Protein 1ZEL (pdb70)

CATH classification: 3.90.56.20

Nearest PDB structures (foldseek):
  1zel-assembly1_A  TM=1.003E+00  e=3.859E-57  Mycobacterium tuberculosis H37Rv
  6l0o-assembly1_A  TM=8.279E-01  e=1.234E+00  Homo sapiens
  1b89-assembly1_A  TM=3.559E-01  e=3.258E+00  Bos taurus
  1zel-assembly1_A  TM=9.997E-01  e=3.720E-54  Mycobacterium tuberculosis H37Rv
  6l0o-assembly1_A  TM=8.351E-01  e=2.277E-01  Homo sapiens

Organism: Mycobacterium tuberculosis (strain CDC 1551 / Oshkosh) (NCBI:txid83331)

Foldseek 3Di:
DKDFFPQFQDFDAPPLCVQVLVVCLVPVDAKAFLVNSVVSSVVSVHPDDSVVVVVVCSVRGQWADELDPRITHGQHHRDGIDPDLCSNVVRVCVVPVPQLKAQAALLLCVLLPQFPDRDDAATEIEHAPVHDDPPSRVRRHDYQYDHDDSVPLCLFAAPLVLCVVSVADSQCSSHRGHHGHLLNRLLSCQLQVLSHDPLLRRLVRLLVSLVRDDLVSNLVSCVPGDLSSLLSSLVSNVSSPHNVSSLVSNVSHDDDDAAQEENDSDDDQDWDADVSSSYIYPGNVSSVVVVVD/DDKAFFPQFQDFDQPPLRVQLLVVCQVVVDAKAFLVNSVVSCVVSVRPDDSVVVVVVCSVRGQWADEQFPGMTHGQHHRHRIGDDLCSNVVRVCVVPVPLLKAQAALLQCVLLPQFPDRDDAAGEIEHAPPRDDGGRNVRRHQYDYLNPPSVPCVLQAADLVLCVVSVADSQCSSDRGHHGHLLNRLLSCQLQVLSHDPLLRRLVCLLVSLVRDDLVSNLVSCAPGPLSSLLSSLVSNVSSVHNVSSLVSSVSHDDDDDAQEENDNDPDADWDADVSSSYIYRGRVRSVVVVVVD

Secondary structure (DSSP, 8-state):
-EEE-TT-S-----GGGHHHHHHHHHH--SSEEHHHHHHHHHHTT----HHHHHHHHHHHTSEEE-SSTTEEEEPPTT-SEEE-TTHHHHHHHHH-TT---EE-HHHHHHHHT--SS---SSEEEE--TTPPPPGGGTTTEEEE-----TT-HHHHSPPHHHHHHTT--TTTTTTTS-B--HHHHHHHHHH-GGG---HHHHGGGHHHHHHT--HHHHHHHHTTS-HHHHHHHHHHHHHTT-HHHHHHHHTT-S-S----EEE-SS-----EEEGGGTEEESSHHHHHHHHH-/--EEE-TT-S-----GGGHHHHHHHHHH--SSEEHHHHHHHHHHTT--S-HHHHHHHHHHHTSEEE-SSTTEEEE--TT-SEEE-TTHHHHHHHHH-TT---EE-HHHHHHHHT--SS---SSEEEE--TTPPPPTT-GGGEEEE-----TT--TTTSPPHHHHHHTT--TTTTTTTS-B--HHHHHHHHHH-GGG---HHHHGGGHHHHHHT--HHHHHHHHTTS-HHHHHHHHHHHHHTT-HHHHHHHHTT-S-SSPPPEEE-SS-----EEEGGGTEEESSHHHHHHHHHH-

InterPro domains:
  IPR018547 AbiEi antitoxin C-terminal domain [PF09407] (117-256)
  IPR036390 Winged helix DNA-binding domain superfamily [SSF46785] (21-102)

Solvent-accessible surface area: 28316 Å² total; per-residue (Å²): 97,112,21,84,4,101,44,33,50,142,20,213,80,36,124,65,0,47,172,2,3,52,4,1,25,185,86,130,36,98,17,0,25,70,103,41,0,49,96,35,2,93,124,25,72,19,84,84,80,35,62,29,0,2,139,31,1,77,176,21,0,7,1,31,112,9,28,13,189,16,0,18,0,10,0,18,53,64,90,45,24,36,100,22,47,10,2,17,0,38,0,8,57,42,102,46,160,119,0,37,4,8,0,0,0,9,6,0,0,80,33,5,45,0,13,74,175,100,34,141,65,132,14,20,0,1,0,9,86,101,55,210,32,38,135,41,0,51,86,101,2,37,48,11,80,0,78,13,97,51,90,38,68,77,16,1,31,8,74,90,72,10,5,87,157,72,184,47,83,100,118,56,29,0,58,45,9,62,4,0,0,0,1,0,0,0,0,1,0,0,17,98,9,78,40,4,64,41,7,48,24,0,5,52,46,4,88,47,0,0,80,12,9,35,45,119,32,0,54,119,1,0,53,59,28,81,25,30,0,3,2,25,0,0,13,0,0,41,42,7,52,69,64,78,60,0,84,48,4,6,76,108,56,124,70,146,106,41,92,88,15,119,0,32,60,82,98,126,124,73,65,41,123,7,62,93,1,52,0,35,0,38,13,0,32,11,42,60,34,98,83,67,183,89,57,112,26,84,3,105,49,32,48,144,19,142,82,20,131,72,0,54,178,3,2,52,8,0,25,183,85,133,35,97,16,1,9,89,135,54,0,51,99,42,4,91,137,20,71,22,34,61,46,20,88,38,0,8,162,30,1,105,138,10,0,4,1,31,118,12,29,12,187,16,0,26,0,9,0,20,52,63,92,44,22,40,88,20,42,9,3,16,0,35,0,6,54,44,134,45,156,115,0,35,3,7,0,0,0,10,5,0,0,78,32,4,45,0,12,98,174,82,35,139,66,137,15,21,0,0,0,19,76,101,54,154,34,22,113,42,0,57,78,100,4,55,50,10,71,0,67,12,116,50,103,51,54,76,33,1,32,7,61,91,74,13,6,88,155,72,186,48,80,98,120,54,30,0,58,52,8,64,3,0,0,0,2,0,0,0,0,1,0,0,12,100,10,78,38,5,65,34,6,46,52,0,4,57,44,3,93,45,0,0,81,10,10,27,34,124,42,0,58,133,7,0,54,53,29,82,20,30,0,3,1,28,0,0,10,0,0,39,36,8,55,69,67,79,61,0,87,52,4,7,74,106,43,128,68,139,117,34,91,89,13,121,0,30,58,73,101,131,123,72,63,34,126,9,62,91,2,52,0,34,0,42,15,0,36,13,41,64,121,99,59,58,188,133

Sequence (588 aa):
AMVVSPAGADRRIPTWASRVVSGLARDRPVVVTKEDLTQRLTEAGCGRDPDSAIREELRRRIGWLVQLPVKGTWAFIPPGEAAISSDPYLPLRSWLARDQNAGFMLAGASAAWHLGYLDRQPDGRIPIWLPPAKRLPDGLASYVVSVVRIPWNAADTALLAPRPALLVRRRLDLVAWATGLPALGPEALLVQIATRPASFGPWADDLVPHLDDLVADCSDERLERLLSGRPTSAWQRASYLLDSGGEPARGQALLAKRHTEVMPVTRRFTTAHSGESVWAPEEYQLVDELVVPLLRVIGKGAMVVSPAGADRRIPTTWASRVVSGLARDRPVVVVTKEDLTQRLTEAGCGRRDPDSAIRELRRRIGWLVQLPVKGTWAFIPPGEAAISSDPYLPLRSWLARDQNAGFMLAGASAAWHLGYLDRQPDGRIPIWLPPAKRLPDGLASYVSVVRIPWNAADTALLAPRPALLVRRRLDLVVAWATGLPALGPEALLVQIATRPASFGPWADDLVPHLDDLVADCSDERLERRLLSGRPTSAWQRASYLLDSGGEPARGQALLAKRHTEVMPVTRFTTAHSGESVWAPEYQLVDELVVPLLRVIGKA

B-factor: mean 27.18, std 8.79, range [11.77, 73.53]

Radius of gyration: 41.53 Å; Cα contacts (8 Å, |Δi|>4): 982; chains: 2; bounding box: 91×113×66 Å

Structure (mmCIF, N/CA/C/O backbone):
data_1ZEL
#
_entry.id   1ZEL
#
_cell.length_a   87.419
_cell.length_b   180.653
_cell.length_c   35.112
_cell.angle_alpha   90.00
_cell.angle_beta   90.00
_cell.angle_gamma   90.00
#
_symmetry.space_group_name_H-M   'P 21 21 2'
#
loop_
_entity.id
_entity.type
_entity.pdbx_description
1 polymer 'hypothetical protein Rv2827c'
2 non-polymer 'SODIUM ION'
3 non-polymer (4S)-2-METHYL-2,4-PENTANEDIOL
4 non-polymer 'FORMIC ACID'
5 non-polymer 'ACETATE ION'
6 water water
#
loop_
_atom_site.group_PDB
_atom_site.id
_atom_site.type_symbol
_atom_site.label_atom_id
_atom_site.label_alt_id
_atom_site.label_comp_id
_atom_site.label_asym_id
_atom_site.label_entity_id
_atom_site.label_seq_id
_atom_site.pdbx_PDB_ins_code
_atom_site.Cartn_x
_atom_site.Cartn_y
_atom_site.Cartn_z
_atom_site.occupancy
_atom_site.B_iso_or_equiv
_atom_site.auth_seq_id
_atom_site.auth_comp_id
_atom_site.auth_asym_id
_atom_site.auth_atom_id
_atom_site.pdbx_PDB_model_num
ATOM 1 N N . ALA A 1 2 ? 15.859 -15.940 27.676 1.00 35.75 -1 ALA A N 1
ATOM 2 C CA . ALA A 1 2 ? 16.798 -16.970 27.175 1.00 35.53 -1 ALA A CA 1
ATOM 3 C C . ALA A 1 2 ? 16.331 -18.380 27.513 1.00 35.55 -1 ALA A C 1
ATOM 4 O O . ALA A 1 2 ? 16.280 -19.226 26.643 1.00 36.96 -1 ALA A O 1
ATOM 6 N N . MET A 1 3 ? 15.984 -18.632 28.774 1.00 34.65 0 MET A N 1
ATOM 7 C CA . MET A 1 3 ? 15.697 -19.986 29.215 1.00 32.72 0 MET A CA 1
ATOM 8 C C . MET A 1 3 ? 14.328 -20.127 29.869 1.00 31.29 0 MET A C 1
ATOM 9 O O . MET A 1 3 ? 13.788 -19.189 30.438 1.00 29.90 0 MET A O 1
ATOM 14 N N . VAL A 1 4 ? 13.781 -21.330 29.739 1.00 29.61 1 VAL A N 1
ATOM 15 C CA . VAL A 1 4 ? 12.598 -21.743 30.456 1.00 28.42 1 VAL A CA 1
ATOM 16 C C . VAL A 1 4 ? 13.114 -22.786 31.462 1.00 27.49 1 VAL A C 1
ATOM 17 O O . VAL A 1 4 ? 13.734 -23.775 31.057 1.00 26.82 1 VAL A O 1
ATOM 21 N N . VAL A 1 5 ? 12.846 -22.555 32.745 1.00 25.15 2 VAL A N 1
ATOM 22 C CA . VAL A 1 5 ? 13.437 -23.302 33.854 1.00 23.98 2 VAL A CA 1
ATOM 23 C C . VAL A 1 5 ? 12.362 -24.113 34.576 1.00 24.19 2 VAL A C 1
ATOM 24 O O . VAL A 1 5 ? 11.264 -23.595 34.884 1.00 24.41 2 VAL A O 1
ATOM 28 N N . SER A 1 6 ? 12.652 -25.385 34.853 1.00 22.70 3 SER A N 1
ATOM 29 C CA . SER A 1 6 ? 11.773 -26.147 35.723 1.00 22.40 3 SER A CA 1
ATOM 30 C C . SER A 1 6 ? 11.866 -25.628 37.158 1.00 22.91 3 SER A C 1
ATOM 31 O O . SER A 1 6 ? 12.966 -25.533 37.716 1.00 23.21 3 SER A O 1
ATOM 34 N N . PRO A 1 7 ? 10.717 -25.305 37.774 1.00 23.17 4 PRO A N 1
ATOM 35 C CA . PRO A 1 7 ? 10.749 -24.860 39.169 1.00 23.54 4 PRO A CA 1
ATOM 36 C C . PRO A 1 7 ? 11.159 -25.975 40.124 1.00 24.09 4 PRO A C 1
ATOM 37 O O . PRO A 1 7 ? 11.452 -25.704 41.288 1.00 23.72 4 PRO A O 1
ATOM 41 N N . ALA A 1 8 ? 11.197 -27.216 39.631 1.00 24.02 5 ALA A N 1
ATOM 42 C CA . ALA A 1 8 ? 11.565 -28.360 40.452 1.00 23.91 5 ALA A CA 1
ATOM 43 C C . ALA A 1 8 ? 13.035 -28.732 40.387 1.00 23.78 5 ALA A C 1
ATOM 44 O O . ALA A 1 8 ? 13.454 -29.654 41.059 1.00 24.54 5 ALA A O 1
ATOM 46 N N . GLY A 1 9 ? 13.821 -28.034 39.585 1.00 23.09 6 GLY A N 1
ATOM 47 C CA . GLY A 1 9 ? 15.202 -28.436 39.379 1.00 22.91 6 GLY A CA 1
ATOM 48 C C . GLY A 1 9 ? 15.282 -29.616 38.413 1.00 22.33 6 GLY A C 1
ATOM 49 O O . GLY A 1 9 ? 14.268 -30.039 37.864 1.00 21.31 6 GLY A O 1
ATOM 50 N N . ALA A 1 10 ? 16.476 -30.170 38.237 1.00 21.60 7 ALA A N 1
ATOM 51 C CA . ALA A 1 10 ? 16.672 -31.239 37.250 1.00 21.83 7 ALA A CA 1
ATOM 52 C C . ALA A 1 10 ? 16.095 -32.576 37.715 1.00 21.76 7 ALA A C 1
ATOM 53 O O . ALA A 1 10 ? 15.650 -33.378 36.921 1.00 21.10 7 ALA A O 1
ATOM 55 N N . ASP A 1 11 ? 16.128 -32.828 39.015 1.00 21.43 8 ASP A N 1
ATOM 56 C CA . ASP A 1 11 ? 15.731 -34.114 39.523 1.00 22.14 8 ASP A CA 1
ATOM 57 C C . ASP A 1 11 ? 14.257 -34.063 39.894 1.00 23.01 8 ASP A C 1
ATOM 58 O O . ASP A 1 11 ? 13.905 -33.604 40.989 1.00 23.96 8 ASP A O 1
ATOM 63 N N . ARG A 1 12 ? 13.393 -34.498 38.974 1.00 22.12 9 ARG A N 1
ATOM 64 C CA . ARG A 1 12 ? 11.929 -34.432 39.160 1.00 22.06 9 ARG A CA 1
ATOM 65 C C . ARG A 1 12 ? 11.304 -35.797 39.368 1.00 22.88 9 ARG A C 1
ATOM 66 O O . ARG A 1 12 ? 11.657 -36.758 38.703 1.00 23.05 9 ARG A O 1
ATOM 74 N N . ARG A 1 13 ? 10.359 -35.868 40.299 1.00 23.50 10 ARG A N 1
ATOM 75 C CA . ARG A 1 13 ? 9.628 -37.096 40.543 1.00 23.97 10 ARG A CA 1
ATOM 76 C C . ARG A 1 13 ? 8.658 -37.295 39.399 1.00 23.66 10 ARG A C 1
ATOM 77 O O . ARG A 1 13 ? 8.195 -36.331 38.790 1.00 23.16 10 ARG A O 1
ATOM 85 N N . ILE A 1 14 ? 8.329 -38.549 39.128 1.00 23.54 11 ILE A N 1
ATOM 86 C CA . ILE A 1 14 ? 7.329 -38.857 38.129 1.00 24.52 11 ILE A CA 1
ATOM 87 C C . ILE A 1 14 ? 6.278 -39.720 38.808 1.00 25.00 11 ILE A C 1
ATOM 88 O O . ILE A 1 14 ? 6.513 -40.913 39.063 1.00 24.71 11 ILE A O 1
ATOM 93 N N . PRO A 1 15 ? 5.122 -39.124 39.140 1.00 25.76 12 PRO A N 1
ATOM 94 C CA . PRO A 1 15 ? 4.092 -39.979 39.736 1.00 25.38 12 PRO A CA 1
ATOM 95 C C . PRO A 1 15 ? 3.689 -41.051 38.739 1.00 25.22 12 PRO A C 1
ATOM 96 O O . PRO A 1 15 ? 3.682 -40.802 37.529 1.00 24.34 12 PRO A O 1
ATOM 100 N N . THR A 1 16 ? 3.324 -42.228 39.243 1.00 24.57 13 THR A N 1
ATOM 101 C CA . THR A 1 16 ? 3.011 -43.364 38.390 1.00 23.78 13 THR A CA 1
ATOM 102 C C . THR A 1 16 ? 1.911 -43.076 37.373 1.00 23.65 13 THR A C 1
ATOM 103 O O . THR A 1 16 ? 2.015 -43.508 36.230 1.00 23.65 13 THR A O 1
ATOM 107 N N . TRP A 1 17 ? 0.881 -42.323 37.772 1.00 23.40 14 TRP A N 1
ATOM 108 C CA . TRP A 1 17 ? -0.210 -41.955 36.860 1.00 23.17 14 TRP A CA 1
ATOM 109 C C . TRP A 1 17 ? 0.318 -41.269 35.612 1.00 23.27 14 TRP A C 1
ATOM 110 O O . TRP A 1 17 ? -0.228 -41.437 34.526 1.00 23.32 14 TRP A O 1
ATOM 121 N N . ALA A 1 18 ? 1.402 -40.508 35.774 1.00 23.43 15 ALA A N 1
ATOM 122 C CA . ALA A 1 18 ? 1.987 -39.700 34.693 1.00 23.44 15 ALA A CA 1
ATOM 123 C C . ALA A 1 18 ? 3.146 -40.391 33.956 1.00 24.13 15 ALA A C 1
ATOM 124 O O . ALA A 1 18 ? 3.762 -39.801 33.072 1.00 23.56 15 ALA A O 1
ATOM 126 N N . SER A 1 19 ? 3.477 -41.616 34.337 1.00 24.32 16 SER A N 1
ATOM 127 C CA . SER A 1 19 ? 4.681 -42.266 33.799 1.00 24.94 16 SER A CA 1
ATOM 128 C C . SER A 1 19 ? 4.671 -42.343 32.258 1.00 24.06 16 SER A C 1
ATOM 129 O O . SER A 1 19 ? 5.624 -41.930 31.592 1.00 22.57 16 SER A O 1
ATOM 132 N N . ARG A 1 20 ? 3.584 -42.868 31.681 1.00 22.88 17 ARG A N 1
ATOM 133 C CA . ARG A 1 20 ? 3.502 -42.978 30.232 1.00 23.07 17 ARG A CA 1
ATOM 134 C C . ARG A 1 20 ? 3.410 -41.623 29.556 1.00 23.26 17 ARG A C 1
ATOM 135 O O . ARG A 1 20 ? 3.933 -41.451 28.459 1.00 24.48 17 ARG A O 1
ATOM 143 N N . VAL A 1 21 ? 2.766 -40.655 30.211 1.00 22.78 18 VAL A N 1
ATOM 144 C CA . VAL A 1 21 ? 2.639 -39.319 29.638 1.00 22.24 18 VAL A CA 1
ATOM 145 C C . VAL A 1 21 ? 4.019 -38.671 29.538 1.00 21.62 18 VAL A C 1
ATOM 146 O O . VAL A 1 21 ? 4.414 -38.158 28.472 1.00 20.86 18 VAL A O 1
ATOM 150 N N . VAL A 1 22 ? 4.772 -38.734 30.631 1.00 20.00 19 VAL A N 1
ATOM 151 C CA . VAL A 1 22 ? 6.113 -38.162 30.632 1.00 19.92 19 VAL A CA 1
ATOM 152 C C . VAL A 1 22 ? 7.020 -38.933 29.679 1.00 19.51 19 VAL A C 1
ATOM 153 O O . VAL A 1 22 ? 7.788 -38.316 28.930 1.00 20.64 19 VAL A O 1
ATOM 157 N N . SER A 1 23 ? 6.940 -40.269 29.690 1.00 19.31 20 SER A N 1
ATOM 158 C CA . SER A 1 23 ? 7.798 -41.094 28.818 1.00 20.12 20 SER A CA 1
ATOM 159 C C . SER A 1 23 ? 7.521 -40.819 27.347 1.00 20.12 20 SER A C 1
ATOM 160 O O . SER A 1 23 ? 8.436 -40.792 26.516 1.00 20.14 20 SER A O 1
ATOM 163 N N . GLY A 1 24 ? 6.257 -40.589 27.023 1.00 19.69 21 GLY A N 1
ATOM 164 C CA . GLY A 1 24 ? 5.875 -40.287 25.644 1.00 19.72 21 GLY A CA 1
ATOM 165 C C . GLY A 1 24 ? 6.397 -38.940 25.166 1.00 20.29 21 GLY A C 1
ATOM 166 O O . GLY A 1 24 ? 6.819 -38.802 24.006 1.00 21.00 21 GLY A O 1
ATOM 167 N N . LEU A 1 25 ? 6.285 -37.931 26.026 1.00 19.32 22 LEU A N 1
ATOM 168 C CA . LEU A 1 25 ? 6.856 -36.603 25.768 1.00 18.20 22 LEU A CA 1
ATOM 169 C C . LEU A 1 25 ? 8.384 -36.681 25.707 1.00 17.23 22 LEU A C 1
ATOM 170 O O . LEU A 1 25 ? 9.005 -36.043 24.862 1.00 17.48 22 LEU A O 1
ATOM 175 N N . ALA A 1 26 ? 8.987 -37.484 26.590 1.00 16.27 23 ALA A N 1
ATOM 176 C CA . ALA A 1 26 ? 10.449 -37.690 26.561 1.00 16.78 23 ALA A CA 1
ATOM 177 C C . ALA A 1 26 ? 10.914 -38.350 25.235 1.00 16.90 23 ALA A C 1
ATOM 178 O O . ALA A 1 26 ? 11.983 -38.006 24.699 1.00 17.28 23 ALA A O 1
ATOM 180 N N . ARG A 1 27 ? 10.120 -39.282 24.701 1.00 17.05 24 ARG A N 1
ATOM 181 C CA . ARG A 1 27 ? 10.448 -39.923 23.421 1.00 18.35 24 ARG A CA 1
ATOM 182 C C . ARG A 1 27 ? 10.262 -38.952 22.242 1.00 19.30 24 ARG A C 1
ATOM 183 O O . ARG A 1 27 ? 11.086 -38.902 21.309 1.00 18.80 24 ARG A O 1
ATOM 191 N N . ASP A 1 28 ? 9.158 -38.208 22.278 1.00 18.89 25 ASP A N 1
ATOM 192 C CA . ASP A 1 28 ? 8.718 -37.424 21.120 1.00 19.82 25 ASP A CA 1
ATOM 193 C C . ASP A 1 28 ? 9.300 -36.014 21.071 1.00 19.89 25 ASP A C 1
ATOM 194 O O . ASP A 1 28 ? 9.478 -35.437 19.986 1.00 19.65 25 ASP A O 1
ATOM 199 N N . ARG A 1 29 ? 9.571 -35.458 22.251 1.00 20.75 26 ARG A N 1
ATOM 200 C CA . ARG A 1 29 ? 10.182 -34.120 22.379 1.00 21.34 26 ARG A CA 1
ATOM 201 C C . ARG A 1 29 ? 9.508 -33.090 21.459 1.00 20.84 26 ARG A C 1
ATOM 202 O O . ARG A 1 29 ? 10.179 -32.535 20.572 1.00 20.11 26 ARG A O 1
ATOM 210 N N . PRO A 1 30 ? 8.182 -32.838 21.642 1.00 20.94 27 PRO A N 1
ATOM 211 C CA . PRO A 1 30 ? 7.592 -31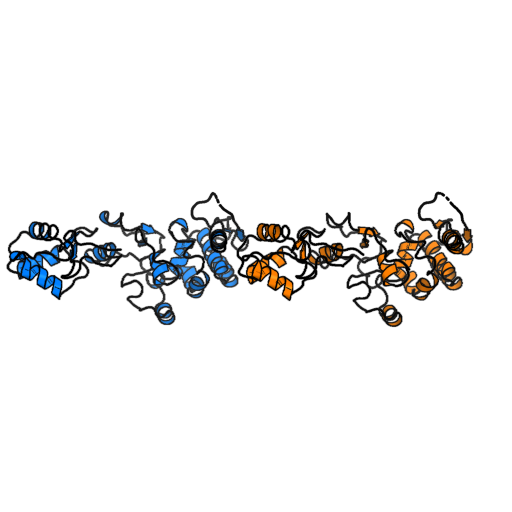.758 20.852 1.00 19.89 27 PRO A CA 1
ATOM 212 C C . PRO A 1 30 ? 8.163 -30.381 21.241 1.00 20.82 27 PRO A C 1
ATOM 213 O O . PRO A 1 30 ? 8.481 -30.158 22.415 1.00 21.11 27 PRO A O 1
ATOM 217 N N . VAL A 1 31 ? 8.261 -29.454 20.288 1.00 20.78 28 VAL A N 1
ATOM 218 C CA . VAL A 1 31 ? 8.812 -28.126 20.600 1.00 21.77 28 VAL A CA 1
ATOM 219 C C . VAL A 1 31 ? 7.946 -27.452 21.655 1.00 21.79 28 VAL A C 1
ATOM 220 O O . VAL A 1 31 ? 8.455 -26.896 22.616 1.00 22.26 28 VAL A O 1
ATOM 224 N N . VAL A 1 32 ? 6.632 -27.529 21.453 1.00 21.00 29 VAL A N 1
ATOM 225 C CA . VAL A 1 32 ? 5.645 -26.935 22.334 1.00 20.53 29 VAL A CA 1
ATOM 226 C C . VAL A 1 32 ? 4.581 -28.009 22.555 1.00 20.53 29 VAL A C 1
ATOM 227 O O . VAL A 1 32 ? 4.260 -28.748 21.625 1.00 19.06 29 VAL A O 1
ATOM 231 N N . VAL A 1 33 ? 4.060 -28.086 23.781 1.00 19.65 30 VAL A N 1
ATOM 232 C CA . VAL A 1 33 ? 2.962 -28.986 24.110 1.00 20.37 30 VAL A CA 1
ATOM 233 C C . VAL A 1 33 ? 1.662 -28.197 24.167 1.00 19.52 30 VAL A C 1
ATOM 234 O O . VAL A 1 33 ? 1.523 -27.328 25.017 1.00 19.11 30 VAL A O 1
ATOM 238 N N . THR A 1 34 ? 0.699 -28.517 23.309 1.00 19.57 31 THR A N 1
ATOM 239 C CA . THR A 1 34 ? -0.612 -27.881 23.393 1.00 20.23 31 THR A CA 1
ATOM 240 C C . THR A 1 34 ? -1.485 -28.629 24.395 1.00 20.44 31 THR A C 1
ATOM 241 O O . THR A 1 34 ? -1.227 -29.798 24.708 1.00 20.86 31 THR A O 1
ATOM 245 N N . LYS A 1 35 ? -2.536 -27.973 24.881 1.00 20.37 32 LYS A N 1
ATOM 246 C CA . LYS A 1 35 ? -3.475 -28.627 25.767 1.00 21.25 32 LYS A CA 1
ATOM 247 C C . LYS A 1 35 ? -4.103 -29.872 25.117 1.00 20.32 32 LYS A C 1
ATOM 248 O O . LYS A 1 35 ? -4.324 -30.884 25.789 1.00 19.52 32 LYS A O 1
ATOM 254 N N . GLU A 1 36 ? -4.336 -29.797 23.801 1.00 20.69 33 GLU A N 1
ATOM 255 C CA . GLU A 1 36 ? -4.941 -30.887 23.051 1.00 20.77 33 GLU A CA 1
ATOM 256 C C . GLU A 1 36 ? -3.999 -32.070 22.953 1.00 21.37 33 GLU A C 1
ATOM 257 O O . GLU A 1 36 ? -4.439 -33.219 22.997 1.00 22.11 33 GLU A O 1
ATOM 263 N N . ASP A 1 37 ? -2.706 -31.788 22.778 1.00 21.52 34 ASP A N 1
ATOM 264 C CA . ASP A 1 37 ? -1.675 -32.813 22.716 1.00 21.88 34 ASP A CA 1
ATOM 265 C C . ASP A 1 37 ? -1.586 -33.519 24.070 1.00 21.67 34 ASP A C 1
ATOM 266 O O . ASP A 1 37 ? -1.528 -34.750 24.152 1.00 22.35 34 ASP A O 1
ATOM 271 N N . LEU A 1 38 ? -1.559 -32.756 25.143 1.00 21.30 35 LEU A N 1
ATOM 272 C CA . LEU A 1 38 ? -1.531 -33.376 26.466 1.00 21.22 35 LEU A CA 1
ATOM 273 C C . LEU A 1 38 ? -2.794 -34.187 26.745 1.00 19.93 35 LEU A C 1
ATOM 274 O O . LEU A 1 38 ? -2.702 -35.291 27.284 1.00 20.43 35 LEU A O 1
ATOM 279 N N . THR A 1 39 ? -3.968 -33.654 26.386 1.00 19.96 36 THR A N 1
ATOM 280 C CA . THR A 1 39 ? -5.245 -34.371 26.581 1.00 19.50 36 THR A CA 1
ATOM 281 C C . THR A 1 39 ? -5.234 -35.755 25.907 1.00 19.43 36 THR A C 1
ATOM 282 O O . THR A 1 39 ? -5.651 -36.753 26.511 1.00 19.85 36 THR A O 1
ATOM 286 N N . GLN A 1 40 ? -4.785 -35.801 24.652 1.00 19.86 37 GLN A N 1
ATOM 287 C CA . GLN A 1 40 ? -4.689 -37.029 23.892 1.00 19.86 37 GLN A CA 1
ATOM 288 C C . GLN A 1 40 ? -3.698 -38.004 24.541 1.00 19.64 37 GLN A C 1
ATOM 289 O O . GLN A 1 40 ? -3.967 -39.191 24.629 1.00 18.75 37 GLN A O 1
ATOM 295 N N . ARG A 1 41 ? -2.562 -37.496 24.998 1.00 19.38 38 ARG A N 1
ATOM 296 C CA . ARG A 1 41 ? -1.543 -38.329 25.635 1.00 20.17 38 ARG A CA 1
ATOM 297 C C . ARG A 1 41 ? -2.052 -38.906 26.976 1.00 20.60 38 ARG A C 1
ATOM 298 O O . ARG A 1 41 ? -1.745 -40.044 27.338 1.00 20.19 38 ARG A O 1
ATOM 306 N N . LEU A 1 42 ? -2.842 -38.137 27.710 1.00 21.83 39 LEU A N 1
ATOM 307 C CA . LEU A 1 42 ? -3.446 -38.687 28.924 1.00 23.19 39 LEU A CA 1
ATOM 308 C C . LEU A 1 42 ? -4.329 -39.890 28.610 1.00 24.47 39 LEU A C 1
ATOM 309 O O . LEU A 1 42 ? -4.194 -40.947 29.246 1.00 24.93 39 LEU A O 1
ATOM 314 N N . THR A 1 43 ? -5.218 -39.719 27.632 1.00 25.37 40 THR A N 1
ATOM 315 C CA . THR A 1 43 ? -6.154 -40.766 27.185 1.00 27.32 40 THR A CA 1
ATOM 316 C C . THR A 1 43 ? -5.400 -42.010 26.743 1.00 27.51 40 THR A C 1
ATOM 317 O O . THR A 1 43 ? -5.725 -43.121 27.169 1.00 28.59 40 THR A O 1
ATOM 321 N N . GLU A 1 44 ? -4.399 -41.814 25.891 1.00 27.16 41 GLU A N 1
ATOM 322 C CA . GLU A 1 44 ? -3.521 -42.893 25.429 1.00 27.88 41 GLU A CA 1
ATOM 323 C C . GLU A 1 44 ? -2.854 -43.681 26.548 1.00 27.28 41 GLU A C 1
ATOM 324 O O . GLU A 1 44 ? -2.631 -44.882 26.406 1.00 27.60 41 GLU A O 1
ATOM 330 N N . ALA A 1 45 ? -2.534 -42.998 27.643 1.00 25.99 42 ALA A N 1
ATOM 331 C CA . ALA A 1 45 ? -1.856 -43.607 28.801 1.00 25.49 42 ALA A CA 1
ATOM 332 C C . ALA A 1 45 ? -2.825 -44.388 29.700 1.00 25.26 42 ALA A C 1
ATOM 333 O O . ALA A 1 45 ? -2.395 -45.019 30.678 1.00 26.00 42 ALA A O 1
ATOM 335 N N . GLY A 1 46 ? -4.117 -44.315 29.384 1.00 24.55 43 GLY A N 1
ATOM 336 C CA . GLY A 1 46 ? -5.164 -44.964 30.173 1.00 24.52 43 GLY A CA 1
ATOM 337 C C . GLY A 1 46 ? -5.414 -44.136 31.422 1.00 24.42 43 GLY A C 1
ATOM 338 O O . GLY A 1 46 ? -5.979 -44.612 32.397 1.00 23.17 43 GLY A O 1
ATOM 339 N N . CYS A 1 47 ? -4.976 -42.878 31.367 1.00 24.06 44 CYS A N 1
ATOM 340 C CA . CYS A 1 47 ? -5.156 -41.941 32.457 1.00 25.08 44 CYS A CA 1
ATOM 341 C C . CYS A 1 47 ? -6.462 -41.189 32.301 1.00 25.14 44 CYS A C 1
ATOM 342 O O . CYS A 1 47 ? -6.675 -40.492 31.303 1.00 26.21 44 CYS A O 1
ATOM 345 N N . GLY A 1 48 ? -7.340 -41.323 33.287 1.00 25.76 45 GLY A N 1
ATOM 346 C CA . GLY A 1 48 ? -8.650 -40.683 33.224 1.00 26.46 45 GLY A CA 1
ATOM 347 C C . GLY A 1 48 ? -8.722 -39.360 33.970 1.00 27.03 45 GLY A C 1
ATOM 348 O O . GLY A 1 48 ? -9.816 -38.859 34.255 1.00 26.26 45 GLY A O 1
ATOM 349 N N . ARG A 1 49 ? -7.563 -38.807 34.307 1.00 27.32 46 ARG A N 1
ATOM 350 C CA . ARG A 1 49 ? -7.486 -37.481 34.936 1.00 28.81 46 ARG A CA 1
ATOM 351 C C . ARG A 1 49 ? -8.052 -36.373 34.071 1.00 28.91 46 ARG A C 1
ATOM 352 O O . ARG A 1 49 ? -7.859 -36.369 32.850 1.00 29.16 46 ARG A O 1
ATOM 360 N N . ASP A 1 50 ? -8.740 -35.433 34.715 1.00 29.20 47 ASP A N 1
ATOM 361 C CA . ASP A 1 50 ? -9.106 -34.184 34.063 1.00 29.34 47 ASP A CA 1
ATOM 362 C C . ASP A 1 50 ? -7.822 -33.562 33.500 1.00 28.80 47 ASP A C 1
ATOM 363 O O . ASP A 1 50 ? -6.825 -33.469 34.226 1.00 28.39 47 ASP A O 1
ATOM 368 N N . PRO A 1 51 ? -7.818 -33.181 32.202 1.00 28.25 48 PRO A N 1
ATOM 369 C CA . PRO A 1 51 ? -6.630 -32.574 31.593 1.00 27.80 48 PRO A CA 1
ATOM 370 C C . PRO A 1 51 ? -6.099 -31.361 32.361 1.00 27.25 48 PRO A C 1
ATOM 371 O O . PRO A 1 51 ? -4.905 -31.294 32.621 1.00 26.75 48 PRO A O 1
ATOM 375 N N . ASP A 1 52 ? -6.976 -30.431 32.745 1.00 26.65 49 ASP A N 1
ATOM 376 C CA . ASP A 1 52 ? -6.565 -29.255 33.512 1.00 26.14 49 ASP A CA 1
ATOM 377 C C . ASP A 1 52 ? -5.867 -29.625 34.824 1.00 24.83 49 ASP A C 1
ATOM 378 O O . ASP A 1 52 ? -4.801 -29.086 35.157 1.00 24.44 49 ASP A O 1
ATOM 383 N N . SER A 1 53 ? -6.484 -30.539 35.560 1.00 23.60 50 SER A N 1
ATOM 384 C CA . SER A 1 53 ? -5.889 -31.119 36.758 1.00 24.00 50 SER A CA 1
ATOM 385 C C . SER A 1 53 ? -4.531 -31.770 36.533 1.00 23.52 50 SER A C 1
ATOM 386 O O . SER A 1 53 ? -3.610 -31.559 37.305 1.00 22.60 50 SER A O 1
ATOM 389 N N . ALA A 1 54 ? -4.435 -32.605 35.504 1.00 24.52 51 ALA A N 1
ATOM 390 C CA . ALA A 1 54 ? -3.166 -33.242 35.117 1.00 24.69 51 ALA A CA 1
ATOM 391 C C . ALA A 1 54 ? -2.089 -32.198 34.869 1.00 25.38 51 ALA A C 1
ATOM 392 O O . ALA A 1 54 ? -0.964 -32.303 35.392 1.00 25.60 51 ALA A O 1
ATOM 394 N N . ILE A 1 55 ? -2.444 -31.168 34.097 1.00 25.81 52 ILE A N 1
ATOM 395 C CA . ILE A 1 55 ? -1.485 -30.114 33.739 1.00 25.87 52 ILE A CA 1
ATOM 396 C C . ILE A 1 55 ? -1.011 -29.346 34.969 1.00 25.65 52 ILE A C 1
ATOM 397 O O . ILE A 1 55 ? 0.173 -29.038 35.085 1.00 24.97 52 ILE A O 1
ATOM 402 N N . ARG A 1 56 ? -1.949 -29.036 35.871 1.00 25.80 53 ARG A N 1
ATOM 403 C CA . ARG A 1 56 ? -1.665 -28.280 37.096 1.00 25.66 53 ARG A CA 1
ATOM 404 C C . ARG A 1 56 ? -0.624 -29.032 37.906 1.00 24.24 53 ARG A C 1
ATOM 405 O O . ARG A 1 56 ? 0.351 -28.444 38.391 1.00 24.37 53 ARG A O 1
ATOM 413 N N . GLU A 1 57 ? -0.844 -30.334 38.082 1.00 23.28 54 GLU A N 1
ATOM 414 C CA A GLU A 1 57 ? 0.110 -31.162 38.815 0.60 22.48 54 GLU A CA 1
ATOM 415 C CA B GLU A 1 57 ? 0.096 -31.182 38.812 0.40 22.73 54 GLU A CA 1
ATOM 416 C C . GLU A 1 57 ? 1.447 -31.282 38.089 1.00 22.24 54 GLU A C 1
ATOM 417 O O . GLU A 1 57 ? 2.510 -31.202 38.709 1.00 22.31 54 GLU A O 1
ATOM 428 N N . LEU A 1 58 ? 1.403 -31.480 36.781 1.00 21.60 55 LEU A N 1
ATOM 429 C CA . LEU A 1 58 ? 2.636 -31.589 36.006 1.00 22.21 55 LEU A CA 1
ATOM 430 C C . LEU A 1 58 ? 3.445 -30.285 36.046 1.00 22.27 55 LEU A C 1
ATOM 431 O O . LEU A 1 58 ? 4.702 -30.301 36.019 1.00 22.79 55 LEU A O 1
ATOM 436 N N . ARG A 1 59 ? 2.712 -29.167 36.121 1.00 22.15 56 ARG A N 1
ATOM 437 C CA A ARG A 1 59 ? 3.277 -27.832 36.300 0.50 22.84 56 ARG A CA 1
ATOM 438 C CA B ARG A 1 59 ? 3.332 -27.850 36.289 0.50 22.60 56 ARG A CA 1
ATOM 439 C C . ARG A 1 59 ? 3.925 -27.737 37.689 1.00 23.37 56 ARG A C 1
ATOM 440 O O . ARG A 1 59 ? 5.071 -27.290 37.852 1.00 23.09 56 ARG A O 1
ATOM 455 N N . ARG A 1 60 ? 3.169 -28.154 38.695 1.00 23.81 57 ARG A N 1
ATOM 456 C CA . ARG A 1 60 ? 3.620 -28.061 40.071 1.00 24.75 57 ARG A CA 1
ATOM 457 C C . ARG A 1 60 ? 4.891 -28.854 40.258 1.00 24.79 57 ARG A C 1
ATOM 458 O O . ARG A 1 60 ? 5.840 -28.377 40.877 1.00 25.70 57 ARG A O 1
ATOM 466 N N . ILE A 1 61 ? 4.933 -30.050 39.692 1.00 24.24 58 ILE A N 1
ATOM 467 C CA . ILE A 1 61 ? 6.103 -30.892 39.883 1.00 24.97 58 ILE A CA 1
ATOM 468 C C . ILE A 1 61 ? 7.233 -30.627 38.890 1.00 24.39 58 ILE A C 1
ATOM 469 O O . ILE A 1 61 ? 8.339 -31.123 39.086 1.00 25.05 58 ILE A O 1
ATOM 474 N N . GLY A 1 62 ? 6.964 -29.838 37.843 1.00 22.93 59 GLY A N 1
ATOM 475 C CA . GLY A 1 62 ? 8.062 -29.197 37.093 1.00 21.81 59 GLY A CA 1
ATOM 476 C C . GLY A 1 62 ? 8.303 -29.700 35.691 1.00 21.96 59 GLY A C 1
ATOM 477 O O . GLY A 1 62 ? 9.301 -29.320 35.054 1.00 22.16 59 GLY A O 1
ATOM 478 N N . TRP A 1 63 ? 7.395 -30.550 35.205 1.00 20.78 60 TRP A N 1
ATOM 479 C CA . TRP A 1 63 ? 7.552 -31.152 33.879 1.00 20.61 60 TRP A CA 1
ATOM 480 C C . TRP A 1 63 ? 7.046 -30.257 32.757 1.00 20.97 60 TRP A C 1
ATOM 481 O O . TRP A 1 63 ? 7.566 -30.308 31.659 1.00 20.43 60 TRP A O 1
ATOM 492 N N . LEU A 1 64 ? 5.986 -29.487 33.028 1.00 20.10 61 LEU A N 1
ATOM 493 C CA . LEU A 1 64 ? 5.417 -28.544 32.071 1.00 19.78 61 LEU A CA 1
ATOM 494 C C . LEU A 1 64 ? 5.570 -27.136 32.637 1.00 21.17 61 LEU A C 1
ATOM 495 O O . LEU A 1 64 ? 5.306 -26.908 33.826 1.00 20.43 61 LEU A O 1
ATOM 500 N N . VAL A 1 65 ? 5.991 -26.194 31.796 1.00 20.60 62 VAL A N 1
ATOM 501 C CA . VAL A 1 65 ? 6.083 -24.788 32.194 1.00 21.04 62 VAL A CA 1
ATOM 502 C C . VAL A 1 65 ? 5.192 -24.002 31.245 1.00 21.35 62 VAL A C 1
ATOM 503 O O . VAL A 1 65 ? 5.315 -24.133 30.001 1.00 20.49 62 VAL A O 1
ATOM 507 N N . GLN A 1 66 ? 4.274 -23.237 31.824 1.00 20.70 63 GLN A N 1
ATOM 508 C CA . GLN A 1 66 ? 3.297 -22.500 31.033 1.00 21.17 63 GLN A CA 1
ATOM 509 C C . GLN A 1 66 ? 3.987 -21.508 30.102 1.00 20.98 63 GLN A C 1
ATOM 510 O O . GLN A 1 66 ? 4.881 -20.750 30.522 1.00 19.25 63 GLN A O 1
ATOM 516 N N . LEU A 1 67 ? 3.569 -21.514 28.833 1.00 19.31 64 LEU A N 1
ATOM 517 C CA . LEU A 1 67 ? 4.052 -20.522 27.881 1.00 18.66 64 LEU A CA 1
ATOM 518 C C . LEU A 1 67 ? 3.047 -19.373 27.703 1.00 18.90 64 LEU A C 1
ATOM 519 O O . LEU A 1 67 ? 1.898 -19.496 28.124 1.00 17.93 64 LEU A O 1
ATOM 524 N N . PRO A 1 68 ? 3.501 -18.231 27.133 1.00 18.88 65 PRO A N 1
ATOM 525 C CA . PRO A 1 68 ? 2.680 -17.001 27.063 1.00 19.62 65 PRO A CA 1
ATOM 526 C C . PRO A 1 68 ? 1.380 -17.125 26.302 1.00 19.88 65 PRO A C 1
ATOM 527 O O . PRO A 1 68 ? 0.428 -16.407 26.607 1.00 21.14 65 PRO A O 1
ATOM 531 N N . VAL A 1 69 ? 1.317 -18.029 25.328 1.00 19.67 66 VAL A N 1
ATOM 532 C CA . VAL A 1 69 ? 0.082 -18.183 24.578 1.00 19.17 66 VAL A CA 1
ATOM 533 C C . VAL A 1 69 ? -0.846 -19.201 25.260 1.00 19.03 66 VAL A C 1
ATOM 534 O O . VAL A 1 69 ? -0.409 -20.246 25.720 1.00 19.45 66 VAL A O 1
ATOM 538 N N . LYS A 1 70 ? -2.124 -18.871 25.360 1.00 18.78 67 LYS A N 1
ATOM 539 C CA . LYS A 1 70 ? -3.064 -19.746 26.059 1.00 19.75 67 LYS A CA 1
ATOM 540 C C . LYS A 1 70 ? -3.085 -21.143 25.452 1.00 19.61 67 LYS A C 1
ATOM 541 O O . LYS A 1 70 ? -3.196 -21.306 24.232 1.00 20.22 67 LYS A O 1
ATOM 547 N N . GLY A 1 71 ? -2.990 -22.152 26.305 1.00 20.10 68 GLY A N 1
ATOM 548 C CA . GLY A 1 71 ? -3.147 -23.528 25.857 1.00 19.13 68 GLY A CA 1
ATOM 549 C C . GLY A 1 71 ? -1.853 -24.146 25.363 1.00 19.21 68 GLY A C 1
ATOM 550 O O . GLY A 1 71 ? -1.885 -25.125 24.618 1.00 19.11 68 GLY A O 1
ATOM 551 N N . THR A 1 72 ? -0.719 -23.565 25.770 1.00 18.72 69 THR A N 1
ATOM 552 C CA . THR A 1 72 ? 0.608 -24.066 25.403 1.00 17.71 69 THR A CA 1
ATOM 553 C C . THR A 1 72 ? 1.529 -24.154 26.627 1.00 18.50 69 THR A C 1
ATOM 554 O O . THR A 1 72 ? 1.431 -23.337 27.565 1.00 18.13 69 THR A O 1
ATOM 558 N N . TRP A 1 73 ? 2.428 -25.148 26.591 1.00 19.18 70 TRP A N 1
ATOM 559 C CA . TRP A 1 73 ? 3.380 -25.406 27.651 1.00 19.64 70 TRP A CA 1
ATOM 560 C C . TRP A 1 73 ? 4.661 -25.859 27.009 1.00 19.69 70 TRP A C 1
ATOM 561 O O . TRP A 1 73 ? 4.650 -26.375 25.894 1.00 20.63 70 TRP A O 1
ATOM 572 N N . ALA A 1 74 ? 5.764 -25.679 27.722 1.00 19.65 71 ALA A N 1
ATOM 573 C CA . ALA A 1 74 ? 7.023 -26.302 27.370 1.00 19.41 71 ALA A CA 1
ATOM 574 C C . ALA A 1 74 ? 7.246 -27.535 28.248 1.00 20.31 71 ALA A C 1
ATOM 575 O O . ALA A 1 74 ? 7.049 -27.490 29.472 1.00 20.21 71 ALA A O 1
ATOM 577 N N . PHE A 1 75 ? 7.648 -28.634 27.615 1.00 20.13 72 PHE A N 1
ATOM 578 C CA . PHE A 1 75 ? 8.066 -29.839 28.330 1.00 19.83 72 PHE A CA 1
ATOM 579 C C . PHE A 1 75 ? 9.556 -29.708 28.634 1.00 19.76 72 PHE A C 1
ATOM 580 O O . PHE A 1 75 ? 10.343 -29.454 27.744 1.00 18.84 72 PHE A O 1
ATOM 588 N N . ILE A 1 76 ? 9.931 -29.873 29.899 1.00 20.12 73 ILE A N 1
ATOM 589 C CA . ILE A 1 76 ? 11.329 -29.862 30.260 1.00 19.10 73 ILE A CA 1
ATOM 590 C C . ILE A 1 76 ? 11.728 -31.342 30.317 1.00 20.00 73 ILE A C 1
ATOM 591 O O . ILE A 1 76 ? 11.191 -32.096 31.127 1.00 20.77 73 ILE A O 1
ATOM 596 N N . PRO A 1 77 ? 12.646 -31.762 29.428 1.00 19.72 74 PRO A N 1
ATOM 597 C CA . PRO A 1 77 ? 12.951 -33.158 29.260 1.00 19.45 74 PRO A CA 1
ATOM 598 C C . PRO A 1 77 ? 13.716 -33.757 30.428 1.00 18.34 74 PRO A C 1
ATOM 599 O O . PRO A 1 77 ? 14.450 -33.042 31.110 1.00 17.92 74 PRO A O 1
ATOM 603 N N . PRO A 1 78 ? 13.587 -35.080 30.625 1.00 17.80 75 PRO A N 1
ATOM 604 C CA . PRO A 1 78 ? 14.327 -35.721 31.704 1.00 17.91 75 PRO A CA 1
ATOM 605 C C . PRO A 1 78 ? 15.814 -35.391 31.624 1.00 18.23 75 PRO A C 1
ATOM 606 O O . PRO A 1 78 ? 16.385 -35.364 30.536 1.00 19.13 75 PRO A O 1
ATOM 610 N N . GLY A 1 79 ? 16.418 -35.158 32.780 1.00 17.94 76 GLY A N 1
ATOM 611 C CA . GLY A 1 79 ? 17.841 -34.885 32.875 1.00 18.18 76 GLY A CA 1
ATOM 612 C C . GLY A 1 79 ? 18.238 -33.437 32.630 1.00 20.04 76 GLY A C 1
ATOM 613 O O . GLY A 1 79 ? 19.416 -33.106 32.667 1.00 21.66 76 GLY A O 1
ATOM 614 N N . GLU A 1 80 ? 17.267 -32.572 32.350 1.00 19.47 77 GLU A N 1
ATOM 615 C CA . GLU A 1 80 ? 17.546 -31.161 32.145 1.00 19.75 77 GLU A CA 1
ATOM 616 C C . GLU A 1 80 ? 16.807 -30.284 33.127 1.00 19.72 77 GLU A C 1
ATOM 617 O O . GLU A 1 80 ? 15.663 -30.556 33.499 1.00 19.18 77 GLU A O 1
ATOM 623 N N . ALA A 1 81 ? 17.470 -29.222 33.546 1.00 18.90 78 ALA A N 1
ATOM 624 C CA . ALA A 1 81 ? 16.868 -28.279 34.473 1.00 20.45 78 ALA A CA 1
ATOM 625 C C . ALA A 1 81 ? 16.108 -27.173 33.718 1.00 20.98 78 ALA A C 1
ATOM 626 O O . ALA A 1 81 ? 15.257 -26.489 34.293 1.00 22.04 78 ALA A O 1
ATOM 628 N N . ALA A 1 82 ? 16.443 -26.974 32.437 1.00 20.65 79 ALA A N 1
ATOM 629 C CA . ALA A 1 82 ? 15.893 -25.860 31.668 1.00 21.25 79 ALA A CA 1
ATOM 630 C C . ALA A 1 82 ? 16.011 -26.089 30.177 1.00 22.42 79 ALA A C 1
ATOM 631 O O . ALA A 1 82 ? 16.711 -26.988 29.718 1.00 22.46 79 ALA A O 1
ATOM 633 N N . ILE A 1 83 ? 15.335 -25.238 29.430 1.00 23.44 80 ILE A N 1
ATOM 634 C CA . ILE A 1 83 ? 15.418 -25.235 27.982 1.00 25.87 80 ILE A CA 1
ATOM 635 C C . ILE A 1 83 ? 16.124 -23.929 27.609 1.00 27.45 80 ILE A C 1
ATOM 636 O O . ILE A 1 83 ? 15.764 -22.867 28.115 1.00 28.08 80 ILE A O 1
ATOM 641 N N . SER A 1 84 ? 17.106 -24.008 26.725 1.00 27.92 81 SER A N 1
ATOM 642 C CA A SER A 1 84 ? 17.729 -22.810 26.205 0.50 28.92 81 SER A CA 1
ATOM 643 C CA B SER A 1 84 ? 17.739 -22.809 26.198 0.50 28.80 81 SER A CA 1
ATOM 644 C C . SER A 1 84 ? 17.175 -22.545 24.797 1.00 29.08 81 SER A C 1
ATOM 645 O O . SER A 1 84 ? 17.597 -23.141 23.812 1.00 31.37 81 SER A O 1
ATOM 650 N N . ASP A 1 85 ? 16.182 -21.685 24.706 1.00 28.74 82 ASP A N 1
ATOM 651 C CA . ASP A 1 85 ? 15.582 -21.355 23.429 1.00 27.05 82 ASP A CA 1
ATOM 652 C C . ASP A 1 85 ? 14.924 -20.045 23.748 1.00 28.00 82 ASP A C 1
ATOM 653 O O . ASP A 1 85 ? 14.041 -20.013 24.606 1.00 28.93 82 ASP A O 1
ATOM 658 N N . PRO A 1 86 ? 15.405 -18.949 23.138 1.00 27.53 83 PRO A N 1
ATOM 659 C CA . PRO A 1 86 ? 14.848 -17.638 23.447 1.00 26.58 83 PRO A CA 1
ATOM 660 C C . PRO A 1 86 ? 13.564 -17.324 22.707 1.00 25.72 83 PRO A C 1
ATOM 661 O O . PRO A 1 86 ? 12.952 -16.316 22.995 1.00 24.42 83 PRO A O 1
ATOM 665 N N . TYR A 1 87 ? 13.160 -18.187 21.771 1.00 24.60 84 TYR A N 1
ATOM 666 C CA . TYR A 1 87 ? 12.013 -17.902 20.940 1.00 24.63 84 TYR A CA 1
ATOM 667 C C . TYR A 1 87 ? 10.795 -18.727 21.294 1.00 24.08 84 TYR A C 1
ATOM 668 O O . TYR A 1 87 ? 9.829 -18.742 20.545 1.00 23.65 84 TYR A O 1
ATOM 677 N N . LEU A 1 88 ? 10.811 -19.386 22.449 1.00 23.25 85 LEU A N 1
ATOM 678 C CA . LEU A 1 88 ? 9.680 -20.231 22.809 1.00 24.32 85 LEU A CA 1
ATOM 679 C C . LEU A 1 88 ? 8.340 -19.483 22.867 1.00 24.27 85 LEU A C 1
ATOM 680 O O . LEU A 1 88 ? 7.319 -20.044 22.476 1.00 25.26 85 LEU A O 1
ATOM 685 N N . PRO A 1 89 ? 8.326 -18.214 23.350 1.00 24.15 86 PRO A N 1
ATOM 686 C CA . PRO A 1 89 ? 7.069 -17.453 23.217 1.00 23.02 86 PRO A CA 1
ATOM 687 C C . PRO A 1 89 ? 6.494 -17.402 21.787 1.00 23.00 86 PRO A C 1
ATOM 688 O O . PRO A 1 89 ? 5.277 -17.509 21.605 1.00 23.27 86 PRO A O 1
ATOM 692 N N . LEU A 1 90 ? 7.352 -17.228 20.786 1.00 21.93 87 LEU A N 1
ATOM 693 C CA . LEU A 1 90 ? 6.892 -17.174 19.400 1.00 21.55 87 LEU A CA 1
ATOM 694 C C . LEU A 1 90 ? 6.510 -18.545 18.860 1.00 22.85 87 LEU A C 1
ATOM 695 O O . LEU A 1 90 ? 5.527 -18.689 18.125 1.00 23.34 87 LEU A O 1
ATOM 700 N N . ARG A 1 91 ? 7.306 -19.557 19.190 1.00 22.90 88 ARG A N 1
ATOM 701 C CA . ARG A 1 91 ? 6.932 -20.925 18.836 1.00 22.64 88 ARG A CA 1
ATOM 702 C C . ARG A 1 91 ? 5.611 -21.304 19.493 1.00 22.44 88 ARG A C 1
ATOM 703 O O . ARG A 1 91 ? 4.835 -22.050 18.907 1.00 23.24 88 ARG A O 1
ATOM 711 N N . SER A 1 92 ? 5.349 -20.830 20.709 1.00 21.66 89 SER A N 1
ATOM 712 C CA . SER A 1 92 ? 4.035 -21.139 21.315 1.00 22.67 89 SER A CA 1
ATOM 713 C C . SER A 1 92 ? 2.863 -20.511 20.560 1.00 22.40 89 SER A C 1
ATOM 714 O O . SER A 1 92 ? 1.751 -21.081 20.492 1.00 21.88 89 SER A O 1
ATOM 717 N N . TRP A 1 93 ? 3.101 -19.337 19.990 1.00 22.25 90 TRP A N 1
ATOM 718 C CA . TRP A 1 93 ? 2.129 -18.722 19.098 1.00 23.14 90 TRP A CA 1
ATOM 719 C C . TRP A 1 93 ? 1.877 -19.555 17.838 1.00 23.95 90 TRP A C 1
ATOM 720 O O . TRP A 1 93 ? 0.709 -19.841 17.501 1.00 24.66 90 TRP A O 1
ATOM 731 N N . LEU A 1 94 ? 2.943 -19.975 17.151 1.00 23.85 91 LEU A N 1
ATOM 732 C CA . LEU A 1 94 ? 2.795 -20.841 15.960 1.00 24.37 91 LEU A CA 1
ATOM 733 C C . LEU A 1 94 ? 2.096 -22.163 16.271 1.00 25.00 91 LEU A C 1
ATOM 734 O O . LEU A 1 94 ? 1.410 -22.747 15.402 1.00 25.04 91 LEU A O 1
ATOM 739 N N . ALA A 1 95 ? 2.269 -22.632 17.510 1.00 25.43 92 ALA A N 1
ATOM 740 C CA . ALA A 1 95 ? 1.623 -23.872 17.969 1.00 26.04 92 ALA A CA 1
ATOM 741 C C . ALA A 1 95 ? 0.108 -23.752 17.968 1.00 26.69 92 ALA A C 1
ATOM 742 O O . ALA A 1 95 ? -0.596 -24.725 17.685 1.00 27.68 92 ALA A O 1
ATOM 744 N N . ARG A 1 96 ? -0.396 -22.568 18.305 1.00 27.66 93 ARG A N 1
ATOM 745 C CA . ARG A 1 96 ? -1.831 -22.273 18.251 1.00 27.82 93 ARG A CA 1
ATOM 746 C C . ARG A 1 96 ? -2.307 -21.764 16.890 1.00 28.39 93 ARG A C 1
ATOM 747 O O . ARG A 1 96 ? -3.441 -22.050 16.477 1.00 27.76 93 ARG A O 1
ATOM 755 N N . ASP A 1 97 ? -1.460 -20.985 16.212 1.00 27.61 94 ASP A N 1
ATOM 756 C CA . ASP A 1 97 ? -1.816 -20.349 14.944 1.00 29.30 94 ASP A CA 1
ATOM 757 C C . ASP A 1 97 ? -0.648 -20.447 13.986 1.00 29.86 94 ASP A C 1
ATOM 758 O O . ASP A 1 97 ? 0.294 -19.651 14.073 1.00 29.15 94 ASP A O 1
ATOM 763 N N . GLN A 1 98 ? -0.711 -21.415 13.069 1.00 30.81 95 GLN A N 1
ATOM 764 C CA . GLN A 1 98 ? 0.341 -21.592 12.061 1.00 32.24 95 GLN A CA 1
ATOM 765 C C . GLN A 1 98 ? 0.473 -20.360 11.137 1.00 32.80 95 GLN A C 1
ATOM 766 O O . GLN A 1 98 ? 1.508 -20.172 10.506 1.00 34.21 95 GLN A O 1
ATOM 772 N N . ASN A 1 99 ? -0.560 -19.517 11.107 1.00 32.45 96 ASN A N 1
ATOM 773 C CA . ASN A 1 99 ? -0.578 -18.302 10.286 1.00 32.51 96 ASN A CA 1
ATOM 774 C C . ASN A 1 99 ? -0.351 -17.034 11.107 1.00 30.63 96 ASN A C 1
ATOM 775 O O . ASN A 1 99 ? -0.851 -15.959 10.750 1.00 31.35 96 ASN A O 1
ATOM 780 N N . ALA A 1 100 ? 0.380 -17.162 12.220 1.00 28.88 97 ALA A N 1
ATOM 781 C CA . ALA A 1 100 ? 0.694 -16.020 13.086 1.00 27.14 97 ALA A CA 1
ATOM 782 C C . ALA A 1 100 ? 1.190 -14.828 12.273 1.00 26.00 97 ALA A C 1
ATOM 783 O O . ALA A 1 100 ? 0.804 -13.701 12.530 1.00 26.60 97 ALA A O 1
ATOM 785 N N . GLY A 1 101 ? 2.035 -15.097 11.288 1.00 24.80 98 GLY A N 1
ATOM 786 C CA . GLY A 1 101 ? 2.447 -14.090 10.313 1.00 23.53 98 GLY A CA 1
ATOM 787 C C . GLY A 1 101 ? 3.557 -13.144 10.736 1.00 22.80 98 GLY A C 1
ATOM 788 O O . GLY A 1 101 ? 3.784 -12.150 10.057 1.00 21.88 98 GLY A O 1
ATOM 789 N N . PHE A 1 102 ? 4.260 -13.447 11.839 1.00 21.12 99 PHE A N 1
ATOM 790 C CA . PHE A 1 102 ? 5.306 -12.554 12.323 1.00 20.54 99 PHE A CA 1
ATOM 791 C C . PHE A 1 102 ? 6.596 -12.914 11.640 1.00 20.94 99 PHE A C 1
ATOM 792 O O . PHE A 1 102 ? 6.755 -14.031 11.113 1.00 21.67 99 PHE A O 1
ATOM 800 N N . MET A 1 103 ? 7.530 -11.970 11.672 1.00 20.03 100 MET A N 1
ATOM 801 C CA . MET A 1 103 ? 8.903 -12.249 11.332 1.00 19.39 100 MET A CA 1
ATOM 802 C C . MET A 1 103 ? 9.806 -11.650 12.400 1.00 19.30 100 MET A C 1
ATOM 803 O O . MET A 1 103 ? 9.541 -10.550 12.869 1.00 19.88 100 MET A O 1
ATOM 808 N N . LEU A 1 104 ? 10.868 -12.368 12.785 1.00 19.15 101 LEU A N 1
ATOM 809 C CA . LEU A 1 104 ? 11.900 -11.793 13.627 1.00 18.49 101 LEU A CA 1
ATOM 810 C C . LEU A 1 104 ? 12.415 -10.525 12.955 1.00 18.80 101 LEU A C 1
ATOM 811 O O . LEU A 1 104 ? 12.614 -10.501 11.730 1.00 19.67 101 LEU A O 1
ATOM 816 N N . ALA A 1 105 ? 12.585 -9.458 13.735 1.00 18.18 102 ALA A N 1
ATOM 817 C CA . ALA A 1 105 ? 12.988 -8.163 13.174 1.00 19.04 102 ALA A CA 1
ATOM 818 C C . ALA A 1 105 ? 14.133 -7.555 13.957 1.00 19.28 102 ALA A C 1
ATOM 819 O O . ALA A 1 105 ? 14.721 -8.210 14.829 1.00 19.21 102 ALA A O 1
ATOM 821 N N . GLY A 1 106 ? 14.455 -6.304 13.638 1.00 19.53 103 GLY A N 1
ATOM 822 C CA . GLY A 1 106 ? 15.388 -5.505 14.435 1.00 19.55 103 GLY A CA 1
ATOM 823 C C . GLY A 1 106 ? 16.603 -6.280 14.874 1.00 19.40 103 GLY A C 1
ATOM 824 O O . GLY A 1 106 ? 17.223 -6.945 14.050 1.00 19.38 103 GLY A O 1
ATOM 825 N N . ALA A 1 107 ? 16.897 -6.239 16.180 1.00 18.08 104 ALA A N 1
ATOM 826 C CA . ALA A 1 107 ? 18.086 -6.876 16.747 1.00 19.18 104 ALA A CA 1
ATOM 827 C C . ALA A 1 107 ? 18.169 -8.396 16.550 1.00 19.48 104 ALA A C 1
ATOM 828 O O . ALA A 1 107 ? 19.272 -8.937 16.399 1.00 19.15 104 ALA A O 1
ATOM 830 N N . SER A 1 108 ? 17.028 -9.086 16.539 1.00 18.92 105 SER A N 1
ATOM 831 C CA . SER A 1 108 ? 17.078 -10.537 16.338 1.00 19.20 105 SER A CA 1
ATOM 832 C C . SER A 1 108 ? 17.480 -10.904 14.927 1.00 18.33 105 SER A C 1
ATOM 833 O O . SER A 1 108 ? 18.306 -11.795 14.737 1.00 17.59 105 SER A O 1
ATOM 836 N N . ALA A 1 109 ? 16.886 -10.229 13.948 1.00 17.38 106 ALA A N 1
ATOM 837 C CA . ALA A 1 109 ? 17.253 -10.400 12.552 1.00 17.74 106 ALA A CA 1
ATOM 838 C C . ALA A 1 109 ? 18.725 -10.035 12.348 1.00 18.70 106 ALA A C 1
ATOM 839 O O . ALA A 1 109 ? 19.455 -10.781 11.697 1.00 21.00 106 ALA A O 1
ATOM 841 N N . ALA A 1 110 ? 19.166 -8.898 12.896 1.00 19.18 107 ALA A N 1
ATOM 842 C CA . ALA A 1 110 ? 20.564 -8.458 12.752 1.00 18.93 107 ALA A CA 1
ATOM 843 C C . ALA A 1 110 ? 21.531 -9.475 13.357 1.00 19.96 107 ALA A C 1
ATOM 844 O O . ALA A 1 110 ? 22.647 -9.701 12.842 1.00 19.86 107 ALA A O 1
ATOM 846 N N . TRP A 1 111 ? 21.131 -10.071 14.479 1.00 20.18 108 TRP A N 1
ATOM 847 C CA . TRP A 1 111 ? 21.990 -11.009 15.193 1.00 20.01 108 TRP A CA 1
ATOM 848 C C . TRP A 1 111 ? 22.251 -12.244 14.339 1.00 20.34 108 TRP A C 1
ATOM 849 O O . TRP A 1 111 ? 23.390 -12.633 14.124 1.00 19.99 108 TRP A O 1
ATOM 860 N N . HIS A 1 112 ? 21.190 -12.839 13.808 1.00 20.86 109 HIS A N 1
ATOM 861 C CA . HIS A 1 112 ? 21.338 -14.056 13.023 1.00 20.00 109 HIS A CA 1
ATOM 862 C C . HIS A 1 112 ? 21.946 -13.815 11.638 1.00 20.02 109 HIS A C 1
ATOM 863 O O . HIS A 1 112 ? 22.570 -14.721 11.091 1.00 20.58 109 HIS A O 1
ATOM 870 N N . LEU A 1 113 ? 21.775 -12.607 11.099 1.00 19.61 110 LEU A N 1
ATOM 871 C CA . LEU A 1 113 ? 22.381 -12.205 9.830 1.00 19.68 110 LEU A CA 1
ATOM 872 C C . LEU A 1 113 ? 23.859 -11.879 10.040 1.00 20.27 110 LEU A C 1
ATOM 873 O O . LEU A 1 113 ? 24.644 -11.837 9.076 1.00 20.88 110 LEU A O 1
ATOM 878 N N . GLY A 1 114 ? 24.239 -11.672 11.296 1.00 20.26 111 GLY A N 1
ATOM 879 C CA . GLY A 1 114 ? 25.668 -11.556 11.648 1.00 20.46 111 GLY A CA 1
ATOM 880 C C . GLY A 1 114 ? 26.200 -10.153 11.844 1.00 21.64 111 GLY A C 1
ATOM 881 O O . GLY A 1 114 ? 27.420 -9.956 11.890 1.00 19.52 111 GLY A O 1
ATOM 882 N N . TYR A 1 115 ? 25.298 -9.189 12.049 1.00 21.60 112 TYR A N 1
ATOM 883 C CA . TYR A 1 115 ? 25.709 -7.785 12.142 1.00 22.51 112 TYR A CA 1
ATOM 884 C C . TYR A 1 115 ? 25.899 -7.278 13.571 1.00 24.32 112 TYR A C 1
ATOM 885 O O . TYR A 1 115 ? 26.124 -6.080 13.767 1.00 25.60 112 TYR A O 1
ATOM 894 N N . LEU A 1 116 ? 25.844 -8.161 14.567 1.00 24.93 113 LEU A N 1
ATOM 895 C CA . LEU A 1 116 ? 25.952 -7.713 15.950 1.00 26.15 113 LEU A CA 1
ATOM 896 C C . LEU A 1 116 ? 27.044 -8.438 16.694 1.00 29.01 113 LEU A C 1
ATOM 897 O O . LEU A 1 116 ? 27.176 -9.663 16.597 1.00 29.36 113 LEU A O 1
ATOM 902 N N . ASP A 1 117 ? 27.813 -7.673 17.458 1.00 31.45 114 ASP A N 1
ATOM 903 C CA . ASP A 1 117 ? 28.857 -8.210 18.328 1.00 34.38 114 ASP A CA 1
ATOM 904 C C . ASP A 1 117 ? 28.319 -9.145 19.410 1.00 35.01 114 ASP A C 1
ATOM 905 O O . ASP A 1 117 ? 28.936 -10.160 19.724 1.00 36.11 114 ASP A O 1
ATOM 910 N N . ARG A 1 118 ? 27.162 -8.803 19.969 1.00 35.08 115 ARG A N 1
ATOM 911 C CA . ARG A 1 118 ? 26.644 -9.479 21.156 1.00 34.62 115 ARG A CA 1
ATOM 912 C C . ARG A 1 118 ? 25.246 -9.969 20.900 1.00 34.04 115 ARG A C 1
ATOM 913 O O . ARG A 1 118 ? 24.449 -9.270 20.276 1.00 32.86 115 ARG A O 1
ATOM 921 N N . GLN A 1 119 ? 24.936 -11.160 21.402 1.00 34.36 116 GLN A N 1
ATOM 922 C CA . GLN A 1 119 ? 23.573 -11.637 21.351 1.00 34.76 116 GLN A CA 1
ATOM 923 C C . GLN A 1 119 ? 22.683 -10.654 22.081 1.00 35.28 116 GLN A C 1
ATOM 924 O O . GLN A 1 119 ? 22.964 -10.292 23.225 1.00 34.88 116 GLN A O 1
ATOM 930 N N . PRO A 1 120 ? 21.606 -10.219 21.422 1.00 35.62 117 PRO A N 1
ATOM 931 C CA . PRO A 1 120 ? 20.718 -9.308 22.104 1.00 36.50 117 PRO A CA 1
ATOM 932 C C . PRO A 1 120 ? 19.839 -10.052 23.117 1.00 37.07 117 PRO A C 1
ATOM 933 O O . PRO A 1 120 ? 19.557 -11.250 22.983 1.00 37.71 117 PRO A O 1
ATOM 937 N N . ASP A 1 121 ? 19.429 -9.340 24.146 1.00 37.16 118 ASP A N 1
ATOM 938 C CA . ASP A 1 121 ? 18.511 -9.899 25.111 1.00 36.92 118 ASP A CA 1
ATOM 939 C C . ASP A 1 121 ? 17.314 -8.955 25.227 1.00 35.02 118 ASP A C 1
ATOM 940 O O . ASP A 1 121 ? 17.281 -7.903 24.591 1.00 35.61 118 ASP A O 1
ATOM 945 N N . GLY A 1 122 ? 16.333 -9.338 26.022 1.00 32.80 119 GLY A N 1
ATOM 946 C CA . GLY A 1 122 ? 15.160 -8.498 26.203 1.00 29.94 119 GLY A CA 1
ATOM 947 C C . GLY A 1 122 ? 13.997 -9.042 25.415 1.00 27.93 119 GLY A C 1
ATOM 948 O O . GLY A 1 122 ? 14.016 -10.193 24.965 1.00 27.43 119 GLY A O 1
ATOM 949 N N . ARG A 1 123 ? 12.983 -8.214 25.229 1.00 25.31 120 ARG A N 1
ATOM 950 C CA . ARG A 1 123 ? 11.836 -8.644 24.454 1.00 23.84 120 ARG A CA 1
ATOM 951 C C . ARG A 1 123 ? 12.260 -8.930 23.017 1.00 22.33 120 ARG A C 1
ATOM 952 O O . ARG A 1 123 ? 13.192 -8.310 22.496 1.00 20.88 120 ARG A O 1
ATOM 960 N N . ILE A 1 124 ? 11.608 -9.915 22.416 1.00 20.99 121 ILE A N 1
ATOM 961 C CA . ILE A 1 124 ? 11.943 -10.339 21.044 1.00 19.30 121 ILE A CA 1
ATOM 962 C C . ILE A 1 124 ? 11.328 -9.380 20.050 1.00 19.35 121 ILE A C 1
ATOM 963 O O . ILE A 1 124 ? 10.099 -9.257 19.979 1.00 19.99 121 ILE A O 1
ATOM 968 N N . PRO A 1 125 ? 12.166 -8.694 19.260 1.00 20.34 122 PRO A N 1
ATOM 969 C CA . PRO A 1 125 ? 11.655 -7.800 18.229 1.00 20.02 122 PRO A CA 1
ATOM 970 C C . PRO A 1 125 ? 11.099 -8.564 17.026 1.00 19.54 122 PRO A C 1
ATOM 971 O O . PRO A 1 125 ? 11.799 -9.395 16.413 1.00 19.02 122 PRO A O 1
ATOM 975 N N . ILE A 1 126 ? 9.838 -8.300 16.708 1.00 18.79 123 ILE A N 1
ATOM 976 C CA . ILE A 1 126 ? 9.209 -8.877 15.521 1.00 17.82 123 ILE A CA 1
ATOM 977 C C . ILE A 1 126 ? 8.546 -7.822 14.668 1.00 18.86 123 ILE A C 1
ATOM 978 O O . ILE A 1 126 ? 8.262 -6.725 15.131 1.00 21.19 123 ILE A O 1
ATOM 983 N N . TRP A 1 127 ? 8.287 -8.170 13.418 1.00 18.60 124 TRP A N 1
ATOM 984 C CA . TRP A 1 127 ? 7.457 -7.363 12.543 1.00 18.37 124 TRP A CA 1
ATOM 985 C C . TRP A 1 127 ? 6.161 -8.125 12.392 1.00 18.78 124 TRP A C 1
ATOM 986 O O . TRP A 1 127 ? 6.185 -9.358 12.293 1.00 17.24 124 TRP A O 1
ATOM 997 N N . LEU A 1 128 ? 5.034 -7.402 12.414 1.00 19.93 125 LEU A N 1
ATOM 998 C CA . LEU A 1 128 ? 3.724 -7.976 12.120 1.00 21.43 125 LEU A CA 1
ATOM 999 C C . LEU A 1 128 ? 3.023 -7.132 11.070 1.00 23.01 125 LEU A C 1
ATOM 1000 O O . LEU A 1 128 ? 3.092 -5.914 11.138 1.00 23.42 125 LEU A O 1
ATOM 1005 N N . PRO A 1 129 ? 2.317 -7.767 10.122 1.00 24.93 126 PRO A N 1
ATOM 1006 C CA . PRO A 1 129 ? 1.539 -6.966 9.187 1.00 26.44 126 PRO A CA 1
ATOM 1007 C C . PRO A 1 129 ? 0.402 -6.197 9.893 1.00 27.13 126 PRO A C 1
ATOM 1008 O O . PRO A 1 129 ? -0.049 -6.610 10.969 1.00 26.81 126 PRO A O 1
ATOM 1012 N N . PRO A 1 130 ? -0.013 -5.050 9.315 1.00 28.18 127 PRO A N 1
ATOM 1013 C CA . PRO A 1 130 ? -1.057 -4.183 9.874 1.00 28.08 127 PRO A CA 1
ATOM 1014 C C . PRO A 1 130 ? -2.243 -4.971 10.410 1.00 28.12 127 PRO A C 1
ATOM 1015 O O . PRO A 1 130 ? -2.722 -4.703 11.524 1.00 28.79 127 PRO A O 1
ATOM 1019 N N . ALA A 1 131 ? -2.692 -5.960 9.638 1.00 27.94 128 ALA A N 1
ATOM 1020 C CA . ALA A 1 131 ? -3.930 -6.664 9.938 1.00 28.26 128 ALA A CA 1
ATOM 1021 C C . ALA A 1 131 ? -3.869 -7.655 11.125 1.00 28.21 128 ALA A C 1
ATOM 1022 O O . ALA A 1 131 ? -4.911 -8.104 11.596 1.00 27.10 128 ALA A O 1
ATOM 1024 N N . LYS A 1 132 ? -2.666 -7.984 11.603 1.00 28.59 129 LYS A N 1
ATOM 1025 C CA . LYS A 1 132 ? -2.479 -9.074 12.579 1.00 29.70 129 LYS A CA 1
ATOM 1026 C C . LYS A 1 132 ? -2.370 -8.580 14.016 1.00 29.90 129 LYS A C 1
ATOM 1027 O O . LYS A 1 132 ? -1.543 -7.740 14.311 1.00 31.04 129 LYS A O 1
ATOM 1033 N N . ARG A 1 133 ? -3.197 -9.146 14.913 1.00 30.10 130 ARG A N 1
ATOM 1034 C CA . ARG A 1 133 ? -3.082 -8.698 16.322 1.00 29.52 130 ARG A CA 1
ATOM 1035 C C . ARG A 1 133 ? -2.140 -9.608 17.073 1.00 28.92 130 ARG A C 1
ATOM 1036 O O . ARG A 1 133 ? -2.063 -10.819 16.806 1.00 28.25 130 ARG A O 1
ATOM 1044 N N . LEU A 1 134 ? -1.424 -9.013 18.030 1.00 28.92 131 LEU A N 1
ATOM 1045 C CA . LEU A 1 134 ? -0.543 -9.762 18.906 1.00 28.58 131 LEU A CA 1
ATOM 1046 C C . LEU A 1 134 ? -1.417 -10.354 20.007 1.00 28.79 131 LEU A C 1
ATOM 1047 O O . LEU A 1 134 ? -2.211 -9.630 20.588 1.00 28.06 131 LEU A O 1
ATOM 1052 N N . PRO A 1 135 ? -1.282 -11.665 20.298 1.00 29.05 132 PRO A N 1
ATOM 1053 C CA . PRO A 1 135 ? -2.037 -12.201 21.434 1.00 29.58 132 PRO A CA 1
ATOM 1054 C C . PRO A 1 135 ? -1.579 -11.501 22.718 1.00 30.08 132 PRO A C 1
ATOM 1055 O O . PRO A 1 135 ? -0.384 -11.233 22.884 1.00 29.75 132 PRO A O 1
ATOM 1059 N N . ASP A 1 136 ? -2.526 -11.193 23.604 1.00 30.93 133 ASP A N 1
ATOM 1060 C CA . ASP A 1 136 ? -2.258 -10.353 24.789 1.00 31.40 133 ASP A CA 1
ATOM 1061 C C . ASP A 1 136 ? -1.177 -10.916 25.712 1.00 30.43 133 ASP A C 1
ATOM 1062 O O . ASP A 1 136 ? -0.360 -10.159 26.260 1.00 31.18 133 ASP A O 1
ATOM 1067 N N . GLY A 1 137 ? -1.170 -12.237 25.874 1.00 28.19 134 GLY A N 1
ATOM 1068 C CA . GLY A 1 137 ? -0.147 -12.904 26.678 1.00 26.34 134 GLY A CA 1
ATOM 1069 C C . GLY A 1 137 ? 1.276 -12.629 26.222 1.00 24.93 134 GLY A C 1
ATOM 1070 O O . GLY A 1 137 ? 2.215 -12.791 26.998 1.00 23.90 134 GLY A O 1
ATOM 1071 N N . LEU A 1 138 ? 1.440 -12.184 24.974 1.00 24.26 135 LEU A N 1
ATOM 1072 C CA . LEU A 1 138 ? 2.781 -12.049 24.384 1.00 24.26 135 LEU A CA 1
ATOM 1073 C C . LEU A 1 138 ? 3.424 -10.674 24.550 1.00 24.17 135 LEU A C 1
ATOM 1074 O O . LEU A 1 138 ? 4.632 -10.528 24.331 1.00 22.82 135 LEU A O 1
ATOM 1079 N N . ALA A 1 139 ? 2.633 -9.674 24.941 1.00 24.20 136 ALA A N 1
ATOM 1080 C CA . ALA A 1 139 ? 3.134 -8.284 25.012 1.00 25.00 136 ALA A CA 1
ATOM 1081 C C . ALA A 1 139 ? 4.409 -8.116 25.861 1.00 25.41 136 ALA A C 1
ATOM 1082 O O . ALA A 1 139 ? 5.293 -7.340 25.507 1.00 26.09 136 ALA A O 1
ATOM 1084 N N . SER A 1 140 ? 4.502 -8.856 26.968 1.00 25.79 137 SER A N 1
ATOM 1085 C CA . SER A 1 140 ? 5.664 -8.815 27.865 1.00 26.43 137 SER A CA 1
ATOM 1086 C C . SER A 1 140 ? 6.911 -9.458 27.285 1.00 25.70 137 SER A C 1
ATOM 1087 O O . SER A 1 140 ? 7.986 -9.359 27.879 1.00 27.08 137 SER A O 1
ATOM 1090 N N . TYR A 1 141 ? 6.760 -10.148 26.163 1.00 24.49 138 TYR A N 1
ATOM 1091 C CA . TYR A 1 141 ? 7.808 -11.022 25.610 1.00 23.11 138 TYR A CA 1
ATOM 1092 C C . TYR A 1 141 ? 8.332 -10.563 24.255 1.00 22.56 138 TYR A C 1
ATOM 1093 O O . TYR A 1 141 ? 9.415 -10.972 23.840 1.00 21.72 138 TYR A O 1
ATOM 1102 N N . VAL A 1 142 ? 7.569 -9.704 23.585 1.00 22.39 139 VAL A N 1
ATOM 1103 C CA A VAL A 1 142 ? 7.838 -9.317 22.213 0.50 23.30 139 VAL A CA 1
ATOM 1104 C CA B VAL A 1 142 ? 7.897 -9.286 22.223 0.50 23.30 139 VAL A CA 1
ATOM 1105 C C . VAL A 1 142 ? 7.670 -7.796 22.054 1.00 24.16 139 VAL A C 1
ATOM 1106 O O . VAL A 1 142 ? 6.861 -7.197 22.743 1.00 25.15 139 VAL A O 1
ATOM 1113 N N . SER A 1 143 ? 8.437 -7.175 21.163 1.00 24.74 140 SER A N 1
ATOM 1114 C CA . SER A 1 143 ? 8.168 -5.787 20.818 1.00 25.40 140 SER A CA 1
ATOM 1115 C C . SER A 1 143 ? 7.852 -5.794 19.333 1.00 24.91 140 SER A C 1
ATOM 1116 O O . SER A 1 143 ? 8.518 -6.479 18.563 1.00 26.14 140 SER A O 1
ATOM 1119 N N . VAL A 1 144 ? 6.805 -5.081 18.928 1.00 23.64 141 VAL A N 1
ATOM 1120 C CA . VAL A 1 144 ? 6.316 -5.188 17.564 1.00 22.19 141 VAL A CA 1
ATOM 1121 C C . VAL A 1 144 ? 6.655 -3.928 16.782 1.00 22.72 141 VAL A C 1
ATOM 1122 O O . VAL A 1 144 ? 6.419 -2.834 17.262 1.00 21.36 141 VAL A O 1
ATOM 1126 N N . VAL A 1 145 ? 7.232 -4.087 15.590 1.00 23.31 142 VAL A N 1
ATOM 1127 C CA . VAL A 1 145 ? 7.445 -2.959 14.708 1.00 25.28 142 VAL A CA 1
ATOM 1128 C C . VAL A 1 145 ? 6.409 -3.103 13.610 1.00 26.50 142 VAL A C 1
ATOM 1129 O O . VAL A 1 145 ? 6.114 -4.211 13.157 1.00 25.22 142 VAL A O 1
ATOM 1133 N N . ARG A 1 146 ? 5.794 -1.992 13.241 1.00 28.23 143 ARG A N 1
ATOM 1134 C CA . ARG A 1 146 ? 4.587 -2.050 12.432 1.00 29.33 143 ARG A CA 1
ATOM 1135 C C . ARG A 1 146 ? 4.671 -1.196 11.168 1.00 30.11 143 ARG A C 1
ATOM 1136 O O . ARG A 1 146 ? 3.870 -0.278 10.972 1.00 32.42 143 ARG A O 1
ATOM 1144 N N . ILE A 1 147 ? 5.621 -1.516 10.309 1.00 28.95 144 ILE A N 1
ATOM 1145 C CA . ILE A 1 147 ? 5.766 -0.852 9.017 1.00 27.59 144 ILE A CA 1
ATOM 1146 C C . ILE A 1 147 ? 4.812 -1.549 8.057 1.00 27.10 144 ILE A C 1
ATOM 1147 O O . ILE A 1 147 ? 4.817 -2.779 7.986 1.00 27.03 144 ILE A O 1
ATOM 1152 N N . PRO A 1 148 ? 3.956 -0.778 7.342 1.00 26.71 145 PRO A N 1
ATOM 1153 C CA . PRO A 1 148 ? 2.891 -1.409 6.563 1.00 26.35 145 PRO A CA 1
ATOM 1154 C C . PRO A 1 148 ? 3.325 -2.030 5.243 1.00 26.84 145 PRO A C 1
ATOM 1155 O O . PRO A 1 148 ? 2.691 -1.794 4.205 1.00 26.00 145 PRO A O 1
ATOM 1159 N N . TRP A 1 149 ? 4.392 -2.830 5.276 1.00 27.30 146 TRP A N 1
ATOM 1160 C CA . TRP A 1 149 ? 4.704 -3.693 4.151 1.00 28.10 146 TRP A CA 1
ATOM 1161 C C . TRP A 1 149 ? 3.537 -4.645 3.795 1.00 31.32 146 TRP A C 1
ATOM 1162 O O . TRP A 1 149 ? 2.780 -5.103 4.678 1.00 29.72 146 TRP A O 1
ATOM 1173 N N . ASN A 1 150 ? 3.436 -4.924 2.487 1.00 34.88 147 ASN A N 1
ATOM 1174 C CA . ASN A 1 150 ? 2.576 -5.979 1.924 1.00 37.81 147 ASN A CA 1
ATOM 1175 C C . ASN A 1 150 ? 2.926 -7.371 2.493 1.00 39.69 147 ASN A C 1
ATOM 1176 O O . ASN A 1 150 ? 3.948 -7.994 2.130 1.00 40.41 147 ASN A O 1
ATOM 1181 N N . ALA A 1 151 ? 2.066 -7.833 3.402 1.00 41.37 148 ALA A N 1
ATOM 1182 C CA . ALA A 1 151 ? 2.147 -9.165 3.997 1.00 42.40 148 ALA A CA 1
ATOM 1183 C C . ALA A 1 151 ? 2.161 -10.304 2.961 1.00 42.84 148 ALA A C 1
ATOM 1184 O O . ALA A 1 151 ? 2.555 -11.431 3.276 1.00 43.05 148 ALA A O 1
ATOM 1186 N N . ALA A 1 152 ? 1.732 -10.007 1.734 1.00 42.96 149 ALA A N 1
ATOM 1187 C CA . ALA A 1 152 ? 1.672 -11.015 0.689 1.00 43.43 149 ALA A CA 1
ATOM 1188 C C . ALA A 1 152 ? 3.052 -11.284 0.100 1.00 43.72 149 ALA A C 1
ATOM 1189 O O . ALA A 1 152 ? 3.325 -12.390 -0.381 1.00 44.11 149 ALA A O 1
ATOM 1191 N N . ASP A 1 153 ? 3.920 -10.279 0.155 1.00 43.01 150 ASP A N 1
ATOM 1192 C CA . ASP A 1 153 ? 5.232 -10.362 -0.462 1.00 43.12 150 ASP A CA 1
ATOM 1193 C C . ASP A 1 153 ? 6.335 -10.601 0.607 1.00 42.84 150 ASP A C 1
ATOM 1194 O O . ASP A 1 153 ? 7.166 -9.735 0.892 1.00 42.68 150 ASP A O 1
ATOM 1199 N N . THR A 1 154 ? 6.314 -11.798 1.192 1.00 42.60 151 THR A N 1
ATOM 1200 C CA . THR A 1 154 ? 7.282 -12.182 2.228 1.00 42.35 151 THR A CA 1
ATOM 1201 C C . THR A 1 154 ? 8.630 -12.573 1.604 1.00 41.58 151 THR A C 1
ATOM 1202 O O . THR A 1 154 ? 9.646 -12.635 2.303 1.00 41.98 151 THR A O 1
ATOM 1206 N N . ALA A 1 155 ? 8.628 -12.818 0.290 1.00 39.72 152 ALA A N 1
ATOM 1207 C CA . ALA A 1 155 ? 9.846 -13.048 -0.480 1.00 38.41 152 ALA A CA 1
ATOM 1208 C C . ALA A 1 155 ? 10.685 -11.779 -0.483 1.00 36.57 152 ALA A C 1
ATOM 1209 O O . ALA A 1 155 ? 11.918 -11.832 -0.461 1.00 36.96 152 ALA A O 1
ATOM 1211 N N . LEU A 1 156 ? 10.000 -10.635 -0.493 1.00 33.66 153 LEU A N 1
ATOM 1212 C CA . LEU A 1 156 ? 10.663 -9.361 -0.383 1.00 30.13 153 LEU A CA 1
ATOM 1213 C C . LEU A 1 156 ? 11.245 -9.171 1.022 1.00 26.97 153 LEU A C 1
ATOM 1214 O O . LEU A 1 156 ? 12.354 -8.684 1.159 1.00 25.83 153 LEU A O 1
ATOM 1219 N N . LEU A 1 157 ? 10.524 -9.593 2.056 1.00 23.94 154 LEU A N 1
ATOM 1220 C CA . LEU A 1 157 ? 10.950 -9.323 3.439 1.00 22.87 154 LEU A CA 1
ATOM 1221 C C . LEU A 1 157 ? 12.078 -10.224 3.913 1.00 22.11 154 LEU A C 1
ATOM 1222 O O . LEU A 1 157 ? 13.060 -9.770 4.540 1.00 22.21 154 LEU A O 1
ATOM 1227 N N . ALA A 1 158 ? 11.968 -11.492 3.534 1.00 21.56 155 ALA A N 1
ATOM 1228 C CA . ALA A 1 158 ? 12.926 -12.524 3.889 1.00 21.33 155 ALA A CA 1
ATOM 1229 C C . ALA A 1 158 ? 14.248 -12.323 3.131 1.00 21.09 155 ALA A C 1
ATOM 1230 O O . ALA A 1 158 ? 14.247 -11.739 2.054 1.00 21.55 155 ALA A O 1
ATOM 1232 N N . PRO A 1 159 ? 15.379 -12.809 3.675 1.00 21.02 156 PRO A N 1
ATOM 1233 C CA . PRO A 1 159 ? 16.606 -12.664 2.907 1.00 20.35 156 PRO A CA 1
ATOM 1234 C C . PRO A 1 159 ? 16.499 -13.437 1.597 1.00 20.96 156 PRO A C 1
ATOM 1235 O O . PRO A 1 159 ? 15.712 -14.388 1.500 1.00 21.22 156 PRO A O 1
ATOM 1239 N N . ARG A 1 160 ? 17.256 -13.007 0.594 1.00 19.70 157 ARG A N 1
ATOM 1240 C CA . ARG A 1 160 ? 17.333 -13.781 -0.620 1.00 20.72 157 ARG A CA 1
ATOM 1241 C C . ARG A 1 160 ? 18.006 -15.103 -0.304 1.00 19.91 157 ARG A C 1
ATOM 1242 O O . ARG A 1 160 ? 19.066 -15.104 0.327 1.00 19.00 157 ARG A O 1
ATOM 1250 N N . PRO A 1 161 ? 17.391 -16.228 -0.717 1.00 20.03 158 PRO A N 1
ATOM 1251 C CA . PRO A 1 161 ? 18.072 -17.520 -0.569 1.00 20.48 158 PRO A CA 1
ATOM 1252 C C . PRO A 1 161 ? 19.520 -17.503 -1.066 1.00 21.17 158 PRO A C 1
ATOM 1253 O O . PRO A 1 161 ? 20.375 -18.072 -0.399 1.00 20.98 158 PRO A O 1
ATOM 1257 N N . ALA A 1 162 ? 19.790 -16.884 -2.220 1.00 21.56 159 ALA A N 1
ATOM 1258 C CA . ALA A 1 162 ? 21.163 -16.849 -2.746 1.00 22.04 159 ALA A CA 1
ATOM 1259 C C . ALA A 1 162 ? 22.118 -16.143 -1.804 1.00 21.78 159 ALA A C 1
ATOM 1260 O O . ALA A 1 162 ? 23.309 -16.478 -1.767 1.00 21.85 159 ALA A O 1
ATOM 1262 N N . LEU A 1 163 ? 21.606 -15.154 -1.059 1.00 21.03 160 LEU A N 1
ATOM 1263 C CA . LEU A 1 163 ? 22.402 -14.447 -0.067 1.00 20.62 160 LEU A CA 1
ATOM 1264 C C . LEU A 1 163 ? 22.755 -15.409 1.078 1.00 20.46 160 LEU A C 1
ATOM 1265 O O . LEU A 1 163 ? 23.925 -15.510 1.465 1.00 19.48 160 LEU A O 1
ATOM 1270 N N . LEU A 1 164 ? 21.745 -16.109 1.606 1.00 19.49 161 LEU A N 1
ATOM 1271 C CA . LEU A 1 164 ? 21.968 -17.121 2.651 1.00 18.41 161 LEU A CA 1
ATOM 1272 C C . LEU A 1 164 ? 23.075 -18.104 2.272 1.00 19.34 161 LEU A C 1
ATOM 1273 O O . LEU A 1 164 ? 23.960 -18.378 3.094 1.00 19.24 161 LEU A O 1
ATOM 1278 N N . VAL A 1 165 ? 23.036 -18.608 1.036 1.00 19.08 162 VAL A N 1
ATOM 1279 C CA . VAL A 1 165 ? 24.037 -19.560 0.541 1.00 20.01 162 VAL A CA 1
ATOM 1280 C C . VAL A 1 165 ? 25.448 -18.941 0.533 1.00 20.37 162 VAL A C 1
ATOM 1281 O O . VAL A 1 165 ? 26.419 -19.555 1.030 1.00 20.66 162 VAL A O 1
ATOM 1285 N N . ARG A 1 166 ? 25.556 -17.735 -0.020 1.00 20.63 163 ARG A N 1
ATOM 1286 C CA . ARG A 1 166 ? 26.825 -17.003 -0.071 1.00 20.67 163 ARG A CA 1
ATOM 1287 C C . ARG A 1 166 ? 27.339 -16.723 1.333 1.00 20.68 163 ARG A C 1
ATOM 1288 O O . ARG A 1 166 ? 28.545 -16.728 1.561 1.00 21.56 163 ARG A O 1
ATOM 1296 N N . ARG A 1 167 ? 26.427 -16.499 2.273 1.00 20.28 164 ARG A N 1
ATOM 1297 C CA . ARG A 1 167 ? 26.792 -16.161 3.650 1.00 21.24 164 ARG A CA 1
ATOM 1298 C C . ARG A 1 167 ? 27.022 -17.372 4.557 1.00 21.96 164 ARG A C 1
ATOM 1299 O O . ARG A 1 167 ? 27.305 -17.209 5.755 1.00 21.90 164 ARG A O 1
ATOM 1307 N N . ARG A 1 168 ? 26.883 -18.573 3.984 1.00 22.26 165 ARG A N 1
ATOM 1308 C CA . ARG A 1 168 ? 27.004 -19.856 4.698 1.00 22.05 165 ARG A CA 1
ATOM 1309 C C . ARG A 1 168 ? 25.938 -19.986 5.774 1.00 22.28 165 ARG A C 1
ATOM 1310 O O . ARG A 1 168 ? 26.178 -20.606 6.814 1.00 23.40 165 ARG A O 1
ATOM 1318 N N . LEU A 1 169 ? 24.756 -19.420 5.522 1.00 22.41 166 LEU A N 1
ATOM 1319 C CA . LEU A 1 169 ? 23.634 -19.556 6.446 1.00 22.14 166 LEU A CA 1
ATOM 1320 C C . LEU A 1 169 ? 22.665 -20.626 5.933 1.00 22.65 166 LEU A C 1
ATOM 1321 O O . LEU A 1 169 ? 22.469 -20.793 4.725 1.00 22.03 166 LEU A O 1
ATOM 1326 N N . ASP A 1 170 ? 22.093 -21.369 6.862 1.00 21.74 167 ASP A N 1
ATOM 1327 C CA . ASP A 1 170 ? 21.250 -22.471 6.503 1.00 22.41 167 ASP A CA 1
ATOM 1328 C C . ASP A 1 170 ? 19.987 -21.889 5.896 1.00 22.60 167 ASP A C 1
ATOM 1329 O O . ASP A 1 170 ? 19.406 -20.940 6.457 1.00 22.26 167 ASP A O 1
ATOM 1334 N N . LEU A 1 171 ? 19.568 -22.440 4.757 1.00 21.63 168 LEU A N 1
ATOM 1335 C CA . LEU A 1 171 ? 18.418 -21.870 4.027 1.00 22.03 168 LEU A CA 1
ATOM 1336 C C . LEU A 1 171 ? 17.173 -21.770 4.886 1.00 22.73 168 LEU A C 1
ATOM 1337 O O . LEU A 1 171 ? 16.352 -20.850 4.714 1.00 23.49 168 LEU A O 1
ATOM 1342 N N . VAL A 1 172 ? 17.032 -22.707 5.821 1.00 22.92 169 VAL A N 1
ATOM 1343 C CA . VAL A 1 172 ? 15.839 -22.783 6.655 1.00 23.82 169 VAL A CA 1
ATOM 1344 C C . VAL A 1 172 ? 16.082 -22.455 8.121 1.00 23.86 169 VAL A C 1
ATOM 1345 O O . VAL A 1 172 ? 15.229 -21.830 8.755 1.00 24.69 169 VAL A O 1
ATOM 1349 N N . ALA A 1 173 ? 17.245 -22.809 8.660 1.00 23.09 170 ALA A N 1
ATOM 1350 C CA . ALA A 1 173 ? 17.448 -22.697 10.123 1.00 22.24 170 ALA A CA 1
ATOM 1351 C C . ALA A 1 173 ? 18.372 -21.579 10.609 1.00 21.03 170 ALA A C 1
ATOM 1352 O O . ALA A 1 173 ? 18.762 -21.530 11.818 1.00 20.53 170 ALA A O 1
ATOM 1354 N N . TRP A 1 174 ? 18.711 -20.661 9.707 1.00 20.98 171 TRP A N 1
ATOM 1355 C CA . TRP A 1 174 ? 19.628 -19.559 10.046 1.00 20.50 171 TRP A CA 1
ATOM 1356 C C . TRP A 1 174 ? 19.120 -18.666 11.198 1.00 20.32 171 TRP A C 1
ATOM 1357 O O . TRP A 1 174 ? 19.932 -18.112 11.932 1.00 20.36 171 TRP A O 1
ATOM 1368 N N . ALA A 1 175 ? 17.794 -18.532 11.343 1.00 20.30 172 ALA A N 1
ATOM 1369 C CA . ALA A 1 175 ? 17.181 -17.809 12.492 1.00 20.84 172 ALA A CA 1
ATOM 1370 C C . ALA A 1 175 ? 16.427 -18.795 13.404 1.00 22.74 172 ALA A C 1
ATOM 1371 O O . ALA A 1 175 ? 15.331 -18.484 13.939 1.00 22.44 172 ALA A O 1
ATOM 1373 N N . THR A 1 176 ? 17.024 -19.988 13.545 1.00 23.87 173 THR A N 1
ATOM 1374 C CA . THR A 1 176 ? 16.569 -21.096 14.398 1.00 25.35 173 THR A CA 1
ATOM 1375 C C . THR A 1 176 ? 15.242 -21.684 13.959 1.00 25.99 173 THR A C 1
ATOM 1376 O O . THR A 1 176 ? 14.537 -22.315 14.766 1.00 27.00 173 THR A O 1
ATOM 1380 N N . GLY A 1 177 ? 14.877 -21.444 12.703 1.00 24.75 174 GLY A N 1
ATOM 1381 C CA . GLY A 1 177 ? 13.669 -22.025 12.160 1.00 24.77 174 GLY A CA 1
ATOM 1382 C C . GLY A 1 177 ? 12.482 -21.094 12.047 1.00 24.33 174 GLY A C 1
ATOM 1383 O O . GLY A 1 177 ? 11.455 -21.488 11.511 1.00 24.45 174 GLY A O 1
ATOM 1384 N N . LEU A 1 178 ? 12.602 -19.875 12.570 1.00 23.73 175 LEU A N 1
ATOM 1385 C CA . LEU A 1 178 ? 11.505 -18.915 12.471 1.00 23.02 175 LEU A CA 1
ATOM 1386 C C . LEU A 1 178 ? 11.741 -18.018 11.275 1.00 22.37 175 LEU A C 1
ATOM 1387 O O . LEU A 1 178 ? 12.884 -17.870 10.865 1.00 22.71 175 LEU A O 1
ATOM 1392 N N . PRO A 1 179 ? 10.672 -17.415 10.734 1.00 23.05 176 PRO A N 1
ATOM 1393 C CA . PRO A 1 179 ? 10.758 -16.413 9.661 1.00 22.88 176 PRO A CA 1
ATOM 1394 C C . PRO A 1 179 ? 11.452 -15.177 10.221 1.00 22.30 176 PRO A C 1
ATOM 1395 O O . PRO A 1 179 ? 11.234 -14.835 11.388 1.00 22.01 176 PRO A O 1
ATOM 1399 N N . ALA A 1 180 ? 12.333 -14.561 9.424 1.00 21.63 177 ALA A N 1
ATOM 1400 C CA . ALA A 1 180 ? 13.099 -13.406 9.871 1.00 20.79 177 ALA A CA 1
ATOM 1401 C C . ALA A 1 180 ? 13.353 -12.476 8.690 1.00 20.45 177 ALA A C 1
ATOM 1402 O O . ALA A 1 180 ? 13.477 -12.920 7.526 1.00 20.52 177 ALA A O 1
ATOM 1404 N N . LEU A 1 181 ? 13.427 -11.183 8.997 1.00 19.45 178 LEU A N 1
ATOM 1405 C CA . LEU A 1 181 ? 13.694 -10.164 8.002 1.00 19.45 178 LEU A CA 1
ATOM 1406 C C . LEU A 1 181 ? 15.091 -10.377 7.441 1.00 20.06 178 LEU A C 1
ATOM 1407 O O . LEU A 1 181 ? 16.009 -10.770 8.179 1.00 19.70 178 LEU A O 1
ATOM 1412 N N . GLY A 1 182 ? 15.237 -10.126 6.151 1.00 19.47 179 GLY A N 1
ATOM 1413 C CA . GLY A 1 182 ? 16.546 -10.114 5.542 1.00 19.84 179 GLY A CA 1
ATOM 1414 C C . GLY A 1 182 ? 17.218 -8.761 5.746 1.00 21.34 179 GLY A C 1
ATOM 1415 O O . GLY A 1 182 ? 16.665 -7.877 6.405 1.00 20.04 179 GLY A O 1
ATOM 1416 N N . PRO A 1 183 ? 18.428 -8.593 5.186 1.00 22.04 180 PRO A N 1
ATOM 1417 C CA . PRO A 1 183 ? 19.177 -7.363 5.423 1.00 22.20 180 PRO A CA 1
ATOM 1418 C C . PRO A 1 183 ? 18.475 -6.138 4.853 1.00 21.49 180 PRO A C 1
ATOM 1419 O O . PRO A 1 183 ? 18.518 -5.087 5.469 1.00 21.56 180 PRO A O 1
ATOM 1423 N N . GLU A 1 184 ? 17.846 -6.269 3.686 1.00 21.00 181 GLU A N 1
ATOM 1424 C CA . GLU A 1 184 ? 17.138 -5.133 3.120 1.00 20.63 181 GLU A CA 1
ATOM 1425 C C . GLU A 1 184 ? 16.005 -4.675 4.017 1.00 20.62 181 GLU A C 1
ATOM 1426 O O . GLU A 1 184 ? 15.888 -3.491 4.315 1.00 19.82 181 GLU A O 1
ATOM 1432 N N . ALA A 1 185 ? 15.196 -5.613 4.492 1.00 20.50 182 ALA A N 1
ATOM 1433 C CA . ALA A 1 185 ? 14.061 -5.231 5.332 1.00 20.55 182 ALA A CA 1
ATOM 1434 C C . ALA A 1 185 ? 14.547 -4.712 6.677 1.00 20.99 182 ALA A C 1
ATOM 1435 O O . ALA A 1 185 ? 13.960 -3.786 7.239 1.00 20.24 182 ALA A O 1
ATOM 1437 N N . LEU A 1 186 ? 15.639 -5.289 7.175 1.00 21.16 183 LEU A N 1
ATOM 1438 C CA . LEU A 1 186 ? 16.251 -4.787 8.395 1.00 20.65 183 LEU A CA 1
ATOM 1439 C C . LEU A 1 186 ? 16.706 -3.341 8.216 1.00 20.31 183 LEU A C 1
ATOM 1440 O O . LEU A 1 186 ? 16.389 -2.482 9.042 1.00 20.37 183 LEU A O 1
ATOM 1445 N N . LEU A 1 187 ? 17.411 -3.065 7.123 1.00 19.61 184 LEU A N 1
ATOM 1446 C CA . LEU A 1 187 ? 17.961 -1.737 6.921 1.00 19.72 184 LEU A CA 1
ATOM 1447 C C . LEU A 1 187 ? 16.799 -0.754 6.787 1.00 19.03 184 LEU A C 1
ATOM 1448 O O . LEU A 1 187 ? 16.825 0.348 7.358 1.00 20.22 184 LEU A O 1
ATOM 1453 N N . VAL A 1 188 ? 15.784 -1.128 6.017 1.00 18.86 185 VAL A N 1
ATOM 1454 C CA . VAL A 1 188 ? 14.640 -0.223 5.852 1.00 18.78 185 VAL A CA 1
ATOM 1455 C C . VAL A 1 188 ? 13.913 -0.009 7.184 1.00 18.54 185 VAL A C 1
ATOM 1456 O O . VAL A 1 188 ? 13.468 1.096 7.485 1.00 19.20 185 VAL A O 1
ATOM 1460 N N . GLN A 1 189 ? 13.833 -1.054 7.992 1.00 17.73 186 GLN A N 1
ATOM 1461 C CA . GLN A 1 189 ? 13.178 -0.937 9.290 1.00 17.93 186 GLN A CA 1
ATOM 1462 C C . GLN A 1 189 ? 13.880 0.109 10.139 1.00 18.86 186 GLN A C 1
ATOM 1463 O O . GLN A 1 189 ? 13.251 1.016 10.681 1.00 19.12 186 GLN A O 1
ATOM 1469 N N . ILE A 1 190 ? 15.197 -0.027 10.267 1.00 18.26 187 ILE A N 1
ATOM 1470 C CA . ILE A 1 190 ? 15.914 0.833 11.196 1.00 19.35 187 ILE A CA 1
ATOM 1471 C C . ILE A 1 190 ? 16.083 2.274 10.636 1.00 19.45 187 ILE A C 1
ATOM 1472 O O . ILE A 1 190 ? 16.233 3.225 11.403 1.00 19.39 187 ILE A O 1
ATOM 1477 N N . ALA A 1 191 ? 16.061 2.429 9.312 1.00 18.68 188 ALA A N 1
ATOM 1478 C CA . ALA A 1 191 ? 16.029 3.778 8.704 1.00 19.32 188 ALA A CA 1
ATOM 1479 C C . ALA A 1 191 ? 14.649 4.424 8.906 1.00 19.77 188 ALA A C 1
ATOM 1480 O O . ALA A 1 191 ? 14.541 5.622 9.220 1.00 19.86 188 ALA A O 1
ATOM 1482 N N . THR A 1 192 ? 13.596 3.637 8.731 1.00 18.92 189 THR A N 1
ATOM 1483 C CA . THR A 1 192 ? 12.231 4.163 8.855 1.00 19.47 189 THR A CA 1
ATOM 1484 C C . THR A 1 192 ? 11.927 4.572 10.284 1.00 20.17 189 THR A C 1
ATOM 1485 O O . THR A 1 192 ? 11.361 5.671 10.522 1.00 19.91 189 THR A O 1
ATOM 1489 N N . ARG A 1 193 ? 12.302 3.703 11.227 1.00 19.92 190 ARG A N 1
ATOM 1490 C CA . ARG A 1 193 ? 12.008 3.935 12.641 1.00 21.23 190 ARG A CA 1
ATOM 1491 C C . ARG A 1 193 ? 13.235 3.579 13.477 1.00 20.47 190 ARG A C 1
ATOM 1492 O O . ARG A 1 193 ? 13.285 2.507 14.040 1.00 20.12 190 ARG A O 1
ATOM 1500 N N . PRO A 1 194 ? 14.236 4.470 13.522 1.00 21.25 191 PRO A N 1
ATOM 1501 C CA . PRO A 1 194 ? 15.450 4.153 14.272 1.00 21.20 191 PRO A CA 1
ATOM 1502 C C . PRO A 1 194 ? 15.190 3.782 15.727 1.00 21.37 191 PRO A C 1
ATOM 1503 O O . PRO A 1 194 ? 15.963 3.035 16.295 1.00 22.16 191 PRO A O 1
ATOM 1507 N N . ALA A 1 195 ? 14.094 4.269 16.316 1.00 22.06 192 ALA A N 1
ATOM 1508 C CA . ALA A 1 195 ? 13.807 4.040 17.745 1.00 22.44 192 ALA A CA 1
ATOM 1509 C C . ALA A 1 195 ? 13.321 2.605 17.986 1.00 22.56 192 ALA A C 1
ATOM 1510 O O . ALA A 1 195 ? 13.350 2.114 19.133 1.00 22.18 192 ALA A O 1
ATOM 1512 N N . SER A 1 196 ? 12.930 1.924 16.901 1.00 21.28 193 SER A N 1
ATOM 1513 C CA . SER A 1 196 ? 12.478 0.550 16.982 1.00 21.43 193 SER A CA 1
ATOM 1514 C C . SER A 1 196 ? 13.634 -0.409 17.172 1.00 22.00 193 SER A C 1
ATOM 1515 O O . SER A 1 196 ? 13.420 -1.580 17.509 1.00 22.19 193 SER A O 1
ATOM 1518 N N . PHE A 1 197 ? 14.855 0.086 16.974 1.00 20.99 194 PHE A N 1
ATOM 1519 C CA . PHE A 1 197 ? 16.037 -0.765 17.056 1.00 22.01 194 PHE A CA 1
ATOM 1520 C C . PHE A 1 197 ? 16.872 -0.383 18.275 1.00 22.52 194 PHE A C 1
ATOM 1521 O O . PHE A 1 197 ? 17.151 0.799 18.503 1.00 23.63 194 PHE A O 1
ATOM 1529 N N . GLY A 1 198 ? 17.257 -1.374 19.071 1.00 23.34 195 GLY A N 1
ATOM 1530 C CA . GLY A 1 198 ? 17.942 -1.099 20.344 1.00 23.10 195 GLY A CA 1
ATOM 1531 C C . GLY A 1 198 ? 19.463 -0.979 20.285 1.00 22.90 195 GLY A C 1
ATOM 1532 O O . GLY A 1 198 ? 20.020 0.085 20.567 1.00 22.07 195 GLY A O 1
ATOM 1533 N N . PRO A 1 199 ? 20.157 -2.069 19.912 1.00 22.79 196 PRO A N 1
ATOM 1534 C CA . PRO A 1 199 ? 21.632 -2.045 20.034 1.00 22.78 196 PRO A CA 1
ATOM 1535 C C . PRO A 1 199 ? 22.387 -1.348 18.880 1.00 22.53 196 PRO A C 1
ATOM 1536 O O . PRO A 1 199 ? 23.231 -1.954 18.203 1.00 23.09 196 PRO A O 1
ATOM 1540 N N . TRP A 1 200 ? 22.102 -0.062 18.674 1.00 21.55 197 TRP A N 1
ATOM 1541 C CA . TRP A 1 200 ? 22.798 0.705 17.632 1.00 21.17 197 TRP A CA 1
ATOM 1542 C C . TRP A 1 200 ? 24.318 0.652 17.747 1.00 20.82 197 TRP A C 1
ATOM 1543 O O . TRP A 1 200 ? 25.006 0.472 16.745 1.00 21.28 197 TRP A O 1
ATOM 1554 N N . ALA A 1 201 ? 24.842 0.793 18.955 1.00 21.29 198 ALA A N 1
ATOM 1555 C CA . ALA A 1 201 ? 26.307 0.777 19.144 1.00 22.99 198 ALA A CA 1
ATOM 1556 C C . ALA A 1 201 ? 26.892 -0.568 18.740 1.00 23.50 198 ALA A C 1
ATOM 1557 O O . ALA A 1 201 ? 28.019 -0.643 18.275 1.00 23.52 198 ALA A O 1
ATOM 1559 N N . ASP A 1 202 ? 26.110 -1.629 18.910 1.00 23.92 199 ASP A N 1
ATOM 1560 C CA A ASP A 1 202 ? 26.502 -2.983 18.532 0.50 24.39 199 ASP A CA 1
ATOM 1561 C CA B ASP A 1 202 ? 26.545 -2.969 18.509 0.50 24.28 199 ASP A CA 1
ATOM 1562 C C . ASP A 1 202 ? 26.441 -3.165 17.002 1.00 24.27 199 ASP A C 1
ATOM 1563 O O . ASP A 1 202 ? 27.169 -3.977 16.425 1.00 25.30 199 ASP A O 1
ATOM 1572 N N . LEU A 1 203 ? 25.552 -2.422 16.355 1.00 23.41 200 LEU A N 1
ATOM 1573 C CA . LEU A 1 203 ? 25.362 -2.567 14.910 1.00 23.24 200 LEU A CA 1
ATOM 1574 C C . LEU A 1 203 ? 26.344 -1.705 14.111 1.00 23.63 200 LEU A C 1
ATOM 1575 O O . LEU A 1 203 ? 26.909 -2.164 13.124 1.00 23.74 200 LEU A O 1
ATOM 1580 N N . VAL A 1 204 ? 26.534 -0.458 14.541 1.00 24.41 201 VAL A N 1
ATOM 1581 C CA . VAL A 1 204 ? 27.175 0.546 13.678 1.00 25.35 201 VAL A CA 1
ATOM 1582 C C . VAL A 1 204 ? 28.584 0.193 13.196 1.00 25.92 201 VAL A C 1
ATOM 1583 O O . VAL A 1 204 ? 28.954 0.633 12.115 1.00 25.71 201 VAL A O 1
ATOM 1587 N N . PRO A 1 205 ? 29.372 -0.584 13.975 1.00 26.81 202 PRO A N 1
ATOM 1588 C CA . PRO A 1 205 ? 30.680 -0.998 13.436 1.00 27.23 202 PRO A CA 1
ATOM 1589 C C . PRO A 1 205 ? 30.581 -1.941 12.243 1.00 27.12 202 PRO A C 1
ATOM 1590 O O . PRO A 1 205 ? 31.565 -2.117 11.521 1.00 27.02 202 PRO A O 1
ATOM 1594 N N . HIS A 1 206 ? 29.408 -2.539 12.039 1.00 26.36 203 HIS A N 1
ATOM 1595 C CA . HIS A 1 206 ? 29.200 -3.559 10.994 1.00 25.58 203 HIS A CA 1
ATOM 1596 C C . HIS A 1 206 ? 28.279 -3.113 9.862 1.00 24.09 203 HIS A C 1
ATOM 1597 O O . HIS A 1 206 ? 27.738 -3.947 9.158 1.00 23.16 203 HIS A O 1
ATOM 1604 N N . LEU A 1 207 ? 28.095 -1.805 9.690 1.00 23.06 204 LEU A N 1
ATOM 1605 C CA . LEU A 1 207 ? 27.308 -1.297 8.566 1.00 22.25 204 LEU A CA 1
ATOM 1606 C C . LEU A 1 207 ? 27.887 -1.696 7.225 1.00 21.61 204 LEU A C 1
ATOM 1607 O O . LEU A 1 207 ? 27.135 -1.938 6.295 1.00 21.41 204 LEU A O 1
ATOM 1612 N N . ASP A 1 208 ? 29.216 -1.741 7.093 1.00 21.08 205 ASP A N 1
ATOM 1613 C CA . ASP A 1 208 ? 29.799 -2.150 5.798 1.00 21.10 205 ASP A CA 1
ATOM 1614 C C . ASP A 1 208 ? 29.307 -3.562 5.405 1.00 20.72 205 ASP A C 1
ATOM 1615 O O . ASP A 1 208 ? 28.886 -3.819 4.246 1.00 19.58 205 ASP A O 1
ATOM 1620 N N . ASP A 1 209 ? 29.310 -4.443 6.407 1.00 19.81 206 ASP A N 1
ATOM 1621 C CA . ASP A 1 209 ? 28.884 -5.828 6.255 1.00 20.85 206 ASP A CA 1
ATOM 1622 C C . ASP A 1 209 ? 27.412 -5.869 5.822 1.00 20.67 206 ASP A C 1
ATOM 1623 O O . ASP A 1 209 ? 27.056 -6.579 4.887 1.00 21.20 206 ASP A O 1
ATOM 1628 N N . LEU A 1 210 ? 26.560 -5.105 6.499 1.00 21.03 207 LEU A N 1
ATOM 1629 C CA . LEU A 1 210 ? 25.125 -5.069 6.165 1.00 19.94 207 LEU A CA 1
ATOM 1630 C C . LEU A 1 210 ? 24.871 -4.581 4.736 1.00 20.41 207 LEU A C 1
ATOM 1631 O O . LEU A 1 210 ? 24.162 -5.222 3.932 1.00 19.42 207 LEU A O 1
ATOM 1636 N N . VAL A 1 211 ? 25.500 -3.461 4.413 1.00 21.75 208 VAL A N 1
ATOM 1637 C CA . VAL A 1 211 ? 25.279 -2.759 3.156 1.00 21.46 208 VAL A CA 1
ATOM 1638 C C . VAL A 1 211 ? 25.721 -3.607 1.963 1.00 21.51 208 VAL A C 1
ATOM 1639 O O . VAL A 1 211 ? 25.039 -3.641 0.945 1.00 21.37 208 VAL A O 1
ATOM 1643 N N . ALA A 1 212 ? 26.856 -4.289 2.091 1.00 20.75 209 ALA A N 1
ATOM 1644 C CA . ALA A 1 212 ? 27.298 -5.246 1.077 1.00 21.34 209 ALA A CA 1
ATOM 1645 C C . ALA A 1 212 ? 26.284 -6.377 0.793 1.00 21.41 209 ALA A C 1
ATOM 1646 O O . ALA A 1 212 ? 26.320 -6.981 -0.280 1.00 23.03 209 ALA A O 1
ATOM 1648 N N . ASP A 1 213 ? 25.385 -6.648 1.731 1.00 21.17 210 ASP A N 1
ATOM 1649 C CA . ASP A 1 213 ? 24.402 -7.739 1.585 1.00 21.57 210 ASP A CA 1
ATOM 1650 C C . ASP A 1 213 ? 23.054 -7.300 1.055 1.00 22.06 210 ASP A C 1
ATOM 1651 O O . ASP A 1 213 ? 22.164 -8.141 0.934 1.00 21.55 210 ASP A O 1
ATOM 1656 N N . CYS A 1 214 ? 22.892 -6.003 0.779 1.00 21.77 211 CYS A N 1
ATOM 1657 C CA . CYS A 1 214 ? 21.599 -5.462 0.353 1.00 21.81 211 CYS A CA 1
ATOM 1658 C C . CYS A 1 214 ? 21.618 -5.252 -1.139 1.00 21.66 211 CYS A C 1
ATOM 1659 O O . CYS A 1 214 ? 22.556 -4.682 -1.688 1.00 21.55 211 CYS A O 1
ATOM 1662 N N . SER A 1 215 ? 20.559 -5.715 -1.781 1.00 22.56 212 SER A N 1
ATOM 1663 C CA . SER A 1 215 ? 20.303 -5.393 -3.172 1.00 22.63 212 SER A CA 1
ATOM 1664 C C . SER A 1 215 ? 19.542 -4.065 -3.195 1.00 22.15 212 SER A C 1
ATOM 1665 O O . SER A 1 215 ? 18.536 -3.882 -2.484 1.00 21.64 212 SER A O 1
ATOM 1668 N N . ASP A 1 216 ? 20.010 -3.124 -4.004 1.00 22.92 213 ASP A N 1
ATOM 1669 C CA . ASP A 1 216 ? 19.355 -1.817 -4.062 1.00 23.20 213 ASP A CA 1
ATOM 1670 C C . ASP A 1 216 ? 17.938 -1.870 -4.656 1.00 23.06 213 ASP A C 1
ATOM 1671 O O . ASP A 1 216 ? 17.094 -1.059 -4.296 1.00 23.16 213 ASP A O 1
ATOM 1676 N N . GLU A 1 217 ? 17.658 -2.827 -5.541 1.00 23.29 214 GLU A N 1
ATOM 1677 C CA . GLU A 1 217 ? 16.278 -2.965 -6.026 1.00 23.55 214 GLU A CA 1
ATOM 1678 C C . GLU A 1 217 ? 15.337 -3.367 -4.894 1.00 22.76 214 GLU A C 1
ATOM 1679 O O . GLU A 1 217 ? 14.220 -2.865 -4.809 1.00 22.36 214 GLU A O 1
ATOM 1685 N N . ARG A 1 218 ? 15.770 -4.296 -4.052 1.00 23.23 215 ARG A N 1
ATOM 1686 C CA . ARG A 1 218 ? 14.932 -4.705 -2.907 1.00 23.26 215 ARG A CA 1
ATOM 1687 C C . ARG A 1 218 ? 14.770 -3.567 -1.933 1.00 22.48 215 ARG A C 1
ATOM 1688 O O . ARG A 1 218 ? 13.679 -3.347 -1.425 1.00 23.44 215 ARG A O 1
ATOM 1696 N N . LEU A 1 219 ? 15.849 -2.825 -1.677 1.00 22.16 216 LEU A N 1
ATOM 1697 C CA . LEU A 1 219 ? 15.765 -1.645 -0.807 1.00 21.82 216 LEU A CA 1
ATOM 1698 C C . LEU A 1 219 ? 14.689 -0.686 -1.310 1.00 21.94 216 LEU A C 1
ATOM 1699 O O . LEU A 1 219 ? 13.829 -0.220 -0.554 1.00 21.24 216 LEU A O 1
ATOM 1704 N N . GLU A 1 220 ? 14.721 -0.426 -2.611 1.00 21.13 217 GLU A N 1
ATOM 1705 C CA . GLU A 1 220 ? 13.834 0.520 -3.198 1.00 21.45 217 GLU A CA 1
ATOM 1706 C C . GLU A 1 220 ? 12.369 0.072 -3.067 1.00 21.55 217 GLU A C 1
ATOM 1707 O O . GLU A 1 220 ? 11.478 0.890 -2.812 1.00 21.20 217 GLU A O 1
ATOM 1713 N N . ARG A 1 221 ? 12.118 -1.219 -3.246 1.00 22.04 218 ARG A N 1
ATOM 1714 C CA . ARG A 1 221 ? 10.738 -1.711 -3.225 1.00 22.41 218 ARG A CA 1
ATOM 1715 C C . ARG A 1 221 ? 10.226 -1.710 -1.779 1.00 22.54 218 ARG A C 1
ATOM 1716 O O . ARG A 1 221 ? 9.064 -1.427 -1.523 1.00 23.52 218 ARG A O 1
ATOM 1724 N N . LEU A 1 222 ? 11.116 -1.995 -0.843 1.00 21.69 219 LEU A N 1
ATOM 1725 C CA . LEU A 1 222 ? 10.778 -1.937 0.590 1.00 21.61 219 LEU A CA 1
ATOM 1726 C C . LEU A 1 222 ? 10.627 -0.508 1.139 1.00 21.02 219 LEU A C 1
ATOM 1727 O O . LEU A 1 222 ? 9.923 -0.305 2.118 1.00 19.34 219 LEU A O 1
ATOM 1732 N N . LEU A 1 223 ? 11.294 0.464 0.516 1.00 20.97 220 LEU A N 1
ATOM 1733 C CA . LEU A 1 223 ? 11.111 1.885 0.861 1.00 20.88 220 LEU A CA 1
ATOM 1734 C C . LEU A 1 223 ? 9.883 2.502 0.214 1.00 21.76 220 LEU A C 1
ATOM 1735 O O . LEU A 1 223 ? 9.399 3.553 0.649 1.00 21.78 220 LEU A O 1
ATOM 1740 N N . SER A 1 224 ? 9.364 1.866 -0.832 1.00 22.70 221 SER A N 1
ATOM 1741 C CA . SER A 1 224 ? 8.223 2.428 -1.538 1.00 23.04 221 SER A CA 1
ATOM 1742 C C . SER A 1 224 ? 7.029 2.618 -0.612 1.00 22.65 221 SER A C 1
ATOM 1743 O O . SER A 1 224 ? 6.443 1.651 -0.137 1.00 22.84 221 SER A O 1
ATOM 1746 N N . GLY A 1 225 ? 6.684 3.873 -0.336 1.00 22.48 222 GLY A N 1
ATOM 1747 C CA . GLY A 1 225 ? 5.522 4.173 0.503 1.00 21.41 222 GLY A CA 1
ATOM 1748 C C . GLY A 1 225 ? 5.951 4.633 1.888 1.00 20.73 222 GLY A C 1
ATOM 1749 O O . GLY A 1 225 ? 5.141 5.118 2.667 1.00 21.31 222 GLY A O 1
ATOM 1750 N N . ARG A 1 226 ? 7.224 4.468 2.205 1.00 19.83 223 ARG A N 1
ATOM 1751 C CA . ARG A 1 226 ? 7.767 5.006 3.445 1.00 20.10 223 ARG A CA 1
ATOM 1752 C C . ARG A 1 226 ? 7.899 6.537 3.303 1.00 19.68 223 ARG A C 1
ATOM 1753 O O . ARG A 1 226 ? 7.955 7.064 2.181 1.00 18.37 223 ARG A O 1
ATOM 1761 N N . PRO A 1 227 ? 7.951 7.259 4.434 1.00 19.78 224 PRO A N 1
ATOM 1762 C CA . PRO A 1 227 ? 8.173 8.705 4.320 1.00 19.52 224 PRO A CA 1
ATOM 1763 C C . PRO A 1 227 ? 9.536 9.016 3.704 1.00 19.45 224 PRO A C 1
ATOM 1764 O O . PRO A 1 227 ? 10.426 8.154 3.678 1.00 19.52 224 PRO A O 1
ATOM 1768 N N . THR A 1 228 ? 9.700 10.230 3.196 1.00 18.61 225 THR A N 1
ATOM 1769 C CA . THR A 1 228 ? 10.962 10.619 2.550 1.00 17.71 225 THR A CA 1
ATOM 1770 C C . THR A 1 228 ? 12.131 10.487 3.496 1.00 17.49 225 THR A C 1
ATOM 1771 O O . THR A 1 228 ? 13.238 10.119 3.096 1.00 16.61 225 THR A O 1
ATOM 1775 N N . SER A 1 229 ? 11.886 10.778 4.776 1.00 18.28 226 SER A N 1
ATOM 1776 C CA . SER A 1 229 ? 12.915 10.630 5.803 1.00 18.96 226 SER A CA 1
ATOM 1777 C C . SER A 1 229 ? 13.537 9.239 5.854 1.00 18.87 226 SER A C 1
ATOM 1778 O O . SER A 1 229 ? 14.732 9.111 6.112 1.00 18.11 226 SER A O 1
ATOM 1781 N N . ALA A 1 230 ? 12.728 8.203 5.618 1.00 19.39 227 ALA A N 1
ATOM 1782 C CA . ALA A 1 230 ? 13.230 6.817 5.583 1.00 19.03 227 ALA A CA 1
ATOM 1783 C C . ALA A 1 230 ? 14.219 6.622 4.453 1.00 20.21 227 ALA A C 1
ATOM 1784 O O . ALA A 1 230 ? 15.256 5.991 4.641 1.00 19.33 227 ALA A O 1
ATOM 1786 N N . TRP A 1 231 ? 13.895 7.196 3.285 1.00 19.39 228 TRP A N 1
ATOM 1787 C CA . TRP A 1 231 ? 14.757 7.153 2.122 1.00 18.99 228 TRP A CA 1
ATOM 1788 C C . TRP A 1 231 ? 16.071 7.858 2.408 1.00 18.78 228 TRP A C 1
ATOM 1789 O O . TRP A 1 231 ? 17.149 7.336 2.097 1.00 19.16 228 TRP A O 1
ATOM 1800 N N . GLN A 1 232 ? 15.981 9.038 3.020 1.00 18.51 229 GLN A N 1
ATOM 1801 C CA . GLN A 1 232 ? 17.187 9.800 3.408 1.00 18.04 229 GLN A CA 1
ATOM 1802 C C . GLN A 1 232 ? 18.070 8.989 4.338 1.00 17.96 229 GLN A C 1
ATOM 1803 O O . GLN A 1 232 ? 19.282 8.846 4.097 1.00 18.27 229 GLN A O 1
ATOM 1809 N N . ARG A 1 233 ? 17.470 8.467 5.402 1.00 17.48 230 ARG A N 1
ATOM 1810 C CA . ARG A 1 233 ? 18.216 7.660 6.356 1.00 18.79 230 ARG A CA 1
ATOM 1811 C C . ARG A 1 233 ? 18.781 6.370 5.780 1.00 19.18 230 ARG A C 1
ATOM 1812 O O . ARG A 1 233 ? 19.940 6.011 6.066 1.00 18.72 230 ARG A O 1
ATOM 1820 N N . ALA A 1 234 ? 18.010 5.705 4.921 1.00 18.74 231 ALA A N 1
ATOM 1821 C CA . ALA A 1 234 ? 18.477 4.447 4.319 1.00 20.00 231 ALA A CA 1
ATOM 1822 C C . ALA A 1 234 ? 19.644 4.710 3.397 1.00 19.65 231 ALA A C 1
ATOM 1823 O O . ALA A 1 234 ? 20.604 3.935 3.342 1.00 19.82 231 ALA A O 1
ATOM 1825 N N . SER A 1 235 ? 19.547 5.806 2.651 1.00 20.58 232 SER A N 1
ATOM 1826 C CA . SER A 1 235 ? 20.601 6.171 1.719 1.00 20.65 232 SER A CA 1
ATOM 1827 C C . SER A 1 235 ? 21.875 6.561 2.450 1.00 19.97 232 SER A C 1
ATOM 1828 O O . SER A 1 235 ? 22.984 6.201 2.021 1.00 19.44 232 SER A O 1
ATOM 1831 N N . TYR A 1 236 ? 21.717 7.283 3.560 1.00 20.29 233 TYR A N 1
ATOM 1832 C CA . TYR A 1 236 ? 22.835 7.613 4.437 1.00 19.59 233 TYR A CA 1
ATOM 1833 C C . TYR A 1 236 ? 23.500 6.373 5.069 1.00 19.56 233 TYR A C 1
ATOM 1834 O O . TYR A 1 236 ? 24.717 6.350 5.277 1.00 18.93 233 TYR A O 1
ATOM 1843 N N . LEU A 1 237 ? 22.704 5.357 5.400 1.00 19.08 234 LEU A N 1
ATOM 1844 C CA . LEU A 1 237 ? 23.273 4.066 5.853 1.00 19.21 234 LEU A CA 1
ATOM 1845 C C . LEU A 1 237 ? 24.136 3.412 4.761 1.00 19.10 234 LEU A C 1
ATOM 1846 O O . LEU A 1 237 ? 25.239 2.910 5.038 1.00 20.28 234 LEU A O 1
ATOM 1851 N N . LEU A 1 238 ? 23.690 3.468 3.508 1.00 19.01 235 LEU A N 1
ATOM 1852 C CA . LEU A 1 238 ? 24.537 2.966 2.422 1.00 19.44 235 LEU A CA 1
ATOM 1853 C C . LEU A 1 238 ? 25.865 3.699 2.391 1.00 19.32 235 LEU A C 1
ATOM 1854 O O . LEU A 1 238 ? 26.909 3.070 2.253 1.00 18.83 235 LEU A O 1
ATOM 1859 N N . ASP A 1 239 ? 25.794 5.029 2.512 1.00 19.89 236 ASP A N 1
ATOM 1860 C CA . ASP A 1 239 ? 26.962 5.906 2.507 1.00 20.23 236 ASP A CA 1
ATOM 1861 C C . ASP A 1 239 ? 27.889 5.516 3.652 1.00 20.12 236 ASP A C 1
ATOM 1862 O O . ASP A 1 239 ? 29.080 5.281 3.452 1.00 19.13 236 ASP A O 1
ATOM 1867 N N . SER A 1 240 ? 27.314 5.423 4.849 1.00 20.38 237 SER A N 1
ATOM 1868 C CA . SER A 1 240 ? 28.027 5.025 6.057 1.00 22.03 237 SER A CA 1
ATOM 1869 C C . SER A 1 240 ? 28.655 3.623 5.984 1.00 22.22 237 SER A C 1
ATOM 1870 O O . SER A 1 240 ? 29.686 3.372 6.624 1.00 21.75 237 SER A O 1
ATOM 1873 N N . GLY A 1 241 ? 28.059 2.732 5.186 1.00 21.45 238 GLY A N 1
ATOM 1874 C CA . GLY A 1 241 ? 28.626 1.395 4.958 1.00 21.26 238 GLY A CA 1
ATOM 1875 C C . GLY A 1 241 ? 29.611 1.387 3.816 1.00 21.93 238 GLY A C 1
ATOM 1876 O O . GLY A 1 241 ? 29.931 0.337 3.256 1.00 21.83 238 GLY A O 1
ATOM 1877 N N . GLY A 1 242 ? 30.065 2.577 3.449 1.00 21.52 239 GLY A N 1
ATOM 1878 C CA . GLY A 1 242 ? 31.097 2.744 2.437 1.00 20.87 239 GLY A CA 1
ATOM 1879 C C . GLY A 1 242 ? 30.629 2.794 1.002 1.00 20.91 239 GLY A C 1
ATOM 1880 O O . GLY A 1 242 ? 31.428 2.607 0.093 1.00 21.65 239 GLY A O 1
ATOM 1881 N N . GLU A 1 243 ? 29.349 3.051 0.770 1.00 20.77 240 GLU A N 1
ATOM 1882 C CA . GLU A 1 243 ? 28.838 3.037 -0.596 1.00 21.61 240 GLU A CA 1
ATOM 1883 C C . GLU A 1 243 ? 28.089 4.333 -0.914 1.00 22.58 240 GLU A C 1
ATOM 1884 O O . GLU A 1 243 ? 26.864 4.311 -1.100 1.00 22.40 240 GLU A O 1
ATOM 1890 N N . PRO A 1 244 ? 28.814 5.471 -0.952 1.00 23.25 241 PRO A N 1
ATOM 1891 C CA . PRO A 1 244 ? 28.166 6.766 -1.188 1.00 23.57 241 PRO A CA 1
ATOM 1892 C C . PRO A 1 244 ? 27.437 6.848 -2.541 1.00 23.69 241 PRO A C 1
ATOM 1893 O O . PRO A 1 244 ? 26.329 7.407 -2.616 1.00 23.24 241 PRO A O 1
ATOM 1897 N N . ALA A 1 245 ? 28.019 6.256 -3.582 1.00 23.53 242 ALA A N 1
ATOM 1898 C CA . ALA A 1 245 ? 27.391 6.287 -4.899 1.00 23.41 242 ALA A CA 1
ATOM 1899 C C . ALA A 1 245 ? 26.049 5.546 -4.868 1.00 22.98 242 ALA A C 1
ATOM 1900 O O . ALA A 1 245 ? 25.051 6.055 -5.376 1.00 22.34 242 ALA A O 1
ATOM 1902 N N . ARG A 1 246 ? 26.014 4.375 -4.229 1.00 22.16 243 ARG A N 1
ATOM 1903 C CA . ARG A 1 246 ? 24.755 3.616 -4.110 1.00 22.45 243 ARG A CA 1
ATOM 1904 C C . ARG A 1 246 ? 23.719 4.403 -3.316 1.00 21.94 243 ARG A C 1
ATOM 1905 O O . ARG A 1 246 ? 22.532 4.415 -3.670 1.00 22.68 243 ARG A O 1
ATOM 1913 N N . GLY A 1 247 ? 24.166 5.051 -2.237 1.00 21.42 244 GLY A N 1
ATOM 1914 C CA . GLY A 1 247 ? 23.267 5.844 -1.390 1.00 20.55 244 GLY A CA 1
ATOM 1915 C C . GLY A 1 247 ? 22.609 6.999 -2.135 1.00 20.07 244 GLY A C 1
ATOM 1916 O O . GLY A 1 247 ? 21.390 7.211 -2.044 1.00 18.17 244 GLY A O 1
ATOM 1917 N N . GLN A 1 248 ? 23.406 7.730 -2.907 1.00 20.90 245 GLN A N 1
ATOM 1918 C CA . GLN A 1 248 ? 22.884 8.848 -3.690 1.00 21.55 245 GLN A CA 1
ATOM 1919 C C . GLN A 1 248 ? 21.948 8.385 -4.821 1.00 22.46 245 GLN A C 1
ATOM 1920 O O . GLN A 1 248 ? 20.935 9.047 -5.124 1.00 22.86 245 GLN A O 1
ATOM 1926 N N . ALA A 1 249 ? 22.253 7.229 -5.408 1.00 22.35 246 ALA A N 1
ATOM 1927 C CA . ALA A 1 249 ? 21.400 6.682 -6.462 1.00 22.28 246 ALA A CA 1
ATOM 1928 C C . ALA A 1 249 ? 20.073 6.215 -5.883 1.00 22.60 246 ALA A C 1
ATOM 1929 O O . ALA A 1 249 ? 19.018 6.393 -6.502 1.00 23.14 246 ALA A O 1
ATOM 1931 N N . LEU A 1 250 ? 20.123 5.616 -4.697 1.00 21.85 247 LEU A N 1
ATOM 1932 C CA . LEU A 1 250 ? 18.906 5.135 -4.049 1.00 20.99 247 LEU A CA 1
ATOM 1933 C C . LEU A 1 250 ? 18.056 6.332 -3.705 1.00 21.00 247 LEU A C 1
ATOM 1934 O O . LEU A 1 250 ? 16.838 6.333 -3.931 1.00 20.25 247 LEU A O 1
ATOM 1939 N N . LEU A 1 251 ? 18.698 7.375 -3.179 1.00 21.37 248 LEU A N 1
ATOM 1940 C CA . LEU A 1 251 ? 17.929 8.544 -2.731 1.00 22.66 248 LEU A CA 1
ATOM 1941 C C . LEU A 1 251 ? 17.238 9.211 -3.907 1.00 22.63 248 LEU A C 1
ATOM 1942 O O . LEU A 1 251 ? 16.112 9.690 -3.775 1.00 22.86 248 LEU A O 1
ATOM 1947 N N . ALA A 1 252 ? 17.894 9.203 -5.064 1.00 23.34 249 ALA A N 1
ATOM 1948 C CA . ALA A 1 252 ? 17.312 9.763 -6.277 1.00 23.85 249 ALA A CA 1
ATOM 1949 C C . ALA A 1 252 ? 16.043 9.056 -6.762 1.00 24.77 249 ALA A C 1
ATOM 1950 O O . ALA A 1 252 ? 15.335 9.578 -7.625 1.00 25.06 249 ALA A O 1
ATOM 1952 N N . LYS A 1 253 ? 15.727 7.889 -6.201 1.00 24.86 250 LYS A N 1
ATOM 1953 C CA . LYS A 1 253 ? 14.559 7.113 -6.653 1.00 24.95 250 LYS A CA 1
ATOM 1954 C C . LYS A 1 253 ? 13.318 7.299 -5.764 1.00 24.91 250 LYS A C 1
ATOM 1955 O O . LYS A 1 253 ? 12.283 6.649 -5.977 1.00 24.95 250 LYS A O 1
ATOM 1961 N N . ARG A 1 254 ? 13.426 8.212 -4.796 1.00 24.44 251 ARG A N 1
ATOM 1962 C CA . ARG A 1 254 ? 12.339 8.523 -3.855 1.00 23.67 251 ARG A CA 1
ATOM 1963 C C . ARG A 1 254 ? 11.154 9.078 -4.630 1.00 24.87 251 ARG A C 1
ATOM 1964 O O . ARG A 1 254 ? 11.318 9.578 -5.758 1.00 24.24 251 ARG A O 1
ATOM 1972 N N . HIS A 1 255 ? 9.964 8.997 -4.037 1.00 25.49 252 HIS A N 1
ATOM 1973 C CA . HIS A 1 255 ? 8.772 9.449 -4.741 1.00 26.61 252 HIS A CA 1
ATOM 1974 C C . HIS A 1 255 ? 8.564 10.943 -4.633 1.00 26.83 252 HIS A C 1
ATOM 1975 O O . HIS A 1 255 ? 8.008 11.532 -5.540 1.00 27.07 252 HIS A O 1
ATOM 1982 N N . THR A 1 256 ? 9.021 11.563 -3.544 1.00 27.38 253 THR A N 1
ATOM 1983 C CA . THR A 1 256 ? 8.754 12.991 -3.325 1.00 27.99 253 THR A CA 1
ATOM 1984 C C . THR A 1 256 ? 10.009 13.839 -3.527 1.00 28.89 253 THR A C 1
ATOM 1985 O O . THR A 1 256 ? 11.020 13.610 -2.880 1.00 28.08 253 THR A O 1
ATOM 1989 N N . GLU A 1 257 ? 9.920 14.826 -4.415 1.00 30.24 254 GLU A N 1
ATOM 1990 C CA . GLU A 1 257 ? 11.079 15.653 -4.794 1.00 32.13 254 GLU A CA 1
ATOM 1991 C C . GLU A 1 257 ? 11.633 16.489 -3.647 1.00 32.75 254 GLU A C 1
ATOM 1992 O O . GLU A 1 257 ? 12.839 16.453 -3.386 1.00 33.00 254 GLU A O 1
ATOM 1998 N N . VAL A 1 258 ? 10.764 17.241 -2.972 1.00 32.65 255 VAL A N 1
ATOM 1999 C CA . VAL A 1 258 ? 11.219 18.163 -1.925 1.00 33.11 255 VAL A CA 1
ATOM 2000 C C . VAL A 1 258 ? 11.618 17.377 -0.711 1.00 32.70 255 VAL A C 1
ATOM 2001 O O . VAL A 1 258 ? 10.912 16.458 -0.287 1.00 33.24 255 VAL A O 1
ATOM 2005 N N . MET A 1 259 ? 12.768 17.733 -0.161 1.00 32.09 256 MET A N 1
ATOM 2006 C CA . MET A 1 259 ? 13.390 16.946 0.866 1.00 31.52 256 MET A CA 1
ATOM 2007 C C . MET A 1 259 ? 13.655 17.821 2.076 1.00 31.29 256 MET A C 1
ATOM 2008 O O . MET A 1 259 ? 14.685 18.482 2.143 1.00 31.12 256 MET A O 1
ATOM 2013 N N . PRO A 1 260 ? 12.712 17.851 3.034 1.00 31.07 257 PRO A N 1
ATOM 2014 C CA . PRO A 1 260 ? 12.953 18.519 4.326 1.00 30.72 257 PRO A CA 1
ATOM 2015 C C . PRO A 1 260 ? 14.203 17.963 5.001 1.00 29.61 257 PRO A C 1
ATOM 2016 O O . PRO A 1 260 ? 14.598 16.835 4.708 1.00 29.10 257 PRO A O 1
ATOM 2020 N N . VAL A 1 261 ? 14.821 18.727 5.900 1.00 29.02 258 VAL A N 1
ATOM 2021 C CA . VAL A 1 261 ? 15.986 18.191 6.625 1.00 28.97 258 VAL A CA 1
ATOM 2022 C C . VAL A 1 261 ? 15.477 17.144 7.617 1.00 29.00 258 VAL A C 1
ATOM 2023 O O . VAL A 1 261 ? 14.452 17.354 8.259 1.00 28.27 258 VAL A O 1
ATOM 2027 N N . THR A 1 262 ? 16.163 16.009 7.717 1.00 28.61 259 THR A N 1
ATOM 2028 C CA . THR A 1 262 ? 15.753 14.992 8.676 1.00 28.81 259 THR A CA 1
ATOM 2029 C C . THR A 1 262 ? 16.853 14.713 9.682 1.00 28.90 259 THR A C 1
ATOM 2030 O O . THR A 1 262 ? 18.033 14.909 9.375 1.00 28.78 259 THR A O 1
ATOM 2034 N N . ARG A 1 263 ? 16.466 14.292 10.889 1.00 28.53 260 ARG A N 1
ATOM 2035 C CA A ARG A 1 263 ? 17.436 13.883 11.901 0.50 29.14 260 ARG A CA 1
ATOM 2036 C CA B ARG A 1 263 ? 17.429 13.873 11.911 0.50 29.13 260 ARG A CA 1
ATOM 2037 C C . ARG A 1 263 ? 17.519 12.367 11.941 1.00 29.38 260 ARG A C 1
ATOM 2038 O O . ARG A 1 263 ? 16.511 11.680 11.794 1.00 30.77 260 ARG A O 1
ATOM 2053 N N . PHE A 1 264 ? 18.728 11.856 12.125 1.00 29.63 261 PHE A N 1
ATOM 2054 C CA . PHE A 1 264 ? 18.956 10.443 12.315 1.00 29.28 261 PHE A CA 1
ATOM 2055 C C . PHE A 1 264 ? 19.234 10.334 13.787 1.00 30.11 261 PHE A C 1
ATOM 2056 O O . PHE A 1 264 ? 20.310 10.686 14.236 1.00 29.53 261 PHE A O 1
ATOM 2064 N N . THR A 1 265 ? 18.234 9.900 14.543 1.00 30.82 262 THR A N 1
ATOM 2065 C CA . THR A 1 265 ? 18.296 9.932 15.996 1.00 31.96 262 THR A CA 1
ATOM 2066 C C . THR A 1 265 ? 17.293 8.919 16.559 1.00 32.89 262 THR A C 1
ATOM 2067 O O . THR A 1 265 ? 16.277 8.644 15.929 1.00 32.30 262 THR A O 1
ATOM 2071 N N . THR A 1 266 ? 17.573 8.379 17.745 1.00 34.71 263 THR A N 1
ATOM 2072 C CA . THR A 1 266 ? 16.587 7.531 18.429 1.00 36.41 263 THR A CA 1
ATOM 2073 C C . THR A 1 266 ? 15.727 8.352 19.391 1.00 38.37 263 THR A C 1
ATOM 2074 O O . THR A 1 266 ? 14.671 7.890 19.871 1.00 38.12 263 THR A O 1
ATOM 2078 N N . ALA A 1 267 ? 16.194 9.573 19.658 1.00 39.65 264 ALA A N 1
ATOM 2079 C CA . ALA A 1 267 ? 15.524 10.543 20.511 1.00 40.88 264 ALA A CA 1
ATOM 2080 C C . ALA A 1 267 ? 16.373 11.807 20.449 1.00 42.05 264 ALA A C 1
ATOM 2081 O O . ALA A 1 267 ? 17.482 11.846 20.989 1.00 41.81 264 ALA A O 1
ATOM 2083 N N . HIS A 1 268 ? 15.876 12.833 19.762 1.00 43.39 265 HIS A N 1
ATOM 2084 C CA . HIS A 1 268 ? 16.629 14.084 19.633 1.00 44.92 265 HIS A CA 1
ATOM 2085 C C . HIS A 1 268 ? 16.835 14.833 20.975 1.00 46.29 265 HIS A C 1
ATOM 2086 O O . HIS A 1 268 ? 15.903 14.980 21.770 1.00 46.23 265 HIS A O 1
ATOM 2093 N N . SER A 1 269 ? 18.067 15.287 21.208 1.00 48.19 266 SER A N 1
ATOM 2094 C CA . SER A 1 269 ? 18.386 16.187 22.329 1.00 49.89 266 SER A CA 1
ATOM 2095 C C . SER A 1 269 ? 19.435 17.242 21.928 1.00 50.32 266 SER A C 1
ATOM 2096 O O . SER A 1 269 ? 20.387 16.954 21.179 1.00 50.81 266 SER A O 1
ATOM 2099 N N . GLY A 1 273 ? 24.782 15.009 23.023 1.00 48.43 270 GLY A N 1
ATOM 2100 C CA . GLY A 1 273 ? 25.852 14.356 22.259 1.00 47.81 270 GLY A CA 1
ATOM 2101 C C . GLY A 1 273 ? 26.475 15.287 21.227 1.00 47.12 270 GLY A C 1
ATOM 2102 O O . GLY A 1 273 ? 26.839 16.426 21.544 1.00 47.99 270 GLY A O 1
ATOM 2103 N N . GLU A 1 274 ? 26.580 14.806 19.990 1.00 45.15 271 GLU A N 1
ATOM 2104 C CA . GLU A 1 274 ? 27.177 15.566 18.892 1.00 43.31 271 GLU A CA 1
ATOM 2105 C C . GLU A 1 274 ? 26.475 15.178 17.583 1.00 41.14 271 GLU A C 1
ATOM 2106 O O . GLU A 1 274 ? 25.661 14.250 17.584 1.00 40.60 271 GLU A O 1
ATOM 2112 N N . SER A 1 275 ? 26.751 15.897 16.490 1.00 38.50 272 SER A N 1
ATOM 2113 C CA . SER A 1 275 ? 26.065 15.628 15.206 1.00 36.85 272 SER A CA 1
ATOM 2114 C C . SER A 1 275 ? 26.906 16.011 14.003 1.00 35.49 272 SER A C 1
ATOM 2115 O O . SER A 1 275 ? 27.753 16.881 14.106 1.00 34.77 272 SER A O 1
ATOM 2118 N N . VAL A 1 276 ? 26.650 15.346 12.877 1.00 33.82 273 VAL A N 1
ATOM 2119 C CA . VAL A 1 276 ? 27.348 15.540 11.608 1.00 33.28 273 VAL A CA 1
ATOM 2120 C C . VAL A 1 276 ? 26.276 15.911 10.597 1.00 31.20 273 VAL A C 1
ATOM 2121 O O . VAL A 1 276 ? 25.168 15.404 10.686 1.00 31.49 273 VAL A O 1
ATOM 2125 N N . TRP A 1 277 ? 26.606 16.780 9.649 1.00 29.13 274 TRP A N 1
ATOM 2126 C CA . TRP A 1 277 ? 25.670 17.217 8.612 1.00 27.99 274 TRP A CA 1
ATOM 2127 C C . TRP A 1 277 ? 26.014 16.506 7.325 1.00 27.25 274 TRP A C 1
ATOM 2128 O O . TRP A 1 277 ? 27.156 16.556 6.891 1.00 26.81 274 TRP A O 1
ATOM 2139 N N . ALA A 1 278 ? 25.023 15.843 6.729 1.00 27.11 275 ALA A N 1
ATOM 2140 C CA . ALA A 1 278 ? 25.177 15.191 5.439 1.00 27.39 275 ALA A CA 1
ATOM 2141 C C . ALA A 1 278 ? 24.257 15.813 4.366 1.00 27.24 275 ALA A C 1
ATOM 2142 O O . ALA A 1 278 ? 23.138 15.336 4.138 1.00 27.96 275 ALA A O 1
ATOM 2144 N N . PRO A 1 279 ? 24.713 16.890 3.707 1.00 27.25 276 PRO A N 1
ATOM 2145 C CA . PRO A 1 279 ? 23.825 17.612 2.792 1.00 27.40 276 PRO A CA 1
ATOM 2146 C C . PRO A 1 279 ? 23.347 16.763 1.591 1.00 27.62 276 PRO A C 1
ATOM 2147 O O . PRO A 1 279 ? 22.279 17.039 1.035 1.00 27.55 276 PRO A O 1
ATOM 2151 N N . GLU A 1 280 ? 24.119 15.739 1.218 1.00 26.97 277 GLU A N 1
ATOM 2152 C CA A GLU A 1 280 ? 23.755 14.820 0.145 0.50 26.93 277 GLU A CA 1
ATOM 2153 C CA B GLU A 1 280 ? 23.722 14.848 0.121 0.50 27.10 277 GLU A CA 1
ATOM 2154 C C . GLU A 1 280 ? 22.401 14.150 0.431 1.00 26.84 277 GLU A C 1
ATOM 2155 O O . GLU A 1 280 ? 21.671 13.789 -0.477 1.00 26.59 277 GLU A O 1
ATOM 2166 N N . TYR A 1 281 ? 22.080 13.993 1.721 1.00 26.02 278 TYR A N 1
ATOM 2167 C CA . TYR A 1 281 ? 20.856 13.294 2.141 1.00 25.61 278 TYR A CA 1
ATOM 2168 C C . TYR A 1 281 ? 19.932 14.190 2.943 1.00 25.51 278 TYR A C 1
ATOM 2169 O O . TYR A 1 281 ? 18.919 13.726 3.492 1.00 26.94 278 TYR A O 1
ATOM 2178 N N . GLN A 1 282 ? 20.274 15.484 2.978 1.00 24.91 279 GLN A N 1
ATOM 2179 C CA . GLN A 1 282 ? 19.633 16.477 3.828 1.00 25.12 279 GLN A CA 1
ATOM 2180 C C . GLN A 1 282 ? 19.399 15.913 5.213 1.00 24.69 279 GLN A C 1
ATOM 2181 O O . GLN A 1 282 ? 18.278 15.878 5.709 1.00 24.83 279 GLN A O 1
ATOM 2187 N N . LEU A 1 283 ? 20.488 15.459 5.827 1.00 25.66 280 LEU A N 1
ATOM 2188 C CA . LEU A 1 283 ? 20.393 14.691 7.041 1.00 25.75 280 LEU A CA 1
ATOM 2189 C C . LEU A 1 283 ? 21.360 15.196 8.087 1.00 25.85 280 LEU A C 1
ATOM 2190 O O . LEU A 1 283 ? 22.547 15.416 7.806 1.00 25.87 280 LEU A O 1
ATOM 2195 N N . VAL A 1 284 ? 20.835 15.371 9.295 1.00 26.34 281 VAL A N 1
ATOM 2196 C CA . VAL A 1 284 ? 21.646 15.639 10.478 1.00 26.10 281 VAL A CA 1
ATOM 2197 C C . VAL A 1 284 ? 21.766 14.297 11.231 1.00 26.77 281 VAL A C 1
ATOM 2198 O O . VAL A 1 284 ? 20.771 13.744 11.697 1.00 26.56 281 VAL A O 1
ATOM 2202 N N . ASP A 1 285 ? 22.982 13.774 11.303 1.00 25.42 282 ASP A N 1
ATOM 2203 C CA . ASP A 1 285 ? 23.229 12.496 11.942 1.00 26.22 282 ASP A CA 1
ATOM 2204 C C . ASP A 1 285 ? 23.610 12.696 13.409 1.00 26.66 282 ASP A C 1
ATOM 2205 O O . ASP A 1 285 ? 24.697 13.168 13.708 1.00 26.26 282 ASP A O 1
ATOM 2210 N N . GLU A 1 286 ? 22.701 12.319 14.309 1.00 27.34 283 GLU A N 1
ATOM 2211 C CA . GLU A 1 286 ? 22.939 12.400 15.749 1.00 28.00 283 GLU A CA 1
ATOM 2212 C C . GLU A 1 286 ? 23.219 11.031 16.348 1.00 28.33 283 GLU A C 1
ATOM 2213 O O . GLU A 1 286 ? 23.388 10.874 17.570 1.00 28.93 283 GLU A O 1
ATOM 2219 N N . LEU A 1 287 ? 23.342 10.043 15.474 1.00 28.07 284 LEU A N 1
ATOM 2220 C CA . LEU A 1 287 ? 23.366 8.661 15.912 1.00 27.85 284 LEU A CA 1
ATOM 2221 C C . LEU A 1 287 ? 24.535 7.831 15.397 1.00 27.85 284 LEU A C 1
ATOM 2222 O O . LEU A 1 287 ? 25.300 7.313 16.186 1.00 28.46 284 LEU A O 1
ATOM 2227 N N . VAL A 1 288 ? 24.640 7.670 14.086 1.00 27.81 285 VAL A N 1
ATOM 2228 C CA . VAL A 1 288 ? 25.569 6.706 13.524 1.00 28.75 285 VAL A CA 1
ATOM 2229 C C . VAL A 1 288 ? 27.019 7.135 13.788 1.00 30.30 285 VAL A C 1
ATOM 2230 O O . VAL A 1 288 ? 27.741 6.451 14.524 1.00 30.42 285 VAL A O 1
ATOM 2234 N N . VAL A 1 289 ? 27.424 8.283 13.242 1.00 31.30 286 VAL A N 1
ATOM 2235 C CA . VAL A 1 289 ? 28.790 8.805 13.474 1.00 31.79 286 VAL A CA 1
ATOM 2236 C C . VAL A 1 289 ? 29.076 9.138 14.963 1.00 31.98 286 VAL A C 1
ATOM 2237 O O . VAL A 1 289 ? 30.096 8.708 15.513 1.00 32.26 286 VAL A O 1
ATOM 2241 N N . PRO A 1 290 ? 28.152 9.828 15.648 1.00 32.74 287 PRO A N 1
ATOM 2242 C CA . PRO A 1 290 ? 28.339 10.025 17.097 1.00 33.33 287 PRO A CA 1
ATOM 2243 C C . PRO A 1 290 ? 28.567 8.751 17.942 1.00 34.16 287 PRO A C 1
ATOM 2244 O O . PRO A 1 290 ? 29.377 8.786 18.883 1.00 33.79 287 PRO A O 1
ATOM 2248 N N . LEU A 1 291 ? 27.862 7.652 17.643 1.00 34.71 288 LEU A N 1
ATOM 2249 C CA . LEU A 1 291 ? 28.165 6.363 18.276 1.00 35.25 288 LEU A CA 1
ATOM 2250 C C . LEU A 1 291 ? 29.536 5.835 17.893 1.00 36.07 288 LEU A C 1
ATOM 2251 O O . LEU A 1 291 ? 30.252 5.336 18.755 1.00 35.59 288 LEU A O 1
ATOM 2256 N N . LEU A 1 292 ? 29.874 5.900 16.603 1.00 36.77 289 LEU A N 1
ATOM 2257 C CA . LEU A 1 292 ? 31.195 5.462 16.139 1.00 37.24 289 LEU A CA 1
ATOM 2258 C C . LEU A 1 292 ? 32.312 6.241 16.832 1.00 38.71 289 LEU A C 1
ATOM 2259 O O . LEU A 1 292 ? 33.388 5.701 17.118 1.00 38.55 289 LEU A O 1
ATOM 2264 N N . ARG A 1 293 ? 32.036 7.514 17.113 1.00 40.05 290 ARG A N 1
ATOM 2265 C CA . ARG A 1 293 ? 32.979 8.365 17.847 1.00 41.68 290 ARG A CA 1
ATOM 2266 C C . ARG A 1 293 ? 33.163 7.978 19.314 1.00 42.97 290 ARG A C 1
ATOM 2267 O O . ARG A 1 293 ? 34.272 8.047 19.824 1.00 43.18 290 ARG A O 1
ATOM 2275 N N . VAL A 1 294 ? 32.083 7.574 19.982 1.00 44.75 291 VAL A N 1
ATOM 2276 C CA . VAL A 1 294 ? 32.168 7.115 21.367 1.00 46.93 291 VAL A CA 1
ATOM 2277 C C . VAL A 1 294 ? 32.923 5.779 21.417 1.00 48.36 291 VAL A C 1
ATOM 2278 O O . VAL A 1 294 ? 33.785 5.575 22.284 1.00 48.30 291 VAL A O 1
ATOM 2282 N N . ILE A 1 295 ? 32.604 4.896 20.465 1.00 49.65 292 ILE A N 1
ATOM 2283 C CA . ILE A 1 295 ? 33.212 3.563 20.356 1.00 51.32 292 ILE A CA 1
ATOM 2284 C C . ILE A 1 295 ? 34.733 3.597 20.139 1.00 52.57 292 ILE A C 1
ATOM 2285 O O . ILE A 1 295 ? 35.452 2.769 20.700 1.00 52.36 292 ILE A O 1
ATOM 2290 N N . GLY A 1 296 ? 35.206 4.543 19.325 1.00 54.29 293 GLY A N 1
ATOM 2291 C CA . GLY A 1 296 ? 36.640 4.699 19.056 1.00 56.42 293 GLY A CA 1
ATOM 2292 C C . GLY A 1 296 ? 37.426 5.188 20.268 1.00 58.03 293 GLY A C 1
ATOM 2293 O O . GLY A 1 296 ? 38.586 4.810 20.465 1.00 58.16 293 GLY A O 1
ATOM 2294 N N . LYS A 1 297 ? 36.755 6.007 21.121 1.00 59.47 294 LYS A N 1
ATOM 2295 C CA . LYS A 1 297 ? 37.371 6.547 22.335 1.00 60.74 294 LYS A CA 1
ATOM 2296 C C . LYS A 1 297 ? 37.519 5.451 23.400 1.00 61.36 294 LYS A C 1
ATOM 2297 O O . LYS A 1 297 ? 38.538 5.374 24.080 1.00 61.79 294 LYS A O 1
ATOM 2303 N N . GLY B 1 1 ? 66.106 33.676 9.662 1.00 42.92 -2 GLY B N 1
ATOM 2304 C CA . GLY B 1 1 ? 64.857 33.691 8.836 1.00 43.29 -2 GLY B CA 1
ATOM 2305 C C . GLY B 1 1 ? 63.645 33.213 9.617 1.00 43.11 -2 GLY B C 1
ATOM 2306 O O . GLY B 1 1 ? 63.789 32.681 10.729 1.00 43.86 -2 GLY B O 1
ATOM 2307 N N . ALA B 1 2 ? 62.452 33.382 9.037 1.00 42.39 -1 ALA B N 1
ATOM 2308 C CA . ALA B 1 2 ? 61.211 33.018 9.713 1.00 40.71 -1 ALA B CA 1
ATOM 2309 C C . ALA B 1 2 ? 61.075 31.516 9.919 1.00 39.91 -1 ALA B C 1
ATOM 2310 O O . ALA B 1 2 ? 61.425 30.715 9.048 1.00 39.38 -1 ALA B O 1
ATOM 2312 N N . MET B 1 3 ? 60.569 31.167 11.105 1.00 38.55 0 MET B N 1
ATOM 2313 C CA . MET B 1 3 ? 60.409 29.796 11.555 1.00 37.47 0 MET B CA 1
ATOM 2314 C C . MET B 1 3 ? 59.052 29.677 12.198 1.00 36.07 0 MET B C 1
ATOM 2315 O O . MET B 1 3 ? 58.560 30.631 12.794 1.00 35.93 0 MET B O 1
ATOM 2320 N N . VAL B 1 4 ? 58.441 28.515 12.033 1.00 34.93 1 VAL B N 1
ATOM 2321 C CA . VAL B 1 4 ? 57.225 28.152 12.757 1.00 33.53 1 VAL B CA 1
ATOM 2322 C C . VAL B 1 4 ? 57.627 27.074 13.791 1.00 31.85 1 VAL B C 1
ATOM 2323 O O . VAL B 1 4 ? 58.130 26.022 13.406 1.00 30.10 1 VAL B O 1
ATOM 2327 N N . VAL B 1 5 ? 57.373 27.334 15.080 1.00 30.34 2 VAL B N 1
ATOM 2328 C CA . VAL B 1 5 ? 57.950 26.544 16.157 1.00 28.79 2 VAL B CA 1
ATOM 2329 C C . VAL B 1 5 ? 56.876 25.759 16.887 1.00 28.63 2 VAL B C 1
ATOM 2330 O O . VAL B 1 5 ? 55.820 26.307 17.198 1.00 27.45 2 VAL B O 1
ATOM 2334 N N . SER B 1 6 ? 57.120 24.476 17.156 1.00 27.78 3 SER B N 1
ATOM 2335 C CA . SER B 1 6 ? 56.150 23.740 17.962 1.00 27.36 3 SER B CA 1
ATOM 2336 C C . SER B 1 6 ? 56.260 24.218 19.399 1.00 26.55 3 SER B C 1
ATOM 2337 O O . SER B 1 6 ? 57.358 24.193 19.969 1.00 26.08 3 SER B O 1
ATOM 2340 N N . PRO B 1 7 ? 55.128 24.604 20.015 1.00 26.11 4 PRO B N 1
ATOM 2341 C CA . PRO B 1 7 ? 55.198 25.019 21.409 1.00 26.27 4 PRO B CA 1
ATOM 2342 C C . PRO B 1 7 ? 55.618 23.890 22.356 1.00 26.60 4 PRO B C 1
ATOM 2343 O O . PRO B 1 7 ? 55.931 24.162 23.515 1.00 25.45 4 PRO B O 1
ATOM 2347 N N . ALA B 1 8 ? 55.630 22.638 21.883 1.00 26.64 5 ALA B N 1
ATOM 2348 C CA . ALA B 1 8 ? 55.965 21.509 22.776 1.00 27.51 5 ALA B CA 1
ATOM 2349 C C . ALA B 1 8 ? 57.440 21.117 22.728 1.00 28.23 5 ALA B C 1
ATOM 2350 O O . ALA B 1 8 ? 57.863 20.183 23.407 1.00 28.33 5 ALA B O 1
ATOM 2352 N N . GLY B 1 9 ? 58.219 21.829 21.924 1.00 27.98 6 GLY B N 1
ATOM 2353 C CA . GLY B 1 9 ? 59.594 21.428 21.681 1.00 29.30 6 GLY B CA 1
ATOM 2354 C C . GLY B 1 9 ? 59.632 20.281 20.686 1.00 29.80 6 GLY B C 1
ATOM 2355 O O . GLY B 1 9 ? 58.619 19.940 20.050 1.00 28.96 6 GLY B O 1
ATOM 2356 N N . ALA B 1 10 ? 60.811 19.681 20.565 1.00 30.02 7 ALA B N 1
ATOM 2357 C CA . ALA B 1 10 ? 61.034 18.612 19.609 1.00 30.30 7 ALA B CA 1
ATOM 2358 C C . ALA B 1 10 ? 60.405 17.298 20.061 1.00 30.53 7 ALA B C 1
ATOM 2359 O O . ALA B 1 10 ? 59.848 16.561 19.247 1.00 31.32 7 ALA B O 1
ATOM 2361 N N . ASP B 1 11 ? 60.489 17.012 21.357 1.00 30.73 8 ASP B N 1
ATOM 2362 C CA . ASP B 1 11 ? 60.076 15.726 21.891 1.00 31.51 8 ASP B CA 1
ATOM 2363 C C . ASP B 1 11 ? 58.587 15.745 22.270 1.00 32.21 8 ASP B C 1
ATOM 2364 O O . ASP B 1 11 ? 58.221 15.966 23.421 1.00 32.90 8 ASP B O 1
ATOM 2369 N N . ARG B 1 12 ? 57.743 15.506 21.275 1.00 32.09 9 ARG B N 1
ATOM 2370 C CA . ARG B 1 12 ? 56.298 15.495 21.447 1.00 31.95 9 ARG B CA 1
ATOM 2371 C C . ARG B 1 12 ? 55.720 14.089 21.638 1.00 32.97 9 ARG B C 1
ATOM 2372 O O . ARG B 1 12 ? 56.074 13.147 20.922 1.00 32.49 9 ARG B O 1
ATOM 2380 N N . ARG B 1 13 ? 54.815 13.957 22.604 1.00 34.22 10 ARG B N 1
ATOM 2381 C CA . ARG B 1 13 ? 54.085 12.706 22.772 1.00 35.38 10 ARG B CA 1
ATOM 2382 C C . ARG B 1 13 ? 53.075 12.511 21.645 1.00 35.68 10 ARG B C 1
ATOM 2383 O O . ARG B 1 13 ? 52.599 13.485 21.027 1.00 35.50 10 ARG B O 1
ATOM 2391 N N . ILE B 1 14 ? 52.778 11.240 21.370 1.00 35.75 11 ILE B N 1
ATOM 2392 C CA . ILE B 1 14 ? 51.773 10.855 20.387 1.00 35.58 11 ILE B CA 1
ATOM 2393 C C . ILE B 1 14 ? 50.741 9.965 21.080 1.00 35.46 11 ILE B C 1
ATOM 2394 O O . ILE B 1 14 ? 50.995 8.772 21.301 1.00 34.71 11 ILE B O 1
ATOM 2399 N N . PRO B 1 15 ? 49.570 10.542 21.434 1.00 35.96 12 PRO B N 1
ATOM 2400 C CA . PRO B 1 15 ? 48.505 9.771 22.103 1.00 35.75 12 PRO B CA 1
ATOM 2401 C C . PRO B 1 15 ? 48.052 8.647 21.190 1.00 35.52 12 PRO B C 1
ATOM 2402 O O . PRO B 1 15 ? 48.104 8.803 19.964 1.00 35.48 12 PRO B O 1
ATOM 2406 N N . THR B 1 16 ? 47.611 7.532 21.775 1.00 35.13 13 THR B N 1
ATOM 2407 C CA A THR B 1 16 ? 47.263 6.339 21.004 0.50 34.98 13 THR B CA 1
ATOM 2408 C CA B THR B 1 16 ? 47.272 6.343 20.991 0.50 34.98 13 THR B CA 1
ATOM 2409 C C . THR B 1 16 ? 46.256 6.635 19.881 1.00 34.83 13 THR B C 1
ATOM 2410 O O . THR B 1 16 ? 46.420 6.155 18.757 1.00 34.70 13 THR B O 1
ATOM 2417 N N . TRP B 1 17 ? 45.231 7.438 20.185 1.00 34.51 14 TRP B N 1
ATOM 2418 C CA . TRP B 1 17 ? 44.223 7.830 19.179 1.00 34.30 14 TRP B CA 1
ATOM 2419 C C . TRP B 1 17 ? 44.827 8.526 17.954 1.00 34.09 14 TRP B C 1
ATOM 2420 O O . TRP B 1 17 ? 44.310 8.391 16.844 1.00 33.97 14 TRP B O 1
ATOM 2431 N N . ALA B 1 18 ? 45.920 9.265 18.171 1.00 33.64 15 ALA B N 1
ATOM 2432 C CA . ALA B 1 18 ? 46.533 10.112 17.151 1.00 33.05 15 ALA B CA 1
ATOM 2433 C C . ALA B 1 18 ? 47.624 9.402 16.353 1.00 32.88 15 ALA B C 1
ATOM 2434 O O . ALA B 1 18 ? 48.204 9.981 15.427 1.00 32.27 15 ALA B O 1
ATOM 2436 N N . SER B 1 19 ? 47.889 8.145 16.702 1.00 32.51 16 SER B N 1
ATOM 2437 C CA . SER B 1 19 ? 49.055 7.396 16.201 1.00 31.97 16 SER B CA 1
ATOM 2438 C C . SER B 1 19 ? 49.154 7.353 14.671 1.00 31.48 16 SER B C 1
ATOM 2439 O O . SER B 1 19 ? 50.179 7.742 14.075 1.00 30.59 16 SER B O 1
ATOM 2442 N N . ARG B 1 20 ? 48.075 6.899 14.043 1.00 30.94 17 ARG B N 1
ATOM 2443 C CA . ARG B 1 20 ? 48.029 6.734 12.592 1.00 31.27 17 ARG B CA 1
ATOM 2444 C C . ARG B 1 20 ? 47.924 8.051 11.807 1.00 30.70 17 ARG B C 1
ATOM 2445 O O . ARG B 1 20 ? 48.482 8.155 10.713 1.00 29.98 17 ARG B O 1
ATOM 2453 N N . VAL B 1 21 ? 47.200 9.041 12.335 1.00 30.58 18 VAL B N 1
ATOM 2454 C CA . VAL B 1 21 ? 47.102 10.340 11.633 1.00 29.55 18 VAL B CA 1
ATOM 2455 C C . VAL B 1 21 ? 48.453 11.041 11.632 1.00 28.83 18 VAL B C 1
ATOM 2456 O O . VAL B 1 21 ? 48.885 11.563 10.603 1.00 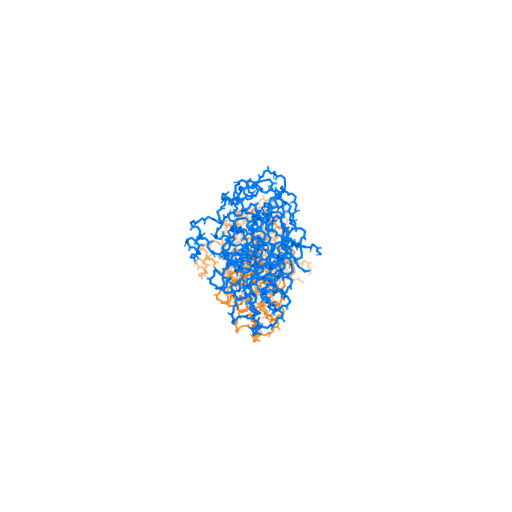28.23 18 VAL B O 1
ATOM 2460 N N . VAL B 1 22 ? 49.134 11.005 12.773 1.00 27.77 19 VAL B N 1
ATOM 2461 C CA . VAL B 1 22 ? 50.475 11.544 12.872 1.00 27.89 19 VAL B CA 1
ATOM 2462 C C . VAL B 1 22 ? 51.476 10.765 11.992 1.00 27.36 19 VAL B C 1
ATOM 2463 O O . VAL B 1 22 ? 52.289 11.369 11.305 1.00 26.64 19 VAL B O 1
ATOM 2467 N N . SER B 1 23 ? 51.412 9.434 11.995 1.00 26.54 20 SER B N 1
ATOM 2468 C CA . SER B 1 23 ? 52.291 8.664 11.118 1.00 26.15 20 SER B CA 1
ATOM 2469 C C . SER B 1 23 ? 52.063 8.950 9.627 1.00 25.69 20 SER B C 1
ATOM 2470 O O . SER B 1 23 ? 53.017 8.995 8.868 1.00 25.27 20 SER B O 1
ATOM 2473 N N . GLY B 1 24 ? 50.807 9.120 9.215 1.00 24.55 21 GLY B N 1
ATOM 2474 C CA . GLY B 1 24 ? 50.510 9.494 7.835 1.00 26.23 21 GLY B CA 1
ATOM 2475 C C . GLY B 1 24 ? 51.096 10.843 7.423 1.00 26.93 21 GLY B C 1
ATOM 2476 O O . GLY B 1 24 ? 51.661 10.998 6.330 1.00 27.34 21 GLY B O 1
ATOM 2477 N N . LEU B 1 25 ? 50.963 11.829 8.304 1.00 27.02 22 LEU B N 1
ATOM 2478 C CA . LEU B 1 25 ? 51.512 13.150 8.067 1.00 25.45 22 LEU B CA 1
ATOM 2479 C C . LEU B 1 25 ? 53.032 13.102 8.040 1.00 25.47 22 LEU B C 1
ATOM 2480 O O . LEU B 1 25 ? 53.649 13.799 7.256 1.00 25.12 22 LEU B O 1
ATOM 2485 N N . ALA B 1 26 ? 53.620 12.253 8.877 1.00 24.95 23 ALA B N 1
ATOM 2486 C CA . ALA B 1 26 ? 55.067 12.097 8.940 1.00 24.94 23 ALA B CA 1
ATOM 2487 C C . ALA B 1 26 ? 55.592 11.419 7.674 1.00 24.81 23 ALA B C 1
ATOM 2488 O O . ALA B 1 26 ? 56.659 11.776 7.169 1.00 24.62 23 ALA B O 1
ATOM 2490 N N . ARG B 1 27 ? 54.844 10.445 7.155 1.00 24.28 24 ARG B N 1
ATOM 2491 C CA . ARG B 1 27 ? 55.184 9.830 5.869 1.00 24.56 24 ARG B CA 1
ATOM 2492 C C . ARG B 1 27 ? 55.023 10.806 4.703 1.00 25.16 24 ARG B C 1
ATOM 2493 O O . ARG B 1 27 ? 55.867 10.846 3.794 1.00 26.49 24 ARG B O 1
ATOM 2501 N N . ASP B 1 28 ? 53.924 11.559 4.710 1.00 24.36 25 ASP B N 1
ATOM 2502 C CA . ASP B 1 28 ? 53.571 12.400 3.553 1.00 25.53 25 ASP B CA 1
ATOM 2503 C C . ASP B 1 28 ? 54.228 13.777 3.546 1.00 25.49 25 ASP B C 1
ATOM 2504 O O . ASP B 1 28 ? 54.474 14.330 2.474 1.00 24.87 25 ASP B O 1
ATOM 2509 N N . ARG B 1 29 ? 54.517 14.324 4.733 1.00 26.15 26 ARG B N 1
ATOM 2510 C CA . ARG B 1 29 ? 55.106 15.673 4.858 1.00 26.94 26 ARG B CA 1
ATOM 2511 C C . ARG B 1 29 ? 54.427 16.721 3.926 1.00 27.59 26 ARG B C 1
ATOM 2512 O O . ARG B 1 29 ? 55.088 17.292 3.041 1.00 28.41 26 ARG B O 1
ATOM 2520 N N . PRO B 1 30 ? 53.120 16.969 4.100 1.00 28.25 27 PRO B N 1
ATOM 2521 C CA . PRO B 1 30 ? 52.505 17.991 3.245 1.00 28.01 27 PRO B CA 1
ATOM 2522 C C . PRO B 1 30 ? 53.058 19.388 3.627 1.00 28.51 27 PRO B C 1
ATOM 2523 O O . PRO B 1 30 ? 53.431 19.607 4.792 1.00 29.49 27 PRO B O 1
ATOM 2527 N N . VAL B 1 31 ? 53.123 20.313 2.671 1.00 28.34 28 VAL B N 1
ATOM 2528 C CA . VAL B 1 31 ? 53.605 21.676 2.961 1.00 29.76 28 VAL B CA 1
ATOM 2529 C C . VAL B 1 31 ? 52.652 22.405 3.916 1.00 29.73 28 VAL B C 1
ATOM 2530 O O . VAL B 1 31 ? 53.066 22.969 4.929 1.00 30.17 28 VAL B O 1
ATOM 2534 N N . VAL B 1 32 ? 51.367 22.370 3.579 1.00 28.36 29 VAL B N 1
ATOM 2535 C CA . VAL B 1 32 ? 50.329 22.947 4.404 1.00 27.71 29 VAL B CA 1
ATOM 2536 C C . VAL B 1 32 ? 49.226 21.905 4.486 1.00 27.02 29 VAL B C 1
ATOM 2537 O O . VAL B 1 32 ? 49.065 21.118 3.569 1.00 26.63 29 VAL B O 1
ATOM 2541 N N . VAL B 1 33 ? 48.475 21.882 5.580 1.00 26.99 30 VAL B N 1
ATOM 2542 C CA A VAL B 1 33 ? 47.284 21.036 5.625 0.50 27.04 30 VAL B CA 1
ATOM 2543 C CA B VAL B 1 33 ? 47.302 21.022 5.646 0.50 27.43 30 VAL B CA 1
ATOM 2544 C C . VAL B 1 33 ? 46.046 21.871 5.897 1.00 27.42 30 VAL B C 1
ATOM 2545 O O . VAL B 1 33 ? 46.057 22.738 6.752 1.00 28.44 30 VAL B O 1
ATOM 2552 N N . THR B 1 34 ? 44.984 21.626 5.134 1.00 27.82 31 THR B N 1
ATOM 2553 C CA . THR B 1 34 ? 43.720 22.296 5.351 1.00 27.05 31 THR B CA 1
ATOM 2554 C C . THR B 1 34 ? 42.841 21.442 6.242 1.00 27.54 31 THR B C 1
ATOM 2555 O O . THR B 1 34 ? 43.169 20.289 6.535 1.00 27.23 31 THR B O 1
ATOM 2559 N N . LYS B 1 35 ? 41.718 22.012 6.665 1.00 27.05 32 LYS B N 1
ATOM 2560 C CA . LYS B 1 35 ? 40.757 21.284 7.467 1.00 28.63 32 LYS B CA 1
ATOM 2561 C C . LYS B 1 35 ? 40.293 20.042 6.681 1.00 29.16 32 LYS B C 1
ATOM 2562 O O . LYS B 1 35 ? 40.166 18.955 7.236 1.00 29.24 32 LYS B O 1
ATOM 2568 N N . GLU B 1 36 ? 40.034 20.234 5.387 1.00 29.60 33 GLU B N 1
ATOM 2569 C CA . GLU B 1 36 ? 39.573 19.176 4.489 1.00 29.52 33 GLU B CA 1
ATOM 2570 C C . GLU B 1 36 ? 40.610 18.038 4.421 1.00 29.46 33 GLU B C 1
ATOM 2571 O O . GLU B 1 36 ? 40.270 16.875 4.600 1.00 28.12 33 GLU B O 1
ATOM 2577 N N . ASP B 1 37 ? 41.878 18.389 4.171 1.00 28.94 34 ASP B N 1
ATOM 2578 C CA . ASP B 1 37 ? 42.971 17.418 4.173 1.00 29.67 34 ASP B CA 1
ATOM 2579 C C . ASP B 1 37 ? 42.974 16.641 5.470 1.00 29.28 34 ASP B C 1
ATOM 2580 O O . ASP B 1 37 ? 42.994 15.415 5.444 1.00 29.97 34 ASP B O 1
ATOM 2585 N N . LEU B 1 38 ? 42.984 17.360 6.599 1.00 29.45 35 LEU B N 1
ATOM 2586 C CA . LEU B 1 38 ? 43.029 16.728 7.933 1.00 29.83 35 LEU B CA 1
ATOM 2587 C C . LEU B 1 38 ? 41.831 15.823 8.179 1.00 29.82 35 LEU B C 1
ATOM 2588 O O . LEU B 1 38 ? 41.991 14.724 8.713 1.00 29.96 35 LEU B O 1
ATOM 2593 N N . THR B 1 39 ? 40.646 16.301 7.800 1.00 29.49 36 THR B N 1
ATOM 2594 C CA . THR B 1 39 ? 39.421 15.512 7.906 1.00 30.04 36 THR B CA 1
ATOM 2595 C C . THR B 1 39 ? 39.553 14.170 7.167 1.00 30.50 36 THR B C 1
ATOM 2596 O O . THR B 1 39 ? 39.304 13.112 7.743 1.00 30.90 36 THR B O 1
ATOM 2600 N N . GLN B 1 40 ? 39.958 14.230 5.902 1.00 31.04 37 GLN B N 1
ATOM 2601 C CA . GLN B 1 40 ? 40.232 13.046 5.082 1.00 31.10 37 GLN B CA 1
ATOM 2602 C C . GLN B 1 40 ? 41.299 12.143 5.715 1.00 30.27 37 GLN B C 1
ATOM 2603 O O . GLN B 1 40 ? 41.139 10.915 5.742 1.00 29.50 37 GLN B O 1
ATOM 2609 N N . ARG B 1 41 ? 42.364 12.751 6.249 1.00 30.24 38 ARG B N 1
ATOM 2610 C CA . ARG B 1 41 ? 43.444 11.995 6.895 1.00 30.21 38 ARG B CA 1
ATOM 2611 C C . ARG B 1 41 ? 42.964 11.222 8.118 1.00 30.69 38 ARG B C 1
ATOM 2612 O O . ARG B 1 41 ? 43.295 10.051 8.271 1.00 31.38 38 ARG B O 1
ATOM 2620 N N . LEU B 1 42 ? 42.201 11.884 8.985 1.00 31.29 39 LEU B N 1
ATOM 2621 C CA . LEU B 1 42 ? 41.565 11.234 10.145 1.00 32.42 39 LEU B CA 1
ATOM 2622 C C . LEU B 1 42 ? 40.704 10.055 9.748 1.00 32.83 39 LEU B C 1
ATOM 2623 O O . LEU B 1 42 ? 40.642 9.070 10.474 1.00 33.34 39 LEU B O 1
ATOM 2628 N N . THR B 1 43 ? 40.038 10.167 8.603 1.00 33.69 40 THR B N 1
ATOM 2629 C CA . THR B 1 43 ? 39.179 9.099 8.091 1.00 34.33 40 THR B CA 1
ATOM 2630 C C . THR B 1 43 ? 40.024 7.941 7.539 1.00 34.74 40 THR B C 1
ATOM 2631 O O . THR B 1 43 ? 39.813 6.794 7.922 1.00 34.32 40 THR B O 1
ATOM 2635 N N . GLU B 1 44 ? 40.991 8.252 6.671 1.00 35.57 41 GLU B N 1
ATOM 2636 C CA . GLU B 1 44 ? 41.942 7.256 6.161 1.00 36.93 41 GLU B CA 1
ATOM 2637 C C . GLU B 1 44 ? 42.695 6.543 7.301 1.00 37.65 41 GLU B C 1
ATOM 2638 O O . GLU B 1 44 ? 42.996 5.352 7.202 1.00 37.58 41 GLU B O 1
ATOM 2644 N N . ALA B 1 45 ? 42.971 7.273 8.385 1.00 38.06 42 ALA B N 1
ATOM 2645 C CA . ALA B 1 45 ? 43.613 6.714 9.585 1.00 38.73 42 ALA B CA 1
ATOM 2646 C C . ALA B 1 45 ? 42.657 5.854 10.430 1.00 39.42 42 ALA B C 1
ATOM 2647 O O . ALA B 1 45 ? 43.032 5.369 11.498 1.00 38.89 42 ALA B O 1
ATOM 2649 N N . GLY B 1 46 ? 41.427 5.674 9.950 1.00 40.63 43 GLY B N 1
ATOM 2650 C CA . GLY B 1 46 ? 40.397 4.927 10.692 1.00 41.92 43 GLY B CA 1
ATOM 2651 C C . GLY B 1 46 ? 39.972 5.585 12.003 1.00 42.91 43 GLY B C 1
ATOM 2652 O O . GLY B 1 46 ? 39.270 4.973 12.818 1.00 43.06 43 GLY B O 1
ATOM 2653 N N . CYS B 1 47 ? 40.411 6.828 12.205 1.00 43.68 44 CYS B N 1
ATOM 2654 C CA . CYS B 1 47 ? 40.068 7.615 13.383 1.00 44.33 44 CYS B CA 1
ATOM 2655 C C . CYS B 1 47 ? 38.723 8.304 13.146 1.00 44.57 44 CYS B C 1
ATOM 26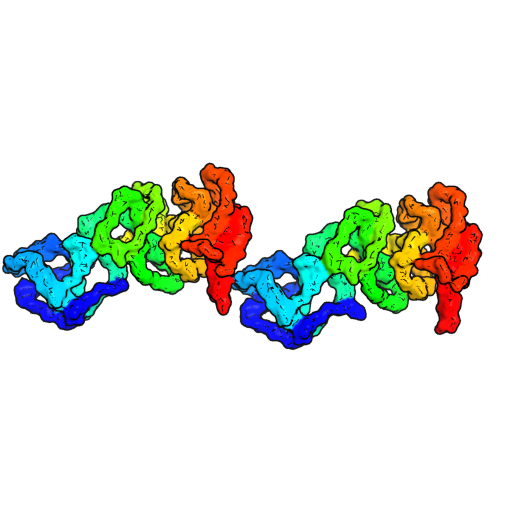56 O O . CYS B 1 47 ? 38.545 9.040 12.165 1.00 44.60 44 CYS B O 1
ATOM 2659 N N . GLY B 1 48 ? 37.776 8.046 14.043 1.00 44.93 45 GLY B N 1
ATOM 2660 C CA . GLY B 1 48 ? 36.427 8.594 13.924 1.00 44.98 45 GLY B CA 1
ATOM 2661 C C . GLY B 1 48 ? 36.273 9.951 14.586 1.00 45.16 45 GLY B C 1
ATOM 2662 O O . GLY B 1 48 ? 35.282 10.649 14.338 1.00 45.27 45 GLY B O 1
ATOM 2663 N N . ARG B 1 49 ? 37.272 10.314 15.402 1.00 44.89 46 ARG B N 1
ATOM 2664 C CA A ARG B 1 49 ? 37.233 11.530 16.213 0.50 44.62 46 ARG B CA 1
ATOM 2665 C CA B ARG B 1 49 ? 37.302 11.551 16.194 0.50 44.59 46 ARG B CA 1
ATOM 2666 C C . ARG B 1 49 ? 36.787 12.752 15.409 1.00 44.56 46 ARG B C 1
ATOM 2667 O O . ARG B 1 49 ? 37.077 12.874 14.204 1.00 44.60 46 ARG B O 1
ATOM 2682 N N . ASP B 1 50 ? 36.057 13.644 16.086 1.00 44.06 47 ASP B N 1
ATOM 2683 C CA . ASP B 1 50 ? 35.605 14.909 15.493 1.00 43.63 47 ASP B CA 1
ATOM 2684 C C . ASP B 1 50 ? 36.798 15.786 15.033 1.00 42.77 47 ASP B C 1
ATOM 2685 O O . ASP B 1 50 ? 37.657 16.128 15.845 1.00 42.30 47 ASP B O 1
ATOM 2690 N N . PRO B 1 51 ? 36.840 16.155 13.731 1.00 42.05 48 PRO B N 1
ATOM 2691 C CA . PRO B 1 51 ? 37.981 16.908 13.201 1.00 41.75 48 PRO B CA 1
ATOM 2692 C C . PRO B 1 51 ? 38.317 18.166 13.994 1.00 41.04 48 PRO B C 1
ATOM 2693 O O . PRO B 1 51 ? 39.472 18.330 14.369 1.00 40.79 48 PRO B O 1
ATOM 2697 N N . ASP B 1 52 ? 37.335 19.030 14.264 1.00 39.92 49 ASP B N 1
ATOM 2698 C CA . ASP B 1 52 ? 37.587 20.261 15.035 1.00 39.16 49 ASP B CA 1
ATOM 2699 C C . ASP B 1 52 ? 38.311 19.944 16.353 1.00 38.32 49 ASP B C 1
ATOM 2700 O O . ASP B 1 52 ? 39.272 20.624 16.741 1.00 38.04 49 ASP B O 1
ATOM 2705 N N . SER B 1 53 ? 37.851 18.883 17.004 1.00 37.66 50 SER B N 1
ATOM 2706 C CA . SER B 1 53 ? 38.365 18.434 18.289 1.00 37.00 50 SER B CA 1
ATOM 2707 C C . SER B 1 53 ? 39.761 17.796 18.174 1.00 36.58 50 SER B C 1
ATOM 2708 O O . SER B 1 53 ? 40.674 18.113 18.956 1.00 36.37 50 SER B O 1
ATOM 2711 N N . ALA B 1 54 ? 39.925 16.901 17.201 1.00 35.67 51 ALA B N 1
ATOM 2712 C CA . ALA B 1 54 ? 41.208 16.249 16.974 1.00 34.89 51 ALA B CA 1
ATOM 2713 C C . ALA B 1 54 ? 42.264 17.269 16.547 1.00 34.49 51 ALA B C 1
ATOM 2714 O O . ALA B 1 54 ? 43.410 17.194 16.978 1.00 34.88 51 ALA B O 1
ATOM 2716 N N . ILE B 1 55 ? 41.873 18.244 15.730 1.00 33.66 52 ILE B N 1
ATOM 2717 C CA . ILE B 1 55 ? 42.788 19.310 15.307 1.00 33.47 52 ILE B CA 1
ATOM 2718 C C . ILE B 1 55 ? 43.237 20.179 16.503 1.00 32.85 52 ILE B C 1
ATOM 2719 O O . ILE B 1 55 ? 44.438 20.447 16.699 1.00 32.22 52 ILE B O 1
ATOM 2724 N N . ARG B 1 56 ? 42.227 20.574 17.299 1.00 31.75 53 ARG B N 1
ATOM 2725 C CA . ARG B 1 56 ? 42.462 21.303 18.572 1.00 32.10 53 ARG B CA 1
ATOM 2726 C C . ARG B 1 56 ? 43.540 20.632 19.425 1.00 31.49 53 ARG B C 1
ATOM 2727 O O . ARG B 1 56 ? 44.473 21.272 19.921 1.00 32.44 53 ARG B O 1
ATOM 2735 N N . GLU B 1 57 ? 43.399 19.312 19.589 1.00 30.68 54 GLU B N 1
ATOM 2736 C CA . GLU B 1 57 ? 44.289 18.547 20.446 1.00 30.66 54 GLU B CA 1
ATOM 2737 C C . GLU B 1 57 ? 45.682 18.397 19.826 1.00 30.54 54 GLU B C 1
ATOM 2738 O O . GLU B 1 57 ? 46.694 18.504 20.528 1.00 30.30 54 GLU B O 1
ATOM 2744 N N . LEU B 1 58 ? 45.733 18.170 18.516 1.00 30.16 55 LEU B N 1
ATOM 2745 C CA . LEU B 1 58 ? 47.026 18.109 17.795 1.00 29.77 55 LEU B CA 1
ATOM 2746 C C . LEU B 1 58 ? 47.786 19.440 17.853 1.00 29.71 55 LEU B C 1
ATOM 2747 O O . LEU B 1 58 ? 49.035 19.445 17.951 1.00 28.90 55 LEU B O 1
ATOM 2752 N N . ARG B 1 59 ? 47.035 20.547 17.825 1.00 29.50 56 ARG B N 1
ATOM 2753 C CA A ARG B 1 59 ? 47.610 21.879 18.042 0.40 30.17 56 ARG B CA 1
ATOM 2754 C CA B ARG B 1 59 ? 47.590 21.889 18.048 0.60 30.25 56 ARG B CA 1
ATOM 2755 C C . ARG B 1 59 ? 48.169 22.006 19.455 1.00 30.55 56 ARG B C 1
ATOM 2756 O O . ARG B 1 59 ? 49.313 22.443 19.634 1.00 30.42 56 ARG B O 1
ATOM 2771 N N . ARG B 1 60 ? 47.362 21.619 20.447 1.00 30.49 57 ARG B N 1
ATOM 2772 C CA . ARG B 1 60 ? 47.714 21.733 21.859 1.00 30.98 57 ARG B CA 1
ATOM 2773 C C . ARG B 1 60 ? 48.993 20.982 22.201 1.00 31.10 57 ARG B C 1
ATOM 2774 O O . ARG B 1 60 ? 49.842 21.511 22.928 1.00 31.39 57 ARG B O 1
ATOM 2782 N N . ILE B 1 61 ? 49.143 19.777 21.654 1.00 30.36 58 ILE B N 1
ATOM 2783 C CA . ILE B 1 61 ? 50.308 18.956 21.937 1.00 30.04 58 ILE B CA 1
ATOM 2784 C C . ILE B 1 61 ? 51.474 19.246 21.006 1.00 29.20 58 ILE B C 1
ATOM 2785 O O . ILE B 1 61 ? 52.576 18.773 21.231 1.00 28.77 58 ILE B O 1
ATOM 2790 N N . GLY B 1 62 ? 51.217 20.035 19.970 1.00 27.51 59 GLY B N 1
ATOM 2791 C CA . GLY B 1 62 ? 52.287 20.704 19.269 1.00 26.10 59 GLY B CA 1
ATOM 2792 C C . GLY B 1 62 ? 52.613 20.140 17.909 1.00 25.40 59 GLY B C 1
ATOM 2793 O O . GLY B 1 62 ? 53.615 20.526 17.330 1.00 24.31 59 GLY B O 1
ATOM 2794 N N . TRP B 1 63 ? 51.759 19.248 17.397 1.00 24.63 60 TRP B N 1
ATOM 2795 C CA . TRP B 1 63 ? 52.001 18.593 16.105 1.00 24.43 60 TRP B CA 1
ATOM 2796 C C . TRP B 1 63 ? 51.521 19.493 14.964 1.00 24.27 60 TRP B C 1
ATOM 2797 O O . TRP B 1 63 ? 52.065 19.457 13.856 1.00 23.57 60 TRP B O 1
ATOM 2808 N N . LEU B 1 64 ? 50.499 20.301 15.243 1.00 23.79 61 LEU B N 1
ATOM 2809 C CA . LEU B 1 64 ? 49.956 21.251 14.239 1.00 25.26 61 LEU B CA 1
ATOM 2810 C C . LEU B 1 64 ? 50.101 22.677 14.761 1.00 26.03 61 LEU B C 1
ATOM 2811 O O . LEU B 1 64 ? 49.790 22.927 15.930 1.00 27.23 61 LEU B O 1
ATOM 2816 N N . VAL B 1 65 ? 50.569 23.596 13.910 1.00 26.22 62 VAL B N 1
ATOM 2817 C CA . VAL B 1 65 ? 50.563 25.040 14.212 1.00 26.69 62 VAL B CA 1
ATOM 2818 C C . VAL B 1 65 ? 49.629 25.794 13.234 1.00 26.31 62 VAL B C 1
ATOM 2819 O O . VAL B 1 65 ? 49.744 25.638 12.028 1.00 25.84 62 VAL B O 1
ATOM 2823 N N . GLN B 1 66 ? 48.710 26.594 13.775 1.00 26.92 63 GLN B N 1
ATOM 2824 C CA . GLN B 1 66 ? 47.768 27.409 12.996 1.00 27.83 63 GLN B CA 1
ATOM 2825 C C . GLN B 1 66 ? 48.527 28.364 12.079 1.00 27.53 63 GLN B C 1
ATOM 2826 O O . GLN B 1 66 ? 49.500 29.016 12.493 1.00 28.24 63 GLN B O 1
ATOM 2832 N N . LEU B 1 67 ? 48.118 28.437 10.821 1.00 26.41 64 LEU B N 1
ATOM 2833 C CA . LEU B 1 67 ? 48.737 29.413 9.933 1.00 25.07 64 LEU B CA 1
ATOM 2834 C C . LEU B 1 67 ? 47.782 30.592 9.751 1.00 24.41 64 LEU B C 1
ATOM 2835 O O . LEU B 1 67 ? 46.651 30.535 10.215 1.00 24.02 64 LEU B O 1
ATOM 2840 N N . PRO B 1 68 ? 48.263 31.692 9.143 1.00 23.53 65 PRO B N 1
ATOM 2841 C CA . PRO B 1 68 ? 47.462 32.907 9.041 1.00 23.23 65 PRO B CA 1
ATOM 2842 C C . PRO B 1 68 ? 46.091 32.792 8.357 1.00 23.17 65 PRO B C 1
ATOM 2843 O O . PRO B 1 68 ? 45.149 33.453 8.787 1.00 23.38 65 PRO B O 1
ATOM 2847 N N . VAL B 1 69 ? 45.974 31.987 7.304 1.00 23.48 66 VAL B N 1
ATOM 2848 C CA . VAL B 1 69 ? 44.705 31.871 6.592 1.00 24.61 66 VAL B CA 1
ATOM 2849 C C . VAL B 1 69 ? 43.798 30.862 7.286 1.00 25.34 66 VAL B C 1
ATOM 2850 O O . VAL B 1 69 ? 44.244 29.776 7.641 1.00 25.49 66 VAL B O 1
ATOM 2854 N N . LYS B 1 70 ? 42.522 31.230 7.469 1.00 26.15 67 LYS B N 1
ATOM 2855 C CA . LYS B 1 70 ? 41.577 30.397 8.219 1.00 26.24 67 LYS B CA 1
ATOM 2856 C C . LYS B 1 70 ? 41.544 28.987 7.643 1.00 26.52 67 LYS B C 1
ATOM 2857 O O . LYS B 1 70 ? 41.558 28.810 6.414 1.00 26.35 67 LYS B O 1
ATOM 2863 N N . GLY B 1 71 ? 41.527 27.987 8.529 1.00 26.52 68 GLY B N 1
ATOM 2864 C CA . GLY B 1 71 ? 41.497 26.586 8.095 1.00 26.19 68 GLY B CA 1
ATOM 2865 C C . GLY B 1 71 ? 42.786 26.048 7.505 1.00 26.06 68 GLY B C 1
ATOM 2866 O O . GLY B 1 71 ? 42.759 25.194 6.624 1.00 26.47 68 GLY B O 1
ATOM 2867 N N . THR B 1 72 ? 43.931 26.536 7.975 1.00 25.87 69 THR B N 1
ATOM 2868 C CA . THR B 1 72 ? 45.211 25.973 7.542 1.00 25.53 69 THR B CA 1
ATOM 2869 C C . THR B 1 72 ? 46.143 25.800 8.737 1.00 25.52 69 THR B C 1
ATOM 2870 O O . THR B 1 72 ? 46.106 26.600 9.689 1.00 24.07 69 THR B O 1
ATOM 2874 N N . TRP B 1 73 ? 47.004 24.779 8.653 1.00 26.05 70 TRP B N 1
ATOM 2875 C CA . TRP B 1 73 ? 47.955 24.448 9.693 1.00 26.47 70 TRP B CA 1
ATOM 2876 C C . TRP B 1 73 ? 49.240 23.966 9.040 1.00 26.57 70 TRP B C 1
ATOM 2877 O O . TRP B 1 73 ? 49.226 23.485 7.900 1.00 25.95 70 TRP B O 1
ATOM 2888 N N . ALA B 1 74 ? 50.348 24.115 9.754 1.00 26.60 71 ALA B N 1
ATOM 2889 C CA . ALA B 1 74 ? 51.594 23.476 9.371 1.00 26.89 71 ALA B CA 1
ATOM 2890 C C . ALA B 1 74 ? 51.794 22.258 10.260 1.00 27.31 71 ALA B C 1
ATOM 2891 O O . ALA B 1 74 ? 51.535 22.313 11.472 1.00 27.80 71 ALA B O 1
ATOM 2893 N N . PHE B 1 75 ? 52.231 21.143 9.673 1.00 27.88 72 PHE B N 1
ATOM 2894 C CA . PHE B 1 75 ? 52.589 19.958 10.473 1.00 26.42 72 PHE B CA 1
ATOM 2895 C C . PHE B 1 75 ? 54.060 20.065 10.814 1.00 26.69 72 PHE B C 1
ATOM 2896 O O . PHE B 1 75 ? 54.880 20.340 9.948 1.00 25.30 72 PHE B O 1
ATOM 2904 N N . ILE B 1 76 ? 54.395 19.884 12.088 1.00 26.35 73 ILE B N 1
ATOM 2905 C CA . ILE B 1 76 ? 55.788 19.916 12.485 1.00 27.24 73 ILE B CA 1
ATOM 2906 C C . ILE B 1 76 ? 56.266 18.470 12.538 1.00 27.53 73 ILE B C 1
ATOM 2907 O O . ILE B 1 76 ? 55.862 17.730 13.397 1.00 27.19 73 ILE B O 1
ATOM 2912 N N . PRO B 1 77 ? 57.160 18.072 11.617 1.00 29.05 74 PRO B N 1
ATOM 2913 C CA . PRO B 1 77 ? 57.522 16.650 11.523 1.00 27.99 74 PRO B CA 1
ATOM 2914 C C . PRO B 1 77 ? 58.239 16.089 12.768 1.00 27.21 74 PRO B C 1
ATOM 2915 O O . PRO B 1 77 ? 58.943 16.842 13.466 1.00 27.52 74 PRO B O 1
ATOM 2919 N N . PRO B 1 78 ? 58.125 14.760 13.010 1.00 25.76 75 PRO B N 1
ATOM 2920 C CA . PRO B 1 78 ? 58.806 14.156 14.152 1.00 25.48 75 PRO B CA 1
ATOM 2921 C C . PRO B 1 78 ? 60.301 14.468 14.086 1.00 25.09 75 PRO B C 1
ATOM 2922 O O . PRO B 1 78 ? 60.877 14.507 13.010 1.00 24.80 75 PRO B O 1
ATOM 2926 N N . GLY B 1 79 ? 60.891 14.716 15.235 1.00 24.95 76 GLY B N 1
ATOM 2927 C CA . GLY B 1 79 ? 62.302 14.996 15.317 1.00 26.12 76 GLY B CA 1
ATOM 2928 C C . GLY B 1 79 ? 62.680 16.436 15.123 1.00 26.55 76 GLY B C 1
ATOM 2929 O O . GLY B 1 79 ? 63.824 16.775 15.308 1.00 27.37 76 GLY B O 1
ATOM 2930 N N . GLU B 1 80 ? 61.738 17.290 14.734 1.00 27.29 77 GLU B N 1
ATOM 2931 C CA . GLU B 1 80 ? 62.068 18.709 14.549 1.00 27.37 77 GLU B CA 1
ATOM 2932 C C . GLU B 1 80 ? 61.253 19.603 15.498 1.00 27.02 77 GLU B C 1
ATOM 2933 O O . GLU B 1 80 ? 60.084 19.348 15.758 1.00 25.21 77 GLU B O 1
ATOM 2939 N N . ALA B 1 81 ? 61.908 20.643 16.003 1.00 26.74 78 ALA B N 1
ATOM 2940 C CA . ALA B 1 81 ? 61.311 21.619 16.914 1.00 27.17 78 ALA B CA 1
ATOM 2941 C C . ALA B 1 81 ? 60.570 22.719 16.134 1.00 27.79 78 ALA B C 1
ATOM 2942 O O . ALA B 1 81 ? 59.685 23.402 16.659 1.00 27.08 78 ALA B O 1
ATOM 2944 N N . ALA B 1 82 ? 60.941 22.903 14.869 1.00 27.82 79 ALA B N 1
ATOM 2945 C CA . ALA B 1 82 ? 60.470 24.058 14.094 1.00 29.17 79 ALA B CA 1
ATOM 2946 C C . ALA B 1 82 ? 60.574 23.770 12.598 1.00 30.44 79 ALA B C 1
ATOM 2947 O O . ALA B 1 82 ? 61.257 22.832 12.205 1.00 30.82 79 ALA B O 1
ATOM 2949 N N . ILE B 1 83 ? 59.852 24.545 11.783 1.00 30.87 80 ILE B N 1
ATOM 2950 C CA . ILE B 1 83 ? 60.027 24.546 10.337 1.00 31.05 80 ILE B CA 1
ATOM 2951 C C . ILE B 1 83 ? 60.624 25.877 9.955 1.00 30.46 80 ILE B C 1
ATOM 2952 O O . ILE B 1 83 ? 60.161 26.911 10.431 1.00 30.85 80 ILE B O 1
ATOM 2957 N N . SER B 1 84 ? 61.618 25.859 9.076 1.00 29.63 81 SER B N 1
ATOM 2958 C CA A SER B 1 84 ? 62.174 27.087 8.542 0.50 29.84 81 SER B CA 1
ATOM 2959 C CA B SER B 1 84 ? 62.165 27.092 8.545 0.50 30.03 81 SER B CA 1
ATOM 2960 C C . SER B 1 84 ? 61.594 27.314 7.148 1.00 29.90 81 SER B C 1
ATOM 2961 O O . SER B 1 84 ? 61.900 26.589 6.212 1.00 30.96 81 SER B O 1
ATOM 2966 N N . ASP B 1 85 ? 60.720 28.292 7.021 1.00 29.80 82 ASP B N 1
ATOM 2967 C CA . ASP B 1 85 ? 60.119 28.603 5.728 1.00 29.28 82 ASP B CA 1
ATOM 2968 C C . ASP B 1 85 ? 59.596 29.987 5.939 1.00 29.81 82 ASP B C 1
ATOM 2969 O O . ASP B 1 85 ? 58.632 30.155 6.677 1.00 32.24 82 ASP B O 1
ATOM 2974 N N . PRO B 1 86 ? 60.227 30.989 5.315 1.00 29.54 83 PRO B N 1
ATOM 2975 C CA . PRO B 1 86 ? 59.756 32.370 5.497 1.00 28.64 83 PRO B CA 1
ATOM 2976 C C . PRO B 1 86 ? 58.402 32.673 4.885 1.00 27.33 83 PRO B C 1
ATOM 2977 O O . PRO B 1 86 ? 57.779 33.677 5.250 1.00 28.14 83 PRO B O 1
ATOM 2981 N N . TYR B 1 87 ? 57.934 31.825 3.974 1.00 25.50 84 TYR B N 1
ATOM 2982 C CA . TYR B 1 87 ? 56.716 32.121 3.237 1.00 24.78 84 TYR B CA 1
ATOM 2983 C C . TYR B 1 87 ? 55.530 31.246 3.591 1.00 24.23 84 TYR B C 1
ATOM 2984 O O . TYR B 1 87 ? 54.558 31.210 2.852 1.00 23.42 84 TYR B O 1
ATOM 2993 N N . LEU B 1 88 ? 55.554 30.590 4.746 1.00 23.80 85 LEU B N 1
ATOM 2994 C CA . LEU B 1 88 ? 54.382 29.793 5.118 1.00 23.74 85 LEU B CA 1
ATOM 2995 C C . LEU B 1 88 ? 53.022 30.539 5.076 1.00 23.32 85 LEU B C 1
ATOM 2996 O O . LEU B 1 88 ? 51.996 29.937 4.701 1.00 23.38 85 LEU B O 1
ATOM 3001 N N . PRO B 1 89 ? 52.986 31.838 5.465 1.00 23.25 86 PRO B N 1
ATOM 3002 C CA . PRO B 1 89 ? 51.687 32.543 5.326 1.00 23.25 86 PRO B CA 1
ATOM 3003 C C . PRO B 1 89 ? 51.119 32.552 3.901 1.00 23.40 86 PRO B C 1
ATOM 3004 O O . PRO B 1 89 ? 49.916 32.487 3.717 1.00 22.67 86 PRO B O 1
ATOM 3008 N N . LEU B 1 90 ? 51.995 32.685 2.915 1.00 23.55 87 LEU B N 1
ATOM 3009 C CA . LEU B 1 90 ? 51.582 32.699 1.516 1.00 24.53 87 LEU B CA 1
ATOM 3010 C C . LEU B 1 90 ? 51.232 31.310 0.995 1.00 25.56 87 LEU B C 1
ATOM 3011 O O . LEU B 1 90 ? 50.273 31.165 0.229 1.00 26.94 87 LEU B O 1
ATOM 3016 N N . ARG B 1 91 ? 51.992 30.286 1.396 1.00 24.63 88 ARG B N 1
ATOM 3017 C CA . ARG B 1 91 ? 51.610 28.914 1.038 1.00 23.72 88 ARG B CA 1
ATOM 3018 C C . ARG B 1 91 ? 50.258 28.552 1.689 1.00 23.87 88 ARG B C 1
ATOM 3019 O O . ARG B 1 91 ? 49.489 27.796 1.130 1.00 24.21 88 ARG B O 1
ATOM 3027 N N . SER B 1 92 ? 49.990 29.096 2.881 1.00 24.03 89 SER B N 1
ATOM 3028 C CA . SER B 1 92 ? 48.702 28.948 3.597 1.00 25.26 89 SER B CA 1
ATOM 3029 C C . SER B 1 92 ? 47.562 29.392 2.694 1.00 25.17 89 SER B C 1
ATOM 3030 O O . SER B 1 92 ? 46.507 28.748 2.613 1.00 26.42 89 SER B O 1
ATOM 3033 N N . TRP B 1 93 ? 47.789 30.505 2.005 1.00 24.89 90 TRP B N 1
ATOM 3034 C CA . TRP B 1 93 ? 46.809 31.096 1.103 1.00 24.75 90 TRP B CA 1
ATOM 3035 C C . TRP B 1 93 ? 46.608 30.240 -0.135 1.00 24.40 90 TRP B C 1
ATOM 3036 O O . TRP B 1 93 ? 45.463 29.934 -0.503 1.00 23.61 90 TRP B O 1
ATOM 3047 N N . LEU B 1 94 ? 47.701 29.823 -0.763 1.00 22.79 91 LEU B N 1
ATOM 3048 C CA . LEU B 1 94 ? 47.596 28.918 -1.937 1.00 23.57 91 LEU B CA 1
ATOM 3049 C C . LEU B 1 94 ? 46.860 27.605 -1.649 1.00 23.71 91 LEU B C 1
ATOM 3050 O O . LEU B 1 94 ? 46.190 27.050 -2.529 1.00 23.25 91 LEU B O 1
ATOM 3055 N N . ALA B 1 95 ? 46.994 27.110 -0.422 1.00 24.20 92 ALA B N 1
ATOM 3056 C CA . ALA B 1 95 ? 46.283 25.903 0.002 1.00 24.55 92 ALA B CA 1
ATOM 3057 C C . ALA B 1 95 ? 44.761 26.075 0.017 1.00 25.28 92 ALA B C 1
ATOM 3058 O O . ALA B 1 95 ? 44.032 25.116 -0.225 1.00 25.73 92 ALA B O 1
ATOM 3060 N N . ARG B 1 96 ? 44.270 27.282 0.293 1.00 24.68 93 ARG B N 1
ATOM 3061 C CA . ARG B 1 96 ? 42.829 27.520 0.236 1.00 25.24 93 ARG B CA 1
ATOM 3062 C C . ARG B 1 96 ? 42.387 28.084 -1.114 1.00 25.87 93 ARG B C 1
ATOM 3063 O O . ARG B 1 96 ? 41.213 27.930 -1.489 1.00 25.04 93 ARG B O 1
ATOM 3071 N N . ASP B 1 97 ? 43.313 28.726 -1.829 1.00 25.88 94 ASP B N 1
ATOM 3072 C CA . ASP B 1 97 ? 43.028 29.300 -3.148 1.00 27.12 94 ASP B CA 1
ATOM 3073 C C . ASP B 1 97 ? 44.249 29.223 -4.073 1.00 27.76 94 ASP B C 1
ATOM 3074 O O . ASP B 1 97 ? 45.123 30.071 -4.016 1.00 26.53 94 ASP B O 1
ATOM 3079 N N . GLN B 1 98 ? 44.283 28.224 -4.947 1.00 29.04 95 GLN B N 1
ATOM 3080 C CA . GLN B 1 98 ? 45.392 28.058 -5.893 1.00 30.87 95 GLN B CA 1
ATOM 3081 C C . GLN B 1 98 ? 45.512 29.242 -6.862 1.00 30.82 95 GLN B C 1
ATOM 3082 O O . GLN B 1 98 ? 46.556 29.452 -7.463 1.00 31.94 95 GLN B O 1
ATOM 3088 N N . ASN B 1 99 ? 44.440 30.007 -7.014 1.00 30.52 96 ASN B N 1
ATOM 3089 C CA . ASN B 1 99 ? 44.428 31.174 -7.905 1.00 30.99 96 ASN B CA 1
ATOM 3090 C C . ASN B 1 99 ? 44.565 32.492 -7.148 1.00 29.38 96 ASN B C 1
ATOM 3091 O O . ASN B 1 99 ? 44.142 33.536 -7.654 1.00 29.52 96 ASN B O 1
ATOM 3096 N N . ALA B 1 100 ? 45.125 32.434 -5.933 1.00 27.28 97 ALA B N 1
ATOM 3097 C CA . ALA B 1 100 ? 45.398 33.618 -5.116 1.00 25.43 97 ALA B CA 1
ATOM 3098 C C . ALA B 1 100 ? 45.986 34.774 -5.944 1.00 25.24 97 ALA B C 1
ATOM 3099 O O . ALA B 1 100 ? 45.596 35.926 -5.773 1.00 25.66 97 ALA B O 1
ATOM 3101 N N . GLY B 1 101 ? 46.930 34.456 -6.825 1.00 23.89 98 GLY B N 1
ATOM 3102 C CA . GLY B 1 101 ? 47.445 35.415 -7.825 1.00 22.79 98 GLY B CA 1
ATOM 3103 C C . GLY B 1 101 ? 48.445 36.463 -7.361 1.00 22.37 98 GLY B C 1
ATOM 3104 O O . GLY B 1 101 ? 48.709 37.420 -8.091 1.00 22.41 98 GLY B O 1
ATOM 3105 N N . PHE B 1 102 ? 49.010 36.284 -6.161 1.00 20.35 99 PHE B N 1
ATOM 3106 C CA . PHE B 1 102 ? 50.058 37.187 -5.664 1.00 18.73 99 PHE B CA 1
ATOM 3107 C C . PHE B 1 102 ? 51.383 36.849 -6.337 1.00 18.05 99 PHE B C 1
ATOM 3108 O O . PHE B 1 102 ? 51.579 35.740 -6.869 1.00 17.11 99 PHE B O 1
ATOM 3116 N N . MET B 1 103 ? 52.302 37.799 -6.291 1.00 17.71 100 MET B N 1
ATOM 3117 C CA . MET B 1 103 ? 53.692 37.529 -6.644 1.00 17.71 100 MET B CA 1
ATOM 3118 C C . MET B 1 103 ? 54.611 38.150 -5.597 1.00 19.00 100 MET B C 1
ATOM 3119 O O . MET B 1 103 ? 54.371 39.271 -5.170 1.00 20.80 100 MET B O 1
ATOM 3124 N N . LEU B 1 104 ? 55.648 37.433 -5.162 1.00 18.27 101 LEU B N 1
ATOM 3125 C CA . LEU B 1 104 ? 56.635 38.052 -4.273 1.00 19.02 101 LEU B CA 1
ATOM 3126 C C . LEU B 1 104 ? 57.162 39.301 -4.973 1.00 18.14 101 LEU B C 1
ATOM 3127 O O . LEU B 1 104 ? 57.399 39.274 -6.183 1.00 17.80 101 LEU B O 1
ATOM 3132 N N . ALA B 1 105 ? 57.301 40.395 -4.226 1.00 18.38 102 ALA B N 1
ATOM 3133 C CA . ALA B 1 105 ? 57.692 41.680 -4.813 1.00 19.23 102 ALA B CA 1
ATOM 3134 C C . ALA B 1 105 ? 58.850 42.320 -4.023 1.00 19.66 102 ALA B C 1
ATOM 3135 O O . ALA B 1 105 ? 59.374 41.716 -3.086 1.00 20.55 102 ALA B O 1
ATOM 3137 N N . GLY B 1 106 ? 59.216 43.543 -4.393 1.00 19.42 103 GLY B N 1
ATOM 3138 C CA . GLY B 1 106 ? 60.114 44.347 -3.607 1.00 18.61 103 GLY B CA 1
ATOM 3139 C C . GLY B 1 106 ? 61.301 43.550 -3.112 1.00 18.90 103 GLY B C 1
ATOM 3140 O O . GLY B 1 106 ? 61.963 42.868 -3.886 1.00 17.97 103 GLY B O 1
ATOM 3141 N N . ALA B 1 107 ? 61.568 43.651 -1.813 1.00 17.81 104 ALA B N 1
ATOM 3142 C CA . ALA B 1 107 ? 62.726 43.050 -1.208 1.00 17.87 104 ALA B CA 1
ATOM 3143 C C . ALA B 1 107 ? 62.827 41.532 -1.402 1.00 17.98 104 ALA B C 1
ATOM 3144 O O . ALA B 1 107 ? 63.917 41.028 -1.533 1.00 16.46 104 ALA B O 1
ATOM 3146 N N . SER B 1 108 ? 61.707 40.809 -1.390 1.00 17.22 105 SER B N 1
ATOM 3147 C CA . SER B 1 108 ? 61.759 39.347 -1.560 1.00 18.88 105 SER B CA 1
ATOM 3148 C C . SER B 1 108 ? 62.184 38.952 -2.958 1.00 18.21 105 SER B C 1
ATOM 3149 O O . SER B 1 108 ? 62.998 38.050 -3.125 1.00 18.91 105 SER B O 1
ATOM 3152 N N . ALA B 1 109 ? 61.622 39.630 -3.955 1.00 17.94 106 ALA B N 1
ATOM 3153 C CA . ALA B 1 109 ? 61.988 39.410 -5.345 1.00 18.07 106 ALA B CA 1
ATOM 3154 C C . ALA B 1 109 ? 63.451 39.783 -5.559 1.00 19.23 106 ALA B C 1
ATOM 3155 O O . ALA B 1 109 ? 64.184 39.048 -6.220 1.00 20.66 106 ALA B O 1
ATOM 3157 N N . ALA B 1 110 ? 63.859 40.938 -5.032 1.00 18.81 107 ALA B N 1
ATOM 3158 C CA . ALA B 1 110 ? 65.266 41.408 -5.139 1.00 18.59 107 ALA B CA 1
ATOM 3159 C C . ALA B 1 110 ? 66.218 40.427 -4.493 1.00 18.10 107 ALA B C 1
ATOM 3160 O O . ALA B 1 110 ? 67.310 40.163 -5.015 1.00 18.25 107 ALA B O 1
ATOM 3162 N N . TRP B 1 111 ? 65.824 39.922 -3.329 1.00 18.14 108 TRP B N 1
ATOM 3163 C CA . TRP B 1 111 ? 66.635 38.939 -2.608 1.00 17.37 108 TRP B CA 1
ATOM 3164 C C . TRP B 1 111 ? 66.896 37.669 -3.449 1.00 17.75 108 TRP B C 1
ATOM 3165 O O . TRP B 1 111 ? 68.064 37.310 -3.672 1.00 17.09 108 TRP B O 1
ATOM 3176 N N . HIS B 1 112 ? 65.837 37.028 -3.965 1.00 17.41 109 HIS B N 1
ATOM 3177 C CA . HIS B 1 112 ? 66.002 35.819 -4.799 1.00 17.85 109 HIS B CA 1
ATOM 3178 C C . HIS B 1 112 ? 66.630 36.079 -6.151 1.00 17.29 109 HIS B C 1
ATOM 3179 O O . HIS B 1 112 ? 67.308 35.203 -6.703 1.00 17.63 109 HIS B O 1
ATOM 3186 N N . LEU B 1 113 ? 66.455 37.288 -6.670 1.00 16.96 110 LEU B N 1
ATOM 3187 C CA . LEU B 1 113 ? 67.145 37.659 -7.923 1.00 16.84 110 LEU B CA 1
ATOM 3188 C C . LEU B 1 113 ? 68.627 37.965 -7.740 1.00 18.01 110 LEU B C 1
ATOM 3189 O O . LEU B 1 113 ? 69.380 38.027 -8.718 1.00 18.52 110 LEU B O 1
ATOM 3194 N N . GLY B 1 114 ? 69.046 38.196 -6.510 1.00 16.90 111 GLY B N 1
ATOM 3195 C CA . GLY B 1 114 ? 70.496 38.287 -6.220 1.00 17.20 111 GLY B CA 1
ATOM 3196 C C . GLY B 1 114 ? 70.996 39.682 -5.894 1.00 17.76 111 GLY B C 1
ATOM 3197 O O . GLY B 1 114 ? 72.211 39.928 -5.840 1.00 16.78 111 GLY B O 1
ATOM 3198 N N . TYR B 1 115 ? 70.072 40.609 -5.694 1.00 17.69 112 TYR B N 1
ATOM 3199 C CA . TYR B 1 115 ? 70.459 42.020 -5.577 1.00 19.20 112 TYR B CA 1
ATOM 3200 C C . TYR B 1 115 ? 70.600 42.603 -4.150 1.00 20.02 112 TYR B C 1
ATOM 3201 O O . TYR B 1 115 ? 70.853 43.801 -3.996 1.00 20.78 112 TYR B O 1
ATOM 3210 N N . LEU B 1 116 ? 70.481 41.769 -3.124 1.00 21.26 113 LEU B N 1
ATOM 3211 C CA . LEU B 1 116 ? 70.638 42.237 -1.739 1.00 22.15 113 LEU B CA 1
ATOM 3212 C C . LEU B 1 116 ? 71.667 41.426 -0.985 1.00 24.37 113 LEU B C 1
ATOM 3213 O O . LEU B 1 116 ? 71.668 40.201 -1.080 1.00 24.48 113 LEU B O 1
ATOM 3218 N N . ASP B 1 117 ? 72.534 42.103 -0.226 1.00 26.05 114 ASP B N 1
ATOM 3219 C CA . ASP B 1 117 ? 73.452 41.423 0.691 1.00 28.83 114 ASP B CA 1
ATOM 3220 C C . ASP B 1 117 ? 72.731 40.686 1.829 1.00 30.03 114 ASP B C 1
ATOM 3221 O O . ASP B 1 117 ? 73.171 39.639 2.273 1.00 30.92 114 ASP B O 1
ATOM 3226 N N . ARG B 1 118 ? 71.628 41.245 2.301 1.00 31.23 115 ARG B N 1
ATOM 3227 C CA . ARG B 1 118 ? 70.985 40.760 3.517 1.00 31.94 115 ARG B CA 1
ATOM 3228 C C . ARG B 1 118 ? 69.624 40.152 3.224 1.00 31.43 115 ARG B C 1
ATOM 3229 O O . ARG B 1 118 ? 68.862 40.703 2.436 1.00 30.36 115 ARG B O 1
ATOM 3237 N N . GLN B 1 119 ? 69.327 39.005 3.838 1.00 31.52 116 GLN B N 1
ATOM 3238 C CA . GLN B 1 119 ? 68.003 38.419 3.699 1.00 31.67 116 GLN B CA 1
ATOM 3239 C C . GLN B 1 119 ? 67.026 39.403 4.298 1.00 32.10 116 GLN B C 1
ATOM 3240 O O . GLN B 1 119 ? 67.160 39.788 5.463 1.00 32.73 116 GLN B O 1
ATOM 3246 N N . PRO B 1 120 ? 66.031 39.816 3.517 1.00 32.88 117 PRO B N 1
ATOM 3247 C CA . PRO B 1 120 ? 65.112 40.753 4.136 1.00 33.26 117 PRO B CA 1
ATOM 3248 C C . PRO B 1 120 ? 64.267 40.081 5.213 1.00 33.82 117 PRO B C 1
ATOM 3249 O O . PRO B 1 120 ? 64.046 38.865 5.200 1.00 33.23 117 PRO B O 1
ATOM 3253 N N . ASP B 1 121 ? 63.840 40.884 6.169 1.00 34.00 118 ASP B N 1
ATOM 3254 C CA . ASP B 1 121 ? 62.925 40.416 7.176 1.00 34.60 118 ASP B CA 1
ATOM 3255 C C . ASP B 1 121 ? 61.742 41.395 7.281 1.00 33.46 118 ASP B C 1
ATOM 3256 O O . ASP B 1 121 ? 61.676 42.421 6.567 1.00 33.82 118 ASP B O 1
ATOM 3261 N N . GLY B 1 122 ? 60.833 41.083 8.185 1.00 32.62 119 GLY B N 1
ATOM 3262 C CA . GLY B 1 122 ? 59.590 41.822 8.284 1.00 30.78 119 GLY B CA 1
ATOM 3263 C C . GLY B 1 122 ? 58.513 41.151 7.458 1.00 28.84 119 GLY B C 1
ATOM 3264 O O . GLY B 1 122 ? 58.631 39.979 7.074 1.00 28.47 119 GLY B O 1
ATOM 3265 N N . ARG B 1 123 ? 57.452 41.909 7.214 1.00 27.25 120 ARG B N 1
ATOM 3266 C CA . ARG B 1 123 ? 56.330 41.492 6.399 1.00 26.20 120 ARG B CA 1
ATOM 3267 C C . ARG B 1 123 ? 56.825 41.145 5.009 1.00 24.70 120 ARG B C 1
ATOM 3268 O O . ARG B 1 123 ? 57.773 41.751 4.507 1.00 24.08 120 ARG B O 1
ATOM 3276 N N . ILE B 1 124 ? 56.194 40.131 4.433 1.00 22.58 121 ILE B N 1
ATOM 3277 C CA . ILE B 1 124 ? 56.516 39.661 3.105 1.00 20.56 121 ILE B CA 1
ATOM 3278 C C . ILE B 1 124 ? 55.885 40.620 2.075 1.00 20.29 121 ILE B C 1
ATOM 3279 O O . ILE B 1 124 ? 54.654 40.769 2.017 1.00 18.01 121 ILE B O 1
ATOM 3284 N N . PRO B 1 125 ? 56.729 41.289 1.285 1.00 19.19 122 PRO B N 1
ATOM 3285 C CA . PRO B 1 125 ? 56.217 42.174 0.243 1.00 18.76 122 PRO B CA 1
ATOM 3286 C C . PRO B 1 125 ? 55.687 41.360 -0.936 1.00 18.71 122 PRO B C 1
ATOM 3287 O O . PRO B 1 125 ? 56.413 40.502 -1.493 1.00 17.58 122 PRO B O 1
ATOM 3291 N N . ILE B 1 126 ? 54.433 41.619 -1.300 1.00 17.67 123 ILE B N 1
ATOM 3292 C CA . ILE B 1 126 ? 53.815 40.979 -2.464 1.00 18.59 123 ILE B CA 1
ATOM 3293 C C . ILE B 1 126 ? 53.161 42.004 -3.380 1.00 18.57 123 ILE B C 1
ATOM 3294 O O . ILE B 1 126 ? 52.833 43.089 -2.950 1.00 20.14 123 ILE B O 1
ATOM 3299 N N . TRP B 1 127 ? 52.974 41.633 -4.637 1.00 17.70 124 TRP B N 1
ATOM 3300 C CA . TRP B 1 127 ? 52.168 42.385 -5.567 1.00 17.93 124 TRP B CA 1
ATOM 3301 C C . TRP B 1 127 ? 50.868 41.613 -5.678 1.00 19.26 124 TRP B C 1
ATOM 3302 O O . TRP B 1 127 ? 50.866 40.368 -5.661 1.00 19.35 124 TRP B O 1
ATOM 3313 N N . LEU B 1 128 ? 49.754 42.342 -5.750 1.00 20.35 125 LEU B N 1
ATOM 3314 C CA . LEU B 1 128 ? 48.462 41.747 -6.073 1.00 21.21 125 LEU B CA 1
ATOM 3315 C C . LEU B 1 128 ? 47.835 42.555 -7.182 1.00 21.32 125 LEU B C 1
ATOM 3316 O O . LEU B 1 128 ? 48.038 43.760 -7.230 1.00 21.22 125 LEU B O 1
ATOM 3321 N N . PRO B 1 129 ? 47.057 41.894 -8.065 1.00 21.84 126 PRO B N 1
ATOM 3322 C CA . PRO B 1 129 ? 46.314 42.616 -9.063 1.00 21.88 126 PRO B CA 1
ATOM 3323 C C . PRO B 1 129 ? 45.348 43.552 -8.349 1.00 22.28 126 PRO B C 1
ATOM 3324 O O . PRO B 1 129 ? 45.018 43.299 -7.200 1.00 21.48 126 PRO B O 1
ATOM 3328 N N . PRO B 1 130 ? 44.933 44.654 -9.008 1.00 23.96 127 PRO B N 1
ATOM 3329 C CA . PRO B 1 130 ? 44.066 45.684 -8.414 1.00 23.72 127 PRO B CA 1
ATOM 3330 C C . PRO B 1 130 ? 42.792 45.169 -7.765 1.00 23.46 127 PRO B C 1
ATOM 3331 O O . PRO B 1 130 ? 42.331 45.756 -6.792 1.00 23.95 127 PRO B O 1
ATOM 3335 N N . ALA B 1 131 ? 42.222 44.091 -8.287 1.00 23.47 128 ALA B N 1
ATOM 3336 C CA . ALA B 1 131 ? 40.935 43.621 -7.787 1.00 23.30 128 ALA B CA 1
ATOM 3337 C C . ALA B 1 131 ? 40.995 42.474 -6.792 1.00 23.02 128 ALA B C 1
ATOM 3338 O O . ALA B 1 131 ? 39.963 42.095 -6.269 1.00 22.43 128 ALA B O 1
ATOM 3340 N N . LYS B 1 132 ? 42.178 41.903 -6.540 1.00 22.21 129 LYS B N 1
ATOM 3341 C CA . LYS B 1 132 ? 42.257 40.687 -5.727 1.00 22.70 129 LYS B CA 1
ATOM 3342 C C . LYS B 1 132 ? 42.210 40.989 -4.226 1.00 22.54 129 LYS B C 1
ATOM 3343 O O . LYS B 1 132 ? 43.041 41.705 -3.706 1.00 22.42 129 LYS B O 1
ATOM 3349 N N . ARG B 1 133 ? 41.227 40.415 -3.547 1.00 23.34 130 ARG B N 1
ATOM 3350 C CA . ARG B 1 133 ? 41.054 40.621 -2.120 1.00 23.60 130 ARG B CA 1
ATOM 3351 C C . ARG B 1 133 ? 42.125 39.863 -1.336 1.00 23.22 130 ARG B C 1
ATOM 3352 O O . ARG B 1 133 ? 42.464 38.735 -1.672 1.00 22.72 130 ARG B O 1
ATOM 3360 N N . LEU B 1 134 ? 42.684 40.526 -0.331 1.00 23.11 131 LEU B N 1
ATOM 3361 C CA . LEU B 1 134 ? 43.583 39.903 0.616 1.00 23.45 131 LEU B CA 1
ATOM 3362 C C . LEU B 1 134 ? 42.756 39.208 1.689 1.00 23.64 131 LEU B C 1
ATOM 3363 O O . LEU B 1 134 ? 41.861 39.835 2.269 1.00 23.30 131 LEU B O 1
ATOM 3368 N N . PRO B 1 135 ? 43.035 37.906 1.955 1.00 23.96 132 PRO B N 1
ATOM 3369 C CA . PRO B 1 135 ? 42.328 37.178 3.009 1.00 24.25 132 PRO B CA 1
ATOM 3370 C C . PRO B 1 135 ? 42.553 37.790 4.377 1.00 24.30 132 PRO B C 1
ATOM 3371 O O . PRO B 1 135 ? 43.637 38.311 4.651 1.00 23.34 132 PRO B O 1
ATOM 3375 N N . ASP B 1 136 ? 41.529 37.711 5.221 1.00 24.71 133 ASP B N 1
ATOM 3376 C CA . ASP B 1 136 ? 41.654 38.036 6.636 1.00 26.47 133 ASP B CA 1
ATOM 3377 C C . ASP B 1 136 ? 42.834 37.270 7.212 1.00 27.10 133 ASP B C 1
ATOM 3378 O O . ASP B 1 136 ? 43.084 36.106 6.850 1.00 28.02 133 ASP B O 1
ATOM 3383 N N . GLY B 1 137 ? 43.567 37.922 8.102 1.00 27.56 134 GLY B N 1
ATOM 3384 C CA . GLY B 1 137 ? 44.653 37.238 8.801 1.00 26.69 134 GLY B CA 1
ATOM 3385 C C . GLY B 1 137 ? 45.982 37.345 8.106 1.00 25.98 134 GLY B C 1
ATOM 3386 O O . GLY B 1 137 ? 47.009 37.072 8.723 1.00 26.46 134 GLY B O 1
ATOM 3387 N N . LEU B 1 138 ? 45.985 37.706 6.822 1.00 25.04 135 LEU B N 1
ATOM 3388 C CA . LEU B 1 138 ? 47.247 37.873 6.113 1.00 24.98 135 LEU B CA 1
ATOM 3389 C C . LEU B 1 138 ? 47.860 39.263 6.248 1.00 24.61 135 LEU B C 1
ATOM 3390 O O . LEU B 1 138 ? 49.062 39.412 6.080 1.00 24.30 135 LEU B O 1
ATOM 3395 N N . ALA B 1 139 ? 47.043 40.272 6.539 1.00 25.04 136 ALA B N 1
ATOM 3396 C CA . ALA B 1 139 ? 47.495 41.671 6.493 1.00 25.94 136 ALA B CA 1
ATOM 3397 C C . ALA B 1 139 ? 48.682 41.889 7.400 1.00 26.74 136 ALA B C 1
ATOM 3398 O O . ALA B 1 139 ? 49.637 42.586 7.047 1.00 27.92 136 ALA B O 1
ATOM 3400 N N . SER B 1 140 ? 48.645 41.230 8.550 1.00 26.72 137 SER B N 1
ATOM 3401 C CA . SER B 1 140 ? 49.723 41.272 9.509 1.00 27.07 137 SER B CA 1
ATOM 3402 C C . SER B 1 140 ? 51.039 40.627 9.065 1.00 26.61 137 SER B C 1
ATOM 3403 O O . SER B 1 140 ? 52.074 40.823 9.716 1.00 27.52 137 SER B O 1
ATOM 3406 N N . TYR B 1 141 ? 51.012 39.864 7.972 1.00 24.94 138 TYR B N 1
ATOM 3407 C CA . TYR B 1 141 ? 52.186 39.105 7.526 1.00 22.84 138 TYR B CA 1
ATOM 3408 C C . TYR B 1 141 ? 52.758 39.606 6.208 1.00 21.99 138 TYR B C 1
ATOM 3409 O O . TYR B 1 141 ? 53.855 39.205 5.831 1.00 21.43 138 TYR B O 1
ATOM 3418 N N . VAL B 1 142 ? 52.018 40.470 5.517 1.00 20.28 139 VAL B N 1
ATOM 3419 C CA . VAL B 1 142 ? 52.418 40.948 4.185 1.00 20.35 139 VAL B CA 1
ATOM 3420 C C . VAL B 1 142 ? 52.377 42.474 4.058 1.00 20.61 139 VAL B C 1
ATOM 3421 O O . VAL B 1 142 ? 51.766 43.159 4.881 1.00 20.29 139 VAL B O 1
ATOM 3425 N N . SER B 1 143 ? 53.035 42.986 3.018 1.00 19.79 140 SER B N 1
ATOM 3426 C CA . SER B 1 143 ? 52.887 44.368 2.609 1.00 21.27 140 SER B CA 1
ATOM 3427 C C . SER B 1 143 ? 52.536 44.317 1.140 1.00 20.40 140 SER B C 1
ATOM 3428 O O . SER B 1 143 ? 53.308 43.828 0.357 1.00 21.06 140 SER B O 1
ATOM 3431 N N . VAL B 1 144 ? 51.333 44.732 0.788 1.00 20.34 141 VAL B N 1
ATOM 3432 C CA . VAL B 1 144 ? 50.842 44.646 -0.619 1.00 19.79 141 VAL B CA 1
ATOM 3433 C C . VAL B 1 144 ? 51.162 45.908 -1.417 1.00 20.58 141 VAL B C 1
ATOM 3434 O O . VAL B 1 144 ? 50.883 47.029 -0.958 1.00 20.44 141 VAL B O 1
ATOM 3438 N N . VAL B 1 145 ? 51.752 45.713 -2.608 1.00 21.60 142 VAL B N 1
ATOM 3439 C CA . VAL B 1 145 ? 51.913 46.772 -3.625 1.00 21.88 142 VAL B CA 1
ATOM 3440 C C . VAL B 1 145 ? 50.978 46.455 -4.784 1.00 22.39 142 VAL B C 1
ATOM 3441 O O . VAL B 1 145 ? 50.843 45.302 -5.172 1.00 22.02 142 VAL B O 1
ATOM 3445 N N . ARG B 1 146 ? 50.264 47.456 -5.302 1.00 22.69 143 ARG B N 1
ATOM 3446 C CA . ARG B 1 146 ? 49.308 47.154 -6.361 1.00 24.22 143 ARG B CA 1
ATOM 3447 C C . ARG B 1 146 ? 49.529 47.910 -7.663 1.00 25.72 143 ARG B C 1
ATOM 3448 O O . ARG B 1 146 ? 48.579 48.482 -8.228 1.00 27.85 143 ARG B O 1
ATOM 3456 N N . ILE B 1 147 ? 50.759 47.896 -8.162 1.00 25.84 144 ILE B N 1
ATOM 3457 C CA . ILE B 1 147 ? 51.030 48.481 -9.471 1.00 25.42 144 ILE B CA 1
ATOM 3458 C C . ILE B 1 147 ? 49.926 47.995 -10.415 1.00 26.31 144 ILE B C 1
ATOM 3459 O O . ILE B 1 147 ? 49.716 46.794 -10.573 1.00 25.91 144 ILE B O 1
ATOM 3464 N N . PRO B 1 148 ? 49.202 48.928 -11.044 1.00 27.47 145 PRO B N 1
ATOM 3465 C CA . PRO B 1 148 ? 48.021 48.514 -11.811 1.00 27.77 145 PRO B CA 1
ATOM 3466 C C . PRO B 1 148 ? 48.286 47.754 -13.112 1.00 28.67 145 PRO B C 1
ATOM 3467 O O . PRO B 1 148 ? 47.617 48.027 -14.092 1.00 28.81 145 PRO B O 1
ATOM 3471 N N . TRP B 1 149 ? 49.230 46.815 -13.130 1.00 29.48 146 TRP B N 1
ATOM 3472 C CA . TRP B 1 149 ? 49.484 45.999 -14.311 1.00 31.53 146 TRP B CA 1
ATOM 3473 C C . TRP B 1 149 ? 48.258 45.175 -14.725 1.00 35.72 146 TRP B C 1
ATOM 3474 O O . TRP B 1 149 ? 47.531 44.675 -13.851 1.00 36.40 146 TRP B O 1
ATOM 3485 N N . ASN B 1 150 ? 48.046 45.051 -16.047 1.00 40.59 147 ASN B N 1
ATOM 3486 C CA . ASN B 1 150 ? 47.041 44.123 -16.642 1.00 45.14 147 ASN B CA 1
ATOM 3487 C C . ASN B 1 150 ? 47.277 42.730 -16.055 1.00 47.75 147 ASN B C 1
ATOM 3488 O O . ASN B 1 150 ? 48.353 42.140 -16.247 1.00 48.60 147 ASN B O 1
ATOM 3493 N N . ALA B 1 151 ? 46.293 42.224 -15.307 1.00 50.47 148 ALA B N 1
ATOM 3494 C CA . ALA B 1 151 ? 46.497 41.038 -14.446 1.00 52.23 148 ALA B CA 1
ATOM 3495 C C . ALA B 1 151 ? 46.678 39.744 -15.240 1.00 53.33 148 ALA B C 1
ATOM 3496 O O . ALA B 1 151 ? 47.363 38.818 -14.779 1.00 53.89 148 ALA B O 1
ATOM 3498 N N . ALA B 1 152 ? 46.078 39.697 -16.434 1.00 53.69 149 ALA B N 1
ATOM 3499 C CA . ALA B 1 152 ? 46.170 38.523 -17.297 1.00 54.07 149 ALA B CA 1
ATOM 3500 C C . ALA B 1 152 ? 47.617 38.184 -17.675 1.00 54.20 149 ALA B C 1
ATOM 3501 O O . ALA B 1 152 ? 47.969 37.004 -17.792 1.00 54.64 149 ALA B O 1
ATOM 3503 N N . ASP B 1 153 ? 48.451 39.212 -17.839 1.00 53.59 150 ASP B N 1
ATOM 3504 C CA . ASP B 1 153 ? 49.851 39.028 -18.274 1.00 53.13 150 ASP B CA 1
ATOM 3505 C C . ASP B 1 153 ? 50.883 39.106 -17.131 1.00 52.07 150 ASP B C 1
ATOM 3506 O O . ASP B 1 153 ? 51.625 40.090 -16.992 1.00 52.20 150 ASP B O 1
ATOM 3511 N N . THR B 1 154 ? 50.885 38.045 -16.322 1.00 50.79 151 THR B N 1
ATOM 3512 C CA . THR B 1 154 ? 51.822 37.828 -15.221 1.00 49.84 151 THR B CA 1
ATOM 3513 C C . THR B 1 154 ? 53.005 37.065 -15.802 1.00 48.57 151 THR B C 1
ATOM 3514 O O . THR B 1 154 ? 54.029 36.824 -15.132 1.00 48.34 151 THR B O 1
ATOM 3518 N N . ALA B 1 155 ? 52.830 36.681 -17.069 1.00 46.57 152 ALA B N 1
ATOM 3519 C CA . ALA B 1 155 ? 53.901 36.193 -17.914 1.00 43.97 152 ALA B CA 1
ATOM 3520 C C . ALA B 1 155 ? 54.936 37.287 -18.053 1.00 41.88 152 ALA B C 1
ATOM 3521 O O . ALA B 1 155 ? 56.149 37.015 -18.072 1.00 43.24 152 ALA B O 1
ATOM 3523 N N . LEU B 1 156 ? 54.475 38.533 -18.147 1.00 37.31 153 LEU B N 1
ATOM 3524 C CA . LEU B 1 156 ? 55.408 39.625 -18.323 1.00 33.55 153 LEU B CA 1
ATOM 3525 C C . LEU B 1 156 ? 56.008 40.116 -17.010 1.00 29.29 153 LEU B C 1
ATOM 3526 O O . LEU B 1 156 ? 57.049 40.728 -17.026 1.00 29.59 153 LEU B O 1
ATOM 3531 N N . LEU B 1 157 ? 55.374 39.800 -15.886 1.00 24.73 154 LEU B N 1
ATOM 3532 C CA . LEU B 1 157 ? 55.868 40.219 -14.566 1.00 22.67 154 LEU B CA 1
ATOM 3533 C C . LEU B 1 157 ? 56.975 39.327 -14.052 1.00 21.26 154 LEU B C 1
ATOM 3534 O O . LEU B 1 157 ? 57.926 39.820 -13.472 1.00 21.99 154 LEU B O 1
ATOM 3539 N N . ALA B 1 158 ? 56.847 38.021 -14.283 1.00 21.09 155 ALA B N 1
ATOM 3540 C CA . ALA B 1 158 ? 57.857 37.029 -13.895 1.00 20.74 155 ALA B CA 1
ATOM 3541 C C . ALA B 1 158 ? 59.140 37.273 -14.670 1.00 20.54 155 ALA B C 1
ATOM 3542 O O . ALA B 1 158 ? 59.090 37.842 -15.774 1.00 20.30 155 ALA B O 1
ATOM 3544 N N . PRO B 1 159 ? 60.278 36.788 -14.149 1.00 20.25 156 PRO B N 1
ATOM 3545 C CA . PRO B 1 159 ? 61.490 36.922 -14.952 1.00 20.38 156 PRO B CA 1
ATOM 3546 C C . PRO B 1 159 ? 61.409 36.128 -16.252 1.00 20.89 156 PRO B C 1
ATOM 3547 O O . PRO B 1 159 ? 60.726 35.090 -16.308 1.00 20.65 156 PRO B O 1
ATOM 3551 N N . ARG B 1 160 ? 62.074 36.634 -17.292 1.00 19.75 157 ARG B N 1
ATOM 3552 C CA . ARG B 1 160 ? 62.218 35.882 -18.522 1.00 19.94 157 ARG B CA 1
ATOM 3553 C C . ARG B 1 160 ? 62.905 34.564 -18.173 1.00 19.20 157 ARG B C 1
ATOM 3554 O O . ARG B 1 160 ? 63.959 34.584 -17.529 1.00 19.41 157 ARG B O 1
ATOM 3562 N N . PRO B 1 161 ? 62.315 33.420 -18.583 1.00 19.23 158 PRO B N 1
ATOM 3563 C CA . PRO B 1 161 ? 62.969 32.127 -18.361 1.00 19.67 158 PRO B CA 1
ATOM 3564 C C . PRO B 1 161 ? 64.437 32.111 -18.814 1.00 20.39 158 PRO B C 1
ATOM 3565 O O . PRO B 1 161 ? 65.294 31.592 -18.078 1.00 21.24 158 PRO B O 1
ATOM 3569 N N . ALA B 1 162 ? 64.727 32.693 -19.987 1.00 20.00 159 ALA B N 1
ATOM 3570 C CA . ALA B 1 162 ? 66.100 32.776 -20.508 1.00 19.65 159 ALA B CA 1
ATOM 3571 C C . ALA B 1 162 ? 67.038 33.498 -19.558 1.00 19.23 159 ALA B C 1
ATOM 3572 O O . ALA B 1 162 ? 68.225 33.135 -19.435 1.00 19.13 159 ALA B O 1
ATOM 3574 N N . LEU B 1 163 ? 66.519 34.512 -18.872 1.00 19.33 160 LEU B N 1
ATOM 3575 C CA . LEU B 1 163 ? 67.317 35.211 -17.861 1.00 18.17 160 LEU B CA 1
ATOM 3576 C C . LEU B 1 163 ? 67.631 34.251 -16.710 1.00 19.05 160 LEU B C 1
ATOM 3577 O O . LEU B 1 163 ? 68.781 34.125 -16.283 1.00 19.85 160 LEU B O 1
ATOM 3582 N N . LEU B 1 164 ? 66.615 33.560 -16.211 1.00 18.42 161 LEU B N 1
ATOM 3583 C CA . LEU B 1 164 ? 66.843 32.590 -15.131 1.00 18.11 161 LEU B CA 1
ATOM 3584 C C . LEU B 1 164 ? 67.940 31.630 -15.490 1.00 18.72 161 LEU B C 1
ATOM 3585 O O . LEU B 1 164 ? 68.844 31.394 -14.674 1.00 19.10 161 LEU B O 1
ATOM 3590 N N . VAL B 1 165 ? 67.885 31.083 -16.712 1.00 19.12 162 VAL B N 1
ATOM 3591 C CA . VAL B 1 165 ? 68.909 30.148 -17.186 1.00 19.43 162 VAL B CA 1
ATOM 3592 C C . VAL B 1 165 ? 70.305 30.793 -17.140 1.00 20.25 162 VAL B C 1
ATOM 3593 O O . VAL B 1 165 ? 71.246 30.220 -16.562 1.00 21.71 162 VAL B O 1
ATOM 3597 N N . ARG B 1 166 ? 70.429 32.002 -17.685 1.00 20.36 163 ARG B N 1
ATOM 3598 C CA . ARG B 1 166 ? 71.701 32.737 -17.666 1.00 20.23 163 ARG B CA 1
ATOM 3599 C C . ARG B 1 166 ? 72.200 32.974 -16.245 1.00 19.76 163 ARG B C 1
ATOM 3600 O O . ARG B 1 166 ? 73.422 32.975 -15.991 1.00 20.00 163 ARG B O 1
ATOM 3608 N N . ARG B 1 167 ? 71.262 33.189 -15.328 1.00 20.13 164 ARG B N 1
ATOM 3609 C CA . ARG B 1 167 ? 71.578 33.556 -13.943 1.00 19.87 164 ARG B CA 1
ATOM 3610 C C . ARG B 1 167 ? 71.810 32.333 -13.041 1.00 20.68 164 ARG B C 1
ATOM 3611 O O . ARG B 1 167 ? 72.068 32.488 -11.839 1.00 20.34 164 ARG B O 1
ATOM 3619 N N . ARG B 1 168 ? 71.721 31.142 -13.638 1.00 21.49 165 ARG B N 1
ATOM 3620 C CA . ARG B 1 168 ? 71.864 29.833 -12.979 1.00 21.50 165 ARG B CA 1
ATOM 3621 C C . ARG B 1 168 ? 70.789 29.606 -11.920 1.00 21.57 165 ARG B C 1
ATOM 3622 O O . ARG B 1 168 ? 71.036 28.941 -10.902 1.00 22.49 165 ARG B O 1
ATOM 3630 N N . LEU B 1 169 ? 69.588 30.138 -12.154 1.00 20.57 166 LEU B N 1
ATOM 3631 C CA . LEU B 1 169 ? 68.520 30.029 -11.177 1.00 20.17 166 LEU B CA 1
ATOM 3632 C C . LEU B 1 169 ? 67.521 29.028 -11.691 1.00 21.12 166 LEU B C 1
ATOM 3633 O O . LEU B 1 169 ? 67.289 28.957 -12.913 1.00 20.02 166 LEU B O 1
ATOM 3638 N N . ASP B 1 170 ? 66.918 28.268 -10.770 1.00 20.18 167 ASP B N 1
ATOM 3639 C CA . ASP B 1 170 ? 65.986 27.217 -11.173 1.00 20.91 167 ASP B CA 1
ATOM 3640 C C . ASP B 1 170 ? 64.759 27.842 -11.838 1.00 20.93 167 ASP B C 1
ATOM 3641 O O . ASP B 1 170 ? 64.249 28.840 -11.363 1.00 21.86 167 ASP B O 1
ATOM 3646 N N . LEU B 1 171 ? 64.264 27.254 -12.921 1.00 20.55 168 LEU B N 1
ATOM 3647 C CA . LEU B 1 171 ? 63.175 27.895 -13.662 1.00 21.05 168 LEU B CA 1
ATOM 3648 C C . LEU B 1 171 ? 61.873 27.965 -12.864 1.00 21.26 168 LEU B C 1
ATOM 3649 O O . LEU B 1 171 ? 61.005 28.796 -13.147 1.00 21.99 168 LEU B O 1
ATOM 3654 N N . VAL B 1 172 ? 61.728 27.085 -11.883 1.00 21.23 169 VAL B N 1
ATOM 3655 C CA A VAL B 1 172 ? 60.512 27.131 -11.081 0.50 21.06 169 VAL B CA 1
ATOM 3656 C CA B VAL B 1 172 ? 60.508 26.992 -11.061 0.50 21.11 169 VAL B CA 1
ATOM 3657 C C . VAL B 1 172 ? 60.783 27.361 -9.602 1.00 21.28 169 VAL B C 1
ATOM 3658 O O . VAL B 1 172 ? 59.959 27.983 -8.930 1.00 21.77 169 VAL B O 1
ATOM 3665 N N . ALA B 1 173 ? 61.941 26.932 -9.111 1.00 20.75 170 ALA B N 1
ATOM 3666 C CA . ALA B 1 173 ? 62.197 26.998 -7.657 1.00 21.34 170 ALA B CA 1
ATOM 3667 C C . ALA B 1 173 ? 63.044 28.173 -7.154 1.00 21.40 170 ALA B C 1
ATOM 3668 O O . ALA B 1 173 ? 63.398 28.243 -5.965 1.00 21.15 170 ALA B O 1
ATOM 3670 N N . TRP B 1 174 ? 63.375 29.104 -8.044 1.00 21.35 171 TRP B N 1
ATOM 3671 C CA . TRP B 1 174 ? 64.333 30.155 -7.712 1.00 21.38 171 TRP B CA 1
ATOM 3672 C C . TRP B 1 174 ? 63.840 31.068 -6.595 1.00 21.63 171 TRP B C 1
ATOM 3673 O O . TRP B 1 174 ? 64.659 31.616 -5.851 1.00 21.21 171 TRP B O 1
ATOM 3684 N N . ALA B 1 175 ? 62.512 31.221 -6.468 1.00 20.44 172 ALA B N 1
ATOM 3685 C CA . ALA B 1 175 ? 61.930 31.967 -5.337 1.00 20.89 172 ALA B CA 1
ATOM 3686 C C . ALA B 1 175 ? 61.217 31.013 -4.358 1.00 21.71 172 ALA B C 1
ATOM 3687 O O . ALA B 1 175 ? 60.147 31.342 -3.827 1.00 21.78 172 ALA B O 1
ATOM 3689 N N . THR B 1 176 ? 61.833 29.846 -4.133 1.00 21.50 173 THR B N 1
ATOM 3690 C CA . THR B 1 176 ? 61.325 28.773 -3.257 1.00 22.31 173 THR B CA 1
ATOM 3691 C C . THR B 1 176 ? 60.008 28.155 -3.699 1.00 22.64 173 THR B C 1
ATOM 3692 O O . THR B 1 176 ? 59.320 27.534 -2.889 1.00 24.78 173 THR B O 1
ATOM 3696 N N . GLY B 1 177 ? 59.649 28.295 -4.973 1.00 22.52 174 GLY B N 1
ATOM 3697 C CA . GLY B 1 177 ? 58.444 27.657 -5.468 1.00 21.78 174 GLY B CA 1
ATOM 3698 C C . GLY B 1 177 ? 57.258 28.591 -5.594 1.00 22.60 174 GLY B C 1
ATOM 3699 O O . GLY B 1 177 ? 56.185 28.197 -6.113 1.00 23.51 174 GLY B O 1
ATOM 3700 N N . LEU B 1 178 ? 57.436 29.836 -5.147 1.00 21.09 175 LEU B N 1
ATOM 3701 C CA . LEU B 1 178 ? 56.373 30.844 -5.212 1.00 20.49 175 LEU B CA 1
ATOM 3702 C C . LEU B 1 178 ? 56.606 31.717 -6.424 1.00 19.45 175 LEU B C 1
ATOM 3703 O O . LEU B 1 178 ? 57.750 31.899 -6.795 1.00 19.61 175 LEU B O 1
ATOM 3708 N N . PRO B 1 179 ? 55.531 32.267 -7.022 1.00 19.42 176 PRO B N 1
ATOM 3709 C CA . PRO B 1 179 ? 55.688 33.234 -8.118 1.00 20.48 176 PRO B CA 1
ATOM 3710 C C . PRO B 1 179 ? 56.312 34.514 -7.589 1.00 20.45 176 PRO B C 1
ATOM 3711 O O . PRO B 1 179 ? 56.010 34.928 -6.455 1.00 21.04 176 PRO B O 1
ATOM 3715 N N . ALA B 1 180 ? 57.180 35.131 -8.385 1.00 20.05 177 ALA B N 1
ATOM 3716 C CA . ALA B 1 180 ? 57.922 36.317 -7.952 1.00 19.70 177 ALA B CA 1
ATOM 3717 C C . ALA B 1 180 ? 58.156 37.238 -9.142 1.00 19.43 177 ALA B C 1
ATOM 3718 O O . ALA B 1 180 ? 58.316 36.772 -10.270 1.00 19.29 177 ALA B O 1
ATOM 3720 N N . LEU B 1 181 ? 58.152 38.539 -8.885 1.00 18.24 178 LEU B N 1
ATOM 3721 C CA . LEU B 1 181 ? 58.469 39.514 -9.926 1.00 18.74 178 LEU B CA 1
ATOM 3722 C C . LEU B 1 181 ? 59.861 39.285 -10.457 1.00 19.58 178 LEU B C 1
ATOM 3723 O O . LEU B 1 181 ? 60.749 38.945 -9.685 1.00 20.43 178 LEU B O 1
ATOM 3728 N N . GLY B 1 182 ? 60.052 39.511 -11.760 1.00 20.13 179 GLY B N 1
ATOM 3729 C CA . GLY B 1 182 ? 61.399 39.521 -12.349 1.00 19.50 179 GLY B CA 1
ATOM 3730 C C . GLY B 1 182 ? 62.110 40.867 -12.187 1.00 19.11 179 GLY B C 1
ATOM 3731 O O . GLY B 1 182 ? 61.549 41.782 -11.585 1.00 18.50 179 GLY B O 1
ATOM 3732 N N . PRO B 1 183 ? 63.342 40.995 -12.728 1.00 18.98 180 PRO B N 1
ATOM 3733 C CA . PRO B 1 183 ? 64.050 42.277 -12.592 1.00 18.85 180 PRO B CA 1
ATOM 3734 C C . PRO B 1 183 ? 63.339 43.484 -13.190 1.00 18.43 180 PRO B C 1
ATOM 3735 O O . PRO B 1 183 ? 63.395 44.549 -12.600 1.00 18.38 180 PRO B O 1
ATOM 3739 N N . GLU B 1 184 ? 62.659 43.335 -14.324 1.00 19.30 181 GLU B N 1
ATOM 3740 C CA . GLU B 1 184 ? 61.989 44.466 -14.925 1.00 18.24 181 GLU B CA 1
ATOM 3741 C C . GLU B 1 184 ? 60.790 44.881 -14.100 1.00 18.45 181 GLU B C 1
ATOM 3742 O O . GLU B 1 184 ? 60.605 46.070 -13.825 1.00 18.27 181 GLU B O 1
ATOM 3748 N N . ALA B 1 185 ? 59.985 43.922 -13.684 1.00 16.65 182 ALA B N 1
ATOM 3749 C CA . ALA B 1 185 ? 58.826 44.284 -12.867 1.00 18.14 182 ALA B CA 1
ATOM 3750 C C . ALA B 1 185 ? 59.278 44.853 -11.516 1.00 18.35 182 ALA B C 1
ATOM 3751 O O . ALA B 1 185 ? 58.668 45.779 -10.995 1.00 19.47 182 ALA B O 1
ATOM 3753 N N . LEU B 1 186 ? 60.394 44.355 -10.984 1.00 18.25 183 LEU B N 1
ATOM 3754 C CA . LEU B 1 186 ? 60.911 44.890 -9.732 1.00 18.20 183 LEU B CA 1
ATOM 3755 C C . LEU B 1 186 ? 61.385 46.353 -9.926 1.00 18.39 183 LEU B C 1
ATOM 3756 O O . LEU B 1 186 ? 61.050 47.226 -9.138 1.00 18.44 183 LEU B O 1
ATOM 3761 N N . LEU B 1 187 ? 62.141 46.616 -10.984 1.00 18.99 184 LEU B N 1
ATOM 3762 C CA . LEU B 1 187 ? 62.650 47.963 -11.228 1.00 19.33 184 LEU B CA 1
ATOM 3763 C C . LEU B 1 187 ? 61.438 48.893 -11.431 1.00 19.03 184 LEU B C 1
ATOM 3764 O O . LEU B 1 187 ? 61.366 49.970 -10.846 1.00 19.73 184 LEU B O 1
ATOM 3769 N N . VAL B 1 188 ? 60.483 48.458 -12.239 1.00 18.83 185 VAL B N 1
ATOM 3770 C CA . VAL B 1 188 ? 59.306 49.292 -12.486 1.00 17.99 185 VAL B CA 1
ATOM 3771 C C . VAL B 1 188 ? 58.498 49.512 -11.206 1.00 18.45 185 VAL B C 1
ATOM 3772 O O . VAL B 1 188 ? 57.991 50.612 -10.976 1.00 19.16 185 VAL B O 1
ATOM 3776 N N . GLN B 1 189 ? 58.396 48.499 -10.346 1.00 18.53 186 GLN B N 1
ATOM 3777 C CA . GLN B 1 189 ? 57.638 48.651 -9.092 1.00 17.74 186 GLN B CA 1
ATOM 3778 C C . GLN B 1 189 ? 58.296 49.708 -8.242 1.00 18.04 186 GLN B C 1
ATOM 3779 O O . GLN B 1 189 ? 57.623 50.607 -7.755 1.00 18.23 186 GLN B O 1
ATOM 3785 N N . ILE B 1 190 ? 59.618 49.617 -8.067 1.00 17.58 187 ILE B N 1
ATOM 3786 C CA . ILE B 1 190 ? 60.319 50.555 -7.157 1.00 17.73 187 ILE B CA 1
ATOM 3787 C C . ILE B 1 190 ? 60.515 51.969 -7.752 1.00 17.36 187 ILE B C 1
ATOM 3788 O O . ILE B 1 190 ? 60.674 52.937 -7.021 1.00 17.24 187 ILE B O 1
ATOM 3793 N N . ALA B 1 191 ? 60.542 52.074 -9.073 1.00 17.14 188 ALA B N 1
ATOM 3794 C CA . ALA B 1 191 ? 60.484 53.370 -9.735 1.00 16.81 188 ALA B CA 1
ATOM 3795 C C . ALA B 1 191 ? 59.080 53.975 -9.619 1.00 16.62 188 ALA B C 1
ATOM 3796 O O . ALA B 1 191 ? 58.919 55.172 -9.418 1.00 17.40 188 ALA B O 1
ATOM 3798 N N . THR B 1 192 ? 58.057 53.154 -9.771 1.00 16.86 189 THR B N 1
ATOM 3799 C CA . THR B 1 192 ? 56.686 53.666 -9.704 1.00 16.27 189 THR B CA 1
ATOM 3800 C C . THR B 1 192 ? 56.368 54.110 -8.278 1.00 17.23 189 THR B C 1
ATOM 3801 O O . THR B 1 192 ? 55.813 55.207 -8.069 1.00 19.03 189 THR B O 1
ATOM 3805 N N . ARG B 1 193 ? 56.697 53.261 -7.308 1.00 18.48 190 ARG B N 1
ATOM 3806 C CA . ARG B 1 193 ? 56.379 53.526 -5.895 1.00 19.28 190 ARG B CA 1
ATOM 3807 C C . ARG B 1 193 ? 57.589 53.270 -4.995 1.00 19.00 190 ARG B C 1
ATOM 3808 O O . ARG B 1 193 ? 57.667 52.224 -4.368 1.00 20.65 190 ARG B O 1
ATOM 3816 N N . PRO B 1 194 ? 58.549 54.215 -4.933 1.00 18.96 191 PRO B N 1
ATOM 3817 C CA . PRO B 1 194 ? 59.786 54.006 -4.152 1.00 18.96 191 PRO B CA 1
ATOM 3818 C C . PRO B 1 194 ? 59.513 53.696 -2.689 1.00 19.37 191 PRO B C 1
ATOM 3819 O O . PRO B 1 194 ? 60.274 52.950 -2.062 1.00 18.35 191 PRO B O 1
ATOM 3823 N N . ALA B 1 195 ? 58.410 54.232 -2.165 1.00 19.71 192 ALA B N 1
ATOM 3824 C CA . ALA B 1 195 ? 58.070 54.011 -0.761 1.00 19.42 192 ALA B CA 1
ATOM 3825 C C . ALA B 1 195 ? 57.605 52.585 -0.530 1.00 19.82 192 ALA B C 1
ATOM 3826 O O . ALA B 1 195 ? 57.537 52.144 0.599 1.00 18.82 192 ALA B O 1
ATOM 3828 N N . SER B 1 196 ? 57.316 51.848 -1.611 1.00 19.20 193 SER B N 1
ATOM 3829 C CA . SER B 1 196 ? 56.803 50.463 -1.496 1.00 19.43 193 SER B CA 1
ATOM 3830 C C . SER B 1 196 ? 57.947 49.504 -1.193 1.00 20.73 193 SER B C 1
ATOM 3831 O O . SER B 1 196 ? 57.730 48.351 -0.765 1.00 22.01 193 SER B O 1
ATOM 3834 N N . PHE B 1 197 ? 59.174 49.992 -1.356 1.00 19.91 194 PHE B N 1
ATOM 3835 C CA . PHE B 1 197 ? 60.360 49.151 -1.199 1.00 19.70 194 PHE B CA 1
ATOM 3836 C C . PHE B 1 197 ? 61.162 49.555 0.018 1.00 19.55 194 PHE B C 1
ATOM 3837 O O . PHE B 1 197 ? 61.501 50.732 0.196 1.00 19.37 194 PHE B O 1
ATOM 3845 N N . GLY B 1 198 ? 61.513 48.580 0.845 1.00 19.75 195 GLY B N 1
ATOM 3846 C CA . GLY B 1 198 ? 62.187 48.907 2.109 1.00 19.71 195 GLY B CA 1
ATOM 3847 C C . GLY B 1 198 ? 63.707 49.113 2.045 1.00 20.15 195 GLY B C 1
ATOM 3848 O O . GLY B 1 198 ? 64.204 50.228 2.286 1.00 18.90 195 GLY B O 1
ATOM 3849 N N . PRO B 1 199 ? 64.465 48.037 1.739 1.00 20.90 196 PRO B N 1
ATOM 3850 C CA . PRO B 1 199 ? 65.930 48.098 1.887 1.00 20.85 196 PRO B CA 1
ATOM 3851 C C . PRO B 1 199 ? 66.704 48.751 0.729 1.00 20.47 196 PRO B C 1
ATOM 3852 O O . PRO B 1 199 ? 67.579 48.128 0.109 1.00 21.68 196 PRO B O 1
ATOM 3856 N N . TRP B 1 200 ? 66.399 50.012 0.435 1.00 19.86 197 TRP B N 1
ATOM 3857 C CA . TRP B 1 200 ? 67.123 50.754 -0.595 1.00 18.28 197 TRP B CA 1
ATOM 3858 C C . TRP B 1 200 ? 68.638 50.780 -0.374 1.00 19.37 197 TRP B C 1
ATOM 3859 O O . TRP B 1 200 ? 69.404 50.667 -1.315 1.00 18.83 197 TRP B O 1
ATOM 3870 N N . ALA B 1 201 ? 69.068 50.956 0.867 1.00 18.95 198 ALA B N 1
ATOM 3871 C CA . ALA B 1 201 ? 70.514 50.992 1.148 1.00 19.64 198 ALA B CA 1
ATOM 3872 C C . ALA B 1 201 ? 71.193 49.697 0.727 1.00 20.05 198 ALA B C 1
ATOM 3873 O O . ALA B 1 201 ? 72.340 49.720 0.274 1.00 20.53 198 ALA B O 1
ATOM 3875 N N . ASP B 1 202 ? 70.481 48.581 0.871 1.00 19.37 199 ASP B N 1
ATOM 3876 C CA A ASP B 1 202 ? 70.998 47.256 0.499 0.50 20.29 199 ASP B CA 1
ATOM 3877 C CA B ASP B 1 202 ? 71.021 47.280 0.485 0.50 20.32 199 ASP B CA 1
ATOM 3878 C C . ASP B 1 202 ? 70.944 47.021 -1.028 1.00 20.10 199 ASP B C 1
ATOM 3879 O O . ASP B 1 202 ? 71.753 46.286 -1.581 1.00 22.06 199 ASP B O 1
ATOM 3888 N N . LEU B 1 203 ? 69.981 47.635 -1.693 1.00 18.91 200 LEU B N 1
ATOM 3889 C CA . LEU B 1 203 ? 69.815 47.474 -3.137 1.00 19.45 200 LEU B CA 1
ATOM 3890 C C . LEU B 1 203 ? 70.753 48.356 -3.954 1.00 19.78 200 LEU B C 1
ATOM 3891 O O . LEU B 1 203 ? 71.330 47.898 -4.961 1.00 20.17 200 LEU B O 1
ATOM 3896 N N . VAL B 1 204 ? 70.893 49.624 -3.545 1.00 19.32 201 VAL B N 1
ATOM 3897 C CA . VAL B 1 204 ? 71.609 50.599 -4.387 1.00 20.12 201 VAL B CA 1
ATOM 3898 C C . VAL B 1 204 ? 73.014 50.188 -4.851 1.00 20.42 201 VAL B C 1
ATOM 3899 O O . VAL B 1 204 ? 73.374 50.527 -5.985 1.00 19.67 201 VAL B O 1
ATOM 3903 N N . PRO B 1 205 ? 73.812 49.490 -4.000 1.00 21.10 202 PRO B N 1
ATOM 3904 C CA . PRO B 1 205 ? 75.139 49.071 -4.460 1.00 20.59 202 PRO B CA 1
ATOM 3905 C C . PRO B 1 205 ? 75.097 48.098 -5.649 1.00 20.46 202 PRO B C 1
ATOM 3906 O O . PRO B 1 205 ? 76.107 47.900 -6.341 1.00 20.14 202 PRO B O 1
ATOM 3910 N N . HIS B 1 206 ? 73.928 47.522 -5.914 1.00 18.32 203 HIS B N 1
ATOM 3911 C CA . HIS B 1 206 ? 73.840 46.440 -6.883 1.00 18.97 203 HIS B CA 1
ATOM 3912 C C . HIS B 1 206 ? 72.986 46.827 -8.079 1.00 18.08 203 HIS B C 1
ATOM 3913 O O . HIS B 1 206 ? 72.488 45.937 -8.784 1.00 17.91 203 HIS B O 1
ATOM 3920 N N . LEU B 1 207 ? 72.788 48.136 -8.305 1.00 18.29 204 LEU B N 1
ATOM 3921 C CA . LEU B 1 207 ? 71.963 48.569 -9.457 1.00 18.23 204 LEU B CA 1
ATOM 3922 C C . LEU B 1 207 ? 72.590 48.119 -10.731 1.00 18.39 204 LEU B C 1
ATOM 3923 O O . LEU B 1 207 ? 71.884 47.855 -11.677 1.00 18.25 204 LEU B O 1
ATOM 3928 N N . ASP B 1 208 ? 73.928 48.085 -10.787 1.00 18.57 205 ASP B N 1
ATOM 3929 C CA . ASP B 1 208 ? 74.602 47.549 -11.992 1.00 17.78 205 ASP B CA 1
ATOM 3930 C C . ASP B 1 208 ? 74.159 46.139 -12.347 1.00 16.56 205 ASP B C 1
ATOM 3931 O O . ASP B 1 208 ? 73.951 45.812 -13.514 1.00 16.59 205 ASP B O 1
ATOM 3936 N N . ASP B 1 209 ? 74.023 45.306 -11.331 1.00 15.81 206 ASP B N 1
ATOM 3937 C CA . ASP B 1 209 ? 73.643 43.911 -11.470 1.00 16.43 206 ASP B CA 1
ATOM 3938 C C . ASP B 1 209 ? 72.177 43.862 -11.919 1.00 17.03 206 ASP B C 1
ATOM 3939 O O . ASP B 1 209 ? 71.827 43.163 -12.875 1.00 18.16 206 ASP B O 1
ATOM 3944 N N . LEU B 1 210 ? 71.319 44.627 -11.263 1.00 16.80 207 LEU B N 1
ATOM 3945 C CA . LEU B 1 210 ? 69.908 44.677 -11.661 1.00 17.03 207 LEU B CA 1
ATOM 3946 C C . LEU B 1 210 ? 69.727 45.127 -13.116 1.00 18.02 207 LEU B C 1
ATOM 3947 O O . LEU B 1 210 ? 68.968 44.508 -13.878 1.00 17.89 207 LEU B O 1
AT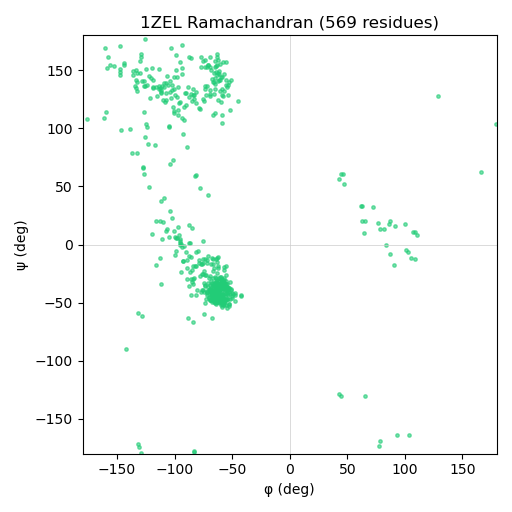OM 3952 N N . VAL B 1 211 ? 70.448 46.184 -13.505 1.00 18.89 208 VAL B N 1
ATOM 3953 C CA . VAL B 1 211 ? 70.179 46.848 -14.781 1.00 19.49 208 VAL B CA 1
ATOM 3954 C C . VAL B 1 211 ? 70.622 45.965 -15.936 1.00 20.39 208 VAL B C 1
ATOM 3955 O O . VAL B 1 211 ? 69.987 45.926 -16.995 1.00 19.65 208 VAL B O 1
ATOM 3959 N N . ALA B 1 212 ? 71.692 45.204 -15.710 1.00 20.71 209 ALA B N 1
ATOM 3960 C CA . ALA B 1 212 ? 72.151 44.256 -16.707 1.00 20.26 209 ALA B CA 1
ATOM 3961 C C . ALA B 1 212 ? 71.158 43.127 -16.959 1.00 19.88 209 ALA B C 1
ATOM 3962 O O . ALA B 1 212 ? 71.245 42.434 -17.987 1.00 21.64 209 ALA B O 1
ATOM 3964 N N . ASP B 1 213 ? 70.253 42.886 -16.020 1.00 18.70 210 ASP B N 1
ATOM 3965 C CA . ASP B 1 213 ? 69.285 41.790 -16.169 1.00 17.63 210 ASP B CA 1
ATOM 3966 C C . ASP B 1 213 ? 67.962 42.252 -16.751 1.00 17.76 210 ASP B C 1
ATOM 3967 O O . ASP B 1 213 ? 67.039 41.451 -16.899 1.00 17.55 210 ASP B O 1
ATOM 3972 N N . CYS B 1 214 ? 67.851 43.531 -17.100 1.00 18.21 211 CYS B N 1
ATOM 3973 C CA . CYS B 1 214 ? 66.562 44.042 -17.529 1.00 18.05 211 CYS B CA 1
ATOM 3974 C C . CYS B 1 214 ? 66.574 44.205 -19.032 1.00 18.85 211 CYS B C 1
ATOM 3975 O O . CYS B 1 214 ? 67.488 44.801 -19.590 1.00 18.73 211 CYS B O 1
ATOM 3978 N N . SER B 1 215 ? 65.533 43.697 -19.666 1.00 20.02 212 SER B N 1
ATOM 3979 C CA . SER B 1 215 ? 65.273 43.946 -21.078 1.00 20.16 212 SER B CA 1
ATOM 3980 C C . SER B 1 215 ? 64.550 45.283 -21.209 1.00 20.86 212 SER B C 1
ATOM 3981 O O . SER B 1 215 ? 63.493 45.492 -20.609 1.00 19.70 212 SER B O 1
ATOM 3984 N N . ASP B 1 216 ? 65.096 46.188 -22.023 1.00 21.16 213 ASP B N 1
ATOM 3985 C CA . ASP B 1 216 ? 64.474 47.511 -22.141 1.00 21.11 213 ASP B CA 1
ATOM 3986 C C . ASP B 1 216 ? 63.069 47.434 -22.755 1.00 20.61 213 ASP B C 1
ATOM 3987 O O . ASP B 1 216 ? 62.209 48.270 -22.485 1.00 19.60 213 ASP B O 1
ATOM 3992 N N . GLU B 1 217 ? 62.837 46.424 -23.581 1.00 21.18 214 GLU B N 1
ATOM 3993 C CA . GLU B 1 217 ? 61.536 46.266 -24.211 1.00 21.44 214 GLU B CA 1
ATOM 3994 C C . GLU B 1 217 ? 60.498 45.865 -23.147 1.00 22.06 214 GLU B C 1
ATOM 3995 O O . GLU B 1 217 ? 59.348 46.342 -23.168 1.00 22.42 214 GLU B O 1
ATOM 4001 N N . ARG B 1 218 ? 60.914 44.975 -22.236 1.00 21.55 215 ARG B N 1
ATOM 4002 C CA . ARG B 1 218 ? 60.107 44.576 -21.080 1.00 22.22 215 ARG B CA 1
ATOM 4003 C C . ARG B 1 218 ? 59.876 45.756 -20.133 1.00 21.03 215 ARG B C 1
ATOM 4004 O O . ARG B 1 218 ? 58.749 45.970 -19.683 1.00 21.87 215 ARG B O 1
ATOM 4012 N N . LEU B 1 219 ? 60.919 46.545 -19.847 1.00 19.72 216 LEU B N 1
ATOM 4013 C CA . LEU B 1 219 ? 60.715 47.757 -19.031 1.00 18.61 216 LEU B CA 1
ATOM 4014 C C . LEU B 1 219 ? 59.682 48.656 -19.660 1.00 17.77 216 LEU B C 1
ATOM 4015 O O . LEU B 1 219 ? 58.778 49.124 -18.983 1.00 17.38 216 LEU B O 1
ATOM 4020 N N 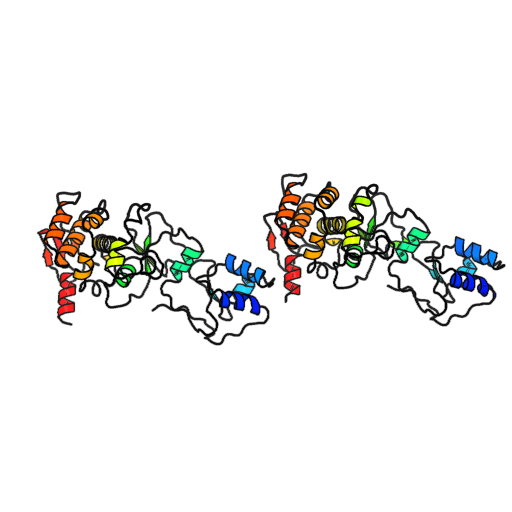. GLU B 1 220 ? 59.770 48.858 -20.980 1.00 17.46 217 GLU B N 1
ATOM 4021 C CA . GLU B 1 220 ? 58.852 49.782 -21.596 1.00 17.79 217 GLU B CA 1
ATOM 4022 C C . GLU B 1 220 ? 57.418 49.258 -21.516 1.00 18.84 217 GLU B C 1
ATOM 4023 O O . GLU B 1 220 ? 56.483 50.018 -21.298 1.00 18.74 217 GLU B O 1
ATOM 4029 N N . ARG B 1 221 ? 57.272 47.949 -21.686 1.00 19.98 218 ARG B N 1
ATOM 4030 C CA A ARG B 1 221 ? 55.964 47.318 -21.611 0.60 20.44 218 ARG B CA 1
ATOM 4031 C CA B ARG B 1 221 ? 55.979 47.251 -21.592 0.40 20.33 218 ARG B CA 1
ATOM 4032 C C . ARG B 1 221 ? 55.367 47.487 -20.209 1.00 20.24 218 ARG B C 1
ATOM 4033 O O . ARG B 1 221 ? 54.205 47.865 -20.061 1.00 19.87 218 ARG B O 1
ATOM 4048 N N . LEU B 1 222 ? 56.173 47.252 -19.184 1.00 19.75 219 LEU B N 1
ATOM 4049 C CA . LEU B 1 222 ? 55.707 47.363 -17.802 1.00 20.58 219 LEU B CA 1
ATOM 4050 C C . LEU B 1 222 ? 55.519 48.808 -17.308 1.00 20.23 219 LEU B C 1
ATOM 4051 O O . LEU B 1 222 ? 54.779 49.049 -16.345 1.00 21.40 219 LEU B O 1
ATOM 4056 N N . LEU B 1 223 ? 56.198 49.759 -17.946 1.00 19.84 220 LEU B N 1
ATOM 4057 C CA . LEU B 1 223 ? 56.034 51.187 -17.643 1.00 19.45 220 LEU B CA 1
ATOM 4058 C C . LEU B 1 223 ? 54.839 51.763 -18.336 1.00 19.51 220 LEU B C 1
ATOM 4059 O O . LEU B 1 223 ? 54.373 52.829 -17.973 1.00 19.50 220 LEU B O 1
ATOM 4064 N N . SER B 1 224 ? 54.359 51.064 -19.361 1.00 20.02 221 SER B N 1
ATOM 4065 C CA . SER B 1 224 ? 53.336 51.618 -20.228 1.00 21.14 221 SER B CA 1
ATOM 4066 C C . SER B 1 224 ? 52.056 51.783 -19.440 1.00 21.32 221 SER B C 1
ATOM 4067 O O . SER B 1 224 ? 51.442 50.794 -19.050 1.00 22.35 221 SER B O 1
ATOM 4070 N N . GLY B 1 225 ? 51.673 53.038 -19.190 1.00 21.59 222 GLY B N 1
ATOM 4071 C CA . GLY B 1 225 ? 50.463 53.354 -18.421 1.00 20.76 222 GLY B CA 1
ATOM 4072 C C . GLY B 1 225 ? 50.794 53.904 -17.045 1.00 20.06 222 GLY B C 1
ATOM 4073 O O . GLY B 1 225 ? 49.917 54.409 -16.361 1.00 20.56 222 GLY B O 1
ATOM 4074 N N . ARG B 1 226 ? 52.054 53.794 -16.625 1.00 19.02 223 ARG B N 1
ATOM 4075 C CA . ARG B 1 226 ? 52.476 54.385 -15.345 1.00 19.26 223 ARG B CA 1
ATOM 4076 C C . ARG B 1 226 ? 52.604 55.908 -15.507 1.00 19.01 223 ARG B C 1
ATOM 4077 O O . ARG B 1 226 ? 52.758 56.399 -16.614 1.00 18.48 223 ARG B O 1
ATOM 4085 N N . PRO B 1 227 ? 52.535 56.653 -14.396 1.00 19.40 224 PRO B N 1
ATOM 4086 C CA . PRO B 1 227 ? 52.768 58.089 -14.491 1.00 19.18 224 PRO B CA 1
ATOM 4087 C C . PRO B 1 227 ? 54.152 58.381 -15.072 1.00 19.08 224 PRO B C 1
ATOM 4088 O O . PRO B 1 227 ? 55.055 57.543 -14.984 1.00 19.13 224 PRO B O 1
ATOM 4092 N N . THR B 1 228 ? 54.320 59.567 -15.636 1.00 18.11 225 THR B N 1
ATOM 4093 C CA . THR B 1 228 ? 55.635 60.025 -16.106 1.00 17.86 225 THR B CA 1
ATOM 4094 C C . THR B 1 228 ? 56.736 59.894 -15.041 1.00 17.52 225 THR B C 1
ATOM 4095 O O . THR B 1 228 ? 57.854 59.544 -15.380 1.00 17.51 225 THR B O 1
ATOM 4099 N N . SER B 1 229 ? 56.415 60.193 -13.775 1.00 18.48 226 SER B N 1
ATOM 4100 C CA . SER B 1 229 ? 57.373 60.041 -12.667 1.00 17.99 226 SER B CA 1
ATOM 4101 C C . SER B 1 229 ? 58.042 58.662 -12.620 1.00 17.63 226 SER B C 1
ATOM 4102 O O . SER B 1 229 ? 59.236 58.552 -12.294 1.00 16.67 226 SER B O 1
ATOM 4105 N N . ALA B 1 230 ? 57.270 57.619 -12.917 1.00 17.52 227 ALA B N 1
ATOM 4106 C CA . ALA B 1 230 ? 57.794 56.261 -12.985 1.00 18.26 227 ALA B CA 1
ATOM 4107 C C . ALA B 1 230 ? 58.845 56.115 -14.092 1.00 18.04 227 ALA B C 1
ATOM 4108 O O . ALA B 1 230 ? 59.880 55.493 -13.904 1.00 17.77 227 ALA B O 1
ATOM 4110 N N . TRP B 1 231 ? 58.580 56.689 -15.256 1.00 17.39 228 TRP B N 1
ATOM 4111 C CA . TRP B 1 231 ? 59.560 56.652 -16.332 1.00 16.88 228 TRP B CA 1
ATOM 4112 C C . TRP B 1 231 ? 60.847 57.399 -15.995 1.00 16.73 228 TRP B C 1
ATOM 4113 O O . TRP B 1 231 ? 61.947 56.930 -16.292 1.00 17.07 228 TRP B O 1
ATOM 4124 N N . GLN B 1 232 ? 60.707 58.567 -15.376 1.00 17.02 229 GLN B N 1
ATOM 4125 C CA . GLN B 1 232 ? 61.874 59.372 -15.025 1.00 16.84 229 GLN B CA 1
ATOM 4126 C C . GLN B 1 232 ? 62.712 58.610 -14.056 1.00 16.81 229 GLN B C 1
ATOM 4127 O O . GLN B 1 232 ? 63.932 58.510 -14.242 1.00 18.03 229 GLN B O 1
ATOM 4133 N N . ARG B 1 233 ? 62.079 58.083 -12.999 1.00 16.89 230 ARG B N 1
ATOM 4134 C CA . ARG B 1 233 ? 62.817 57.305 -11.987 1.00 16.84 230 ARG B CA 1
ATOM 4135 C C . ARG B 1 233 ? 63.398 56.005 -12.525 1.00 16.41 230 ARG B C 1
ATOM 4136 O O . ARG B 1 233 ? 64.537 55.659 -12.200 1.00 15.17 230 ARG B O 1
ATOM 4144 N N . ALA B 1 234 ? 62.655 55.295 -13.380 1.00 16.09 231 ALA B N 1
ATOM 4145 C CA . ALA B 1 234 ? 63.174 54.026 -13.916 1.00 16.42 231 ALA B CA 1
ATOM 4146 C C . ALA B 1 234 ? 64.364 54.266 -14.841 1.00 17.59 231 ALA B C 1
ATOM 4147 O O . ALA B 1 234 ? 65.369 53.540 -14.792 1.00 18.39 231 ALA B O 1
ATOM 4149 N N . SER B 1 235 ? 64.254 55.305 -15.667 1.00 17.71 232 SER B N 1
ATOM 4150 C CA . SER B 1 235 ? 65.321 55.692 -16.561 1.00 18.06 232 SER B CA 1
ATOM 4151 C C . SER B 1 235 ? 66.549 56.120 -15.804 1.00 17.65 232 SER B C 1
ATOM 4152 O O . SER B 1 235 ? 67.665 55.818 -16.204 1.00 16.88 232 SER B O 1
ATOM 4155 N N . TYR B 1 236 ? 66.329 56.844 -14.716 1.00 18.07 233 TYR B N 1
ATOM 4156 C CA . TYR B 1 236 ? 67.411 57.272 -13.845 1.00 18.09 233 TYR B CA 1
ATOM 4157 C C . TYR B 1 236 ? 68.101 56.092 -13.133 1.00 18.04 233 TYR B C 1
ATOM 4158 O O . TYR B 1 236 ? 69.330 56.114 -12.870 1.00 18.57 233 TYR B O 1
ATOM 4167 N N . LEU B 1 237 ? 67.333 55.070 -12.796 1.00 17.67 234 LEU B N 1
ATOM 4168 C CA . LEU B 1 237 ? 67.930 53.828 -12.305 1.00 18.18 234 LEU B CA 1
ATOM 4169 C C . LEU B 1 237 ? 68.822 53.157 -13.358 1.00 17.23 234 LEU B C 1
ATOM 4170 O O . LEU B 1 237 ? 69.926 52.714 -13.037 1.00 17.62 234 LEU B O 1
ATOM 4175 N N . LEU B 1 238 ? 68.392 53.111 -14.615 1.00 17.17 235 LEU B N 1
ATOM 4176 C CA . LEU B 1 238 ? 69.294 52.608 -15.652 1.00 17.53 235 LEU B CA 1
ATOM 4177 C C . LEU B 1 238 ? 70.581 53.427 -15.661 1.00 18.28 235 LEU B C 1
ATOM 4178 O O . LEU B 1 238 ? 71.675 52.868 -15.672 1.00 19.47 235 LEU B O 1
ATOM 4183 N N . ASP B 1 239 ? 70.443 54.754 -15.692 1.00 18.30 236 ASP B N 1
ATOM 4184 C CA . ASP B 1 239 ? 71.584 55.657 -15.640 1.00 17.96 236 ASP B CA 1
ATOM 4185 C C . ASP B 1 239 ? 72.476 55.327 -14.424 1.00 18.67 236 ASP B C 1
ATOM 4186 O O . ASP B 1 239 ? 73.672 55.126 -14.565 1.00 19.40 236 ASP B O 1
ATOM 4191 N N . SER B 1 240 ? 71.878 55.227 -13.244 1.00 18.23 237 SER B N 1
ATOM 4192 C CA . SER B 1 240 ? 72.592 54.883 -12.011 1.00 19.10 237 SER B CA 1
ATOM 4193 C C . SER B 1 240 ? 73.272 53.495 -12.026 1.00 20.17 237 SER B C 1
ATOM 4194 O O . SER B 1 240 ? 74.284 53.271 -11.342 1.00 19.81 237 SER B O 1
ATOM 4197 N N . GLY B 1 241 ? 72.704 52.559 -12.786 1.00 21.18 238 GLY B N 1
ATOM 4198 C CA . GLY B 1 241 ? 73.284 51.220 -12.894 1.00 21.90 238 GLY B CA 1
ATOM 4199 C C . GLY B 1 241 ? 74.357 51.174 -13.955 1.00 22.57 238 GLY B C 1
ATOM 4200 O O . GLY B 1 241 ? 74.757 50.099 -14.380 1.00 23.56 238 GLY B O 1
ATOM 4201 N N . GLY B 1 242 ? 74.807 52.345 -14.403 1.00 22.17 239 GLY B N 1
ATOM 4202 C CA . GLY B 1 242 ? 75.900 52.435 -15.348 1.00 21.04 239 GLY B CA 1
ATOM 4203 C C . GLY B 1 242 ? 75.499 52.457 -16.804 1.00 20.93 239 GLY B C 1
ATOM 4204 O O . GLY B 1 242 ? 76.357 52.260 -17.679 1.00 20.73 239 GLY B O 1
ATOM 4205 N N . GLU B 1 243 ? 74.223 52.712 -17.088 1.00 19.12 240 GLU B N 1
ATOM 4206 C CA . GLU B 1 243 ? 73.731 52.679 -18.476 1.00 18.93 240 GLU B CA 1
ATOM 4207 C C . GLU B 1 243 ? 72.978 53.963 -18.890 1.00 19.41 240 GLU B C 1
ATOM 4208 O O . GLU B 1 243 ? 71.768 53.916 -19.150 1.00 19.00 240 GLU B O 1
ATOM 4214 N N . PRO B 1 244 ? 73.694 55.111 -18.947 1.00 19.28 241 PRO B N 1
ATOM 4215 C CA . PRO B 1 244 ? 73.041 56.367 -19.228 1.00 19.20 241 PRO B CA 1
ATOM 4216 C C . PRO B 1 244 ? 72.361 56.415 -20.621 1.00 19.55 241 PRO B C 1
ATOM 4217 O O . PRO B 1 244 ? 71.282 56.998 -20.762 1.00 19.32 241 PRO B O 1
ATOM 4221 N N . ALA B 1 245 ? 72.972 55.808 -21.634 1.00 20.18 242 ALA B N 1
ATOM 4222 C CA . ALA B 1 245 ? 72.370 55.796 -22.976 1.00 19.85 242 ALA B CA 1
ATOM 4223 C C . ALA B 1 245 ? 71.051 55.019 -22.987 1.00 19.98 242 ALA B C 1
ATOM 4224 O O . ALA B 1 245 ? 70.064 55.503 -23.541 1.00 19.42 242 ALA B O 1
ATOM 4226 N N . ARG B 1 246 ? 71.025 53.849 -22.330 1.00 19.24 243 ARG B N 1
ATOM 4227 C CA . ARG B 1 246 ? 69.776 53.093 -22.189 1.00 19.71 243 ARG B CA 1
ATOM 4228 C C . ARG B 1 246 ? 68.713 53.882 -21.425 1.00 18.83 243 ARG B C 1
ATOM 4229 O O . ARG B 1 246 ? 67.538 53.870 -21.795 1.00 18.64 243 ARG B O 1
ATOM 4237 N N . GLY B 1 247 ? 69.125 54.540 -20.347 1.00 19.48 244 GLY B N 1
ATOM 4238 C CA . GLY B 1 247 ? 68.218 55.343 -19.540 1.00 19.62 244 GLY B CA 1
ATOM 4239 C C . GLY B 1 247 ? 67.577 56.444 -20.390 1.00 20.74 244 GLY B C 1
ATOM 4240 O O . GLY B 1 247 ? 66.353 56.669 -20.347 1.00 19.20 244 GLY B O 1
ATOM 4241 N N . GLN B 1 248 ? 68.396 57.127 -21.185 1.00 20.55 245 GLN B N 1
ATOM 4242 C CA . GLN B 1 248 ? 67.881 58.254 -21.956 1.00 21.31 245 GLN B CA 1
ATOM 4243 C C . GLN B 1 248 ? 66.964 57.765 -23.096 1.00 21.21 245 GLN B C 1
ATOM 4244 O O . GLN B 1 248 ? 65.931 58.402 -23.413 1.00 20.32 245 GLN B O 1
ATOM 4250 N N . ALA B 1 249 ? 67.320 56.618 -23.691 1.00 20.81 246 ALA B N 1
ATOM 4251 C CA . ALA B 1 249 ? 66.482 56.011 -24.722 1.00 19.78 246 ALA B CA 1
ATOM 4252 C C . ALA B 1 249 ? 65.144 55.487 -24.184 1.00 19.54 246 ALA B C 1
ATOM 4253 O O . ALA B 1 249 ? 64.124 55.621 -24.845 1.00 19.63 246 ALA B O 1
ATOM 4255 N N . LEU B 1 250 ? 65.141 54.894 -22.991 1.00 18.40 247 LEU B N 1
ATOM 4256 C CA . LEU B 1 250 ? 63.880 54.492 -22.348 1.00 18.41 247 LEU B CA 1
ATOM 4257 C C . LEU B 1 250 ? 62.992 55.721 -22.075 1.00 18.55 247 LEU B C 1
ATOM 4258 O O . LEU B 1 250 ? 61.792 55.715 -22.350 1.00 17.79 247 LEU B O 1
ATOM 4263 N N . LEU B 1 251 ? 63.592 56.776 -21.533 1.00 19.36 248 LEU B N 1
ATOM 4264 C CA . LEU B 1 251 ? 62.836 57.954 -21.130 1.00 20.13 248 LEU B CA 1
ATOM 4265 C C . LEU B 1 251 ? 62.147 58.595 -22.343 1.00 19.31 248 LEU B C 1
ATOM 4266 O O . LEU B 1 251 ? 61.026 59.044 -22.243 1.00 19.54 248 LEU B O 1
ATOM 4271 N N . ALA B 1 252 ? 62.840 58.641 -23.482 1.00 18.90 249 ALA B N 1
ATOM 4272 C CA . ALA B 1 252 ? 62.278 59.187 -24.711 1.00 18.55 249 ALA B CA 1
ATOM 4273 C C . ALA B 1 252 ? 61.054 58.412 -25.201 1.00 19.21 249 ALA B C 1
ATOM 4274 O O . ALA B 1 252 ? 60.372 58.880 -26.110 1.00 19.16 249 ALA B O 1
ATOM 4276 N N . LYS B 1 253 ? 60.780 57.239 -24.622 1.00 18.99 250 LYS B N 1
ATOM 4277 C CA . LYS B 1 253 ? 59.616 56.450 -25.036 1.00 20.12 250 LYS B CA 1
ATOM 4278 C C . LYS B 1 253 ? 58.366 56.677 -24.175 1.00 19.56 250 LYS B C 1
ATOM 4279 O O . LYS B 1 253 ? 57.335 56.003 -24.375 1.00 18.70 250 LYS B O 1
ATOM 4285 N N . ARG B 1 254 ? 58.458 57.614 -23.228 1.00 19.45 251 ARG B N 1
ATOM 4286 C CA . ARG B 1 254 ? 57.334 57.925 -22.310 1.00 18.85 251 ARG B CA 1
ATOM 4287 C C . ARG B 1 254 ? 56.147 58.458 -23.103 1.00 18.78 251 ARG B C 1
ATOM 4288 O O . ARG B 1 254 ? 56.310 58.867 -24.246 1.00 18.74 251 ARG B O 1
ATOM 4296 N N . HIS B 1 255 ? 54.961 58.468 -22.495 1.00 18.19 252 HIS B N 1
ATOM 4297 C CA . HIS B 1 255 ? 53.763 58.926 -23.201 1.00 18.99 252 HIS B CA 1
ATOM 4298 C C . HIS B 1 255 ? 53.570 60.452 -23.163 1.00 19.43 252 HIS B C 1
ATOM 4299 O O . HIS B 1 255 ? 53.036 61.022 -24.099 1.00 19.36 252 HIS B O 1
ATOM 4306 N N . THR B 1 256 ? 53.998 61.099 -22.075 1.00 20.57 253 THR B N 1
ATOM 4307 C CA . THR B 1 256 ? 53.874 62.549 -21.913 1.00 22.24 253 THR B CA 1
ATOM 4308 C C . THR B 1 256 ? 55.151 63.293 -22.300 1.00 23.60 253 THR B C 1
ATOM 4309 O O . THR B 1 256 ? 56.204 63.072 -21.692 1.00 23.45 253 THR B O 1
ATOM 4313 N N . GLU B 1 257 ? 55.058 64.218 -23.262 1.00 25.13 254 GLU B N 1
ATOM 4314 C CA . GLU B 1 257 ? 56.259 64.960 -23.707 1.00 26.20 254 GLU B CA 1
ATOM 4315 C C . GLU B 1 257 ? 56.885 65.817 -22.621 1.00 26.14 254 GLU B C 1
ATOM 4316 O O . GLU B 1 257 ? 58.111 65.775 -22.421 1.00 25.91 254 GLU B O 1
ATOM 4322 N N . VAL B 1 258 ? 56.070 66.615 -21.943 1.00 25.94 255 VAL B N 1
ATOM 4323 C CA . VAL B 1 258 ? 56.619 67.539 -20.958 1.00 27.30 255 VAL B CA 1
ATOM 4324 C C . VAL B 1 258 ? 56.665 66.933 -19.557 1.00 27.19 255 VAL B C 1
ATOM 4325 O O . VAL B 1 258 ? 55.648 66.553 -18.973 1.00 27.84 255 VAL B O 1
ATOM 4329 N N . MET B 1 259 ? 57.869 66.822 -19.036 1.00 26.94 256 MET B N 1
ATOM 4330 C CA . MET B 1 259 ? 58.076 66.179 -17.755 1.00 27.13 256 MET B CA 1
ATOM 4331 C C . MET B 1 259 ? 58.108 67.237 -16.661 1.00 26.92 256 MET B C 1
ATOM 4332 O O . MET B 1 259 ? 58.894 68.179 -16.731 1.00 27.54 256 MET B O 1
ATOM 4337 N N . PRO B 1 260 ? 57.223 67.109 -15.660 1.00 27.29 257 PRO B N 1
ATOM 4338 C CA . PRO B 1 260 ? 57.350 67.906 -14.456 1.00 26.62 257 PRO B CA 1
ATOM 4339 C C . PRO B 1 260 ? 58.570 67.418 -13.708 1.00 26.64 257 PRO B C 1
ATOM 4340 O O . PRO B 1 260 ? 59.063 66.313 -13.986 1.00 26.45 257 PRO B O 1
ATOM 4344 N N . VAL B 1 261 ? 59.084 68.239 -12.801 1.00 25.83 258 VAL B N 1
ATOM 4345 C CA . VAL B 1 261 ? 60.167 67.785 -11.948 1.00 25.07 258 VAL B CA 1
ATOM 4346 C C . VAL B 1 261 ? 59.582 66.730 -11.007 1.00 25.10 258 VAL B C 1
ATOM 4347 O O . VAL B 1 261 ? 58.526 66.955 -10.412 1.00 24.51 258 VAL B O 1
ATOM 4351 N N . THR B 1 262 ? 60.242 65.574 -10.933 1.00 24.99 259 THR B N 1
ATOM 4352 C CA . THR B 1 262 ? 59.899 64.543 -9.942 1.00 25.99 259 THR B CA 1
ATOM 4353 C C . THR B 1 262 ? 61.036 64.375 -8.936 1.00 25.92 259 THR B C 1
ATOM 4354 O O . THR B 1 262 ? 62.199 64.619 -9.255 1.00 26.20 259 THR B O 1
ATOM 4358 N N . ARG B 1 263 ? 60.678 63.981 -7.715 1.00 25.75 260 ARG B N 1
ATOM 4359 C CA . ARG B 1 263 ? 61.647 63.667 -6.689 1.00 25.94 260 ARG B CA 1
ATOM 4360 C C . ARG B 1 263 ? 61.821 62.156 -6.669 1.00 26.22 260 ARG B C 1
ATOM 4361 O O . ARG B 1 263 ? 60.865 61.428 -6.904 1.00 27.54 260 ARG B O 1
ATOM 4369 N N . PHE B 1 264 ? 63.039 61.689 -6.416 1.00 25.09 261 PHE B N 1
ATOM 4370 C CA . PHE B 1 264 ? 63.258 60.282 -6.104 1.00 24.40 261 PHE B CA 1
ATOM 4371 C C . PHE B 1 264 ? 63.516 60.202 -4.608 1.00 23.90 261 PHE B C 1
ATOM 4372 O O . PHE B 1 264 ? 64.590 60.542 -4.148 1.00 23.23 261 PHE B O 1
ATOM 4380 N N . THR B 1 265 ? 62.508 59.785 -3.854 1.00 24.28 262 THR B N 1
ATOM 4381 C CA . THR B 1 265 ? 62.554 59.843 -2.406 1.00 25.61 262 THR B CA 1
ATOM 4382 C C . THR B 1 265 ? 61.579 58.806 -1.806 1.00 27.67 262 THR B C 1
ATOM 4383 O O . THR B 1 265 ? 60.591 58.407 -2.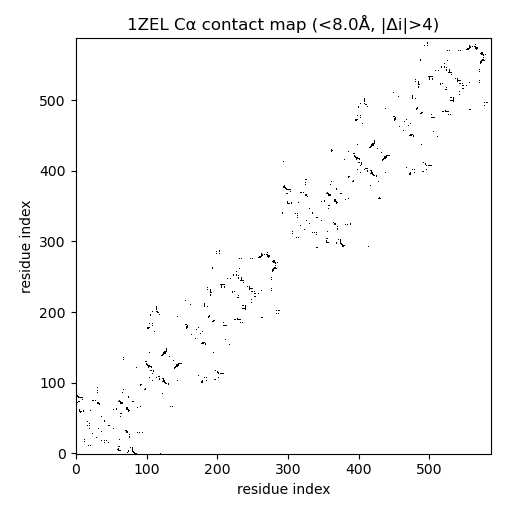453 1.00 27.01 262 THR B O 1
ATOM 4387 N N . THR B 1 266 ? 61.849 58.361 -0.588 1.00 29.66 263 THR B N 1
ATOM 4388 C CA . THR B 1 266 ? 60.916 57.424 0.069 1.00 32.87 263 THR B CA 1
ATOM 4389 C C . THR B 1 266 ? 60.030 58.167 1.040 1.00 34.79 263 THR B C 1
ATOM 4390 O O . THR B 1 266 ? 59.074 57.606 1.588 1.00 35.01 263 THR B O 1
ATOM 4394 N N . ALA B 1 267 ? 60.383 59.431 1.250 1.00 36.64 264 ALA B N 1
ATOM 4395 C CA . ALA B 1 267 ? 59.683 60.343 2.145 1.00 39.33 264 ALA B CA 1
ATOM 4396 C C . ALA B 1 267 ? 60.445 61.664 2.087 1.00 40.82 264 ALA B C 1
ATOM 4397 O O . ALA B 1 267 ? 61.531 61.801 2.671 1.00 40.63 264 ALA B O 1
ATOM 4399 N N . HIS B 1 268 ? 59.889 62.628 1.364 1.00 42.69 265 HIS B N 1
ATOM 4400 C CA . HIS B 1 268 ? 60.534 63.937 1.233 1.00 45.08 265 HIS B CA 1
ATOM 4401 C C . HIS B 1 268 ? 60.622 64.694 2.580 1.00 46.60 265 HIS B C 1
ATOM 4402 O O . HIS B 1 268 ? 59.595 65.090 3.141 1.00 46.99 265 HIS B O 1
ATOM 4409 N N . SER B 1 269 ? 61.849 64.878 3.083 1.00 48.11 266 SER B N 1
ATOM 4410 C CA . SER B 1 269 ? 62.102 65.510 4.411 1.00 50.01 266 SER B CA 1
ATOM 4411 C C . SER B 1 269 ? 63.537 65.330 4.945 1.00 50.29 266 SER B C 1
ATOM 4412 O O . SER B 1 269 ? 63.987 64.211 5.240 1.00 50.67 266 SER B O 1
ATOM 4415 N N . GLY B 1 273 ? 68.662 65.932 4.805 1.00 46.52 270 GLY B N 1
ATOM 4416 C CA . GLY B 1 273 ? 68.635 65.148 3.568 1.00 46.25 270 GLY B CA 1
ATOM 4417 C C . GLY B 1 273 ? 69.369 65.810 2.407 1.00 45.76 270 GLY B C 1
ATOM 4418 O O . GLY B 1 273 ? 69.114 66.972 2.068 1.00 46.08 270 GLY B O 1
ATOM 4419 N N . GLU B 1 274 ? 70.271 65.052 1.789 1.00 44.50 271 GLU B N 1
ATOM 4420 C CA . GLU B 1 274 ? 71.091 65.526 0.673 1.00 43.34 271 GLU B CA 1
ATOM 4421 C C . GLU B 1 274 ? 70.427 65.190 -0.699 1.00 41.17 271 GLU B C 1
ATOM 4422 O O . GLU B 1 274 ? 69.657 64.211 -0.775 1.00 41.52 271 GLU B O 1
ATOM 4428 N N . SER B 1 275 ? 70.684 65.996 -1.750 1.00 37.60 272 SER B N 1
ATOM 4429 C CA . SER B 1 275 ? 70.046 65.776 -3.074 1.00 35.20 272 SER B CA 1
ATOM 4430 C C . SER B 1 275 ? 70.866 66.148 -4.322 1.00 33.47 272 SER B C 1
ATOM 4431 O O . SER B 1 275 ? 71.679 67.061 -4.291 1.00 32.81 272 SER B O 1
ATOM 4434 N N . VAL B 1 276 ? 70.609 65.443 -5.421 1.00 30.90 273 VAL B N 1
ATOM 4435 C CA . VAL B 1 276 ? 71.343 65.597 -6.660 1.00 29.61 273 VAL B CA 1
ATOM 4436 C C . VAL B 1 276 ? 70.350 65.913 -7.780 1.00 27.60 273 VAL B C 1
ATOM 4437 O O . VAL B 1 276 ? 69.307 65.301 -7.859 1.00 26.62 273 VAL B O 1
ATOM 4441 N N . TRP B 1 277 ? 70.695 66.854 -8.650 1.00 25.61 274 TRP B N 1
ATOM 4442 C CA . TRP B 1 277 ? 69.822 67.244 -9.739 1.00 24.33 274 TRP B CA 1
ATOM 4443 C C . TRP B 1 277 ? 70.258 66.569 -11.024 1.00 24.84 274 TRP B C 1
ATOM 4444 O O . TRP B 1 277 ? 71.447 66.643 -11.396 1.00 22.57 274 TRP B O 1
ATOM 4455 N N . ALA B 1 278 ? 69.301 65.915 -11.693 1.00 24.69 275 ALA B N 1
ATOM 4456 C CA . ALA B 1 278 ? 69.540 65.288 -12.995 1.00 25.28 275 ALA B CA 1
ATOM 4457 C C . ALA B 1 278 ? 68.568 65.833 -14.058 1.00 25.61 275 ALA B C 1
ATOM 4458 O O . ALA B 1 278 ? 67.504 65.244 -14.304 1.00 25.22 275 ALA B O 1
ATOM 4460 N N . PRO B 1 279 ? 68.932 66.960 -14.705 1.00 25.34 276 PRO B N 1
ATOM 4461 C CA . PRO B 1 279 ? 68.059 67.605 -15.674 1.00 25.51 276 PRO B CA 1
ATOM 4462 C C . PRO B 1 279 ? 67.634 66.688 -16.836 1.00 26.14 276 PRO B C 1
ATOM 4463 O O . PRO B 1 279 ? 66.554 66.869 -17.379 1.00 25.20 276 PRO B O 1
ATOM 4467 N N . GLU B 1 280 ? 68.476 65.712 -17.192 1.00 26.61 277 GLU B N 1
ATOM 4468 C CA . GLU B 1 280 ? 68.196 64.756 -18.282 1.00 27.36 277 GLU B CA 1
ATOM 4469 C C . GLU B 1 280 ? 66.910 63.974 -18.023 1.00 26.78 277 GLU B C 1
ATOM 4470 O O . GLU B 1 280 ? 66.205 63.599 -18.963 1.00 27.48 277 GLU B O 1
ATOM 4476 N N . TYR B 1 281 ? 66.630 63.727 -16.743 1.00 25.30 278 TYR B N 1
ATOM 4477 C CA . TYR B 1 281 ? 65.452 62.986 -16.311 1.00 24.58 278 TYR B CA 1
ATOM 4478 C C . TYR B 1 281 ? 64.468 63.897 -15.589 1.00 23.65 278 TYR B C 1
ATOM 447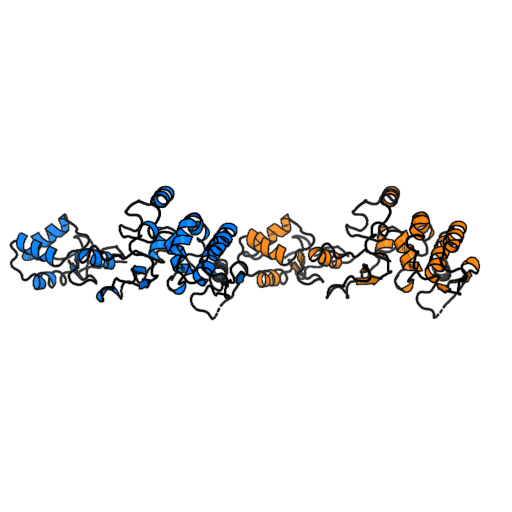9 O O . TYR B 1 281 ? 63.453 63.424 -15.094 1.00 23.57 278 TYR B O 1
ATOM 4488 N N . GLN B 1 282 ? 64.772 65.194 -15.543 1.00 22.96 279 GLN B N 1
ATOM 4489 C CA . GLN B 1 282 ? 63.972 66.169 -14.777 1.00 22.96 279 GLN B CA 1
ATOM 4490 C C . GLN B 1 282 ? 63.689 65.601 -13.375 1.00 22.96 279 GLN B C 1
ATOM 4491 O O . GLN B 1 282 ? 62.539 65.518 -12.891 1.00 22.85 279 GLN B O 1
ATOM 4497 N N . LEU B 1 283 ? 64.770 65.192 -12.723 1.00 23.07 280 LEU B N 1
ATOM 4498 C CA . LEU B 1 283 ? 64.633 64.456 -11.469 1.00 23.63 280 LEU B CA 1
ATOM 4499 C C . LEU B 1 283 ? 65.560 64.984 -10.411 1.00 23.29 280 LEU B C 1
ATOM 4500 O O . LEU B 1 283 ? 66.738 65.241 -10.687 1.00 23.02 280 LEU B O 1
ATOM 4505 N N . VAL B 1 284 ? 65.015 65.151 -9.200 1.00 23.15 281 VAL B N 1
ATOM 4506 C CA . VAL B 1 284 ? 65.790 65.461 -8.019 1.00 23.88 281 VAL B CA 1
ATOM 4507 C C . VAL B 1 284 ? 65.973 64.173 -7.220 1.00 25.01 281 VAL B C 1
ATOM 4508 O O . VAL B 1 284 ? 65.017 63.630 -6.679 1.00 24.33 281 VAL B O 1
ATOM 4512 N N . ASP B 1 285 ? 67.215 63.707 -7.136 1.00 24.88 282 ASP B N 1
ATOM 4513 C CA . ASP B 1 285 ? 67.471 62.439 -6.483 1.00 24.93 282 ASP B CA 1
ATOM 4514 C C . ASP B 1 285 ? 67.777 62.706 -5.016 1.00 25.25 282 ASP B C 1
ATOM 4515 O O . ASP B 1 285 ? 68.841 63.226 -4.685 1.00 25.11 282 ASP B O 1
ATOM 4520 N N . GLU B 1 286 ? 66.829 62.367 -4.143 1.00 25.02 283 GLU B N 1
ATOM 4521 C CA . GLU B 1 286 ? 67.042 62.443 -2.692 1.00 25.59 283 GLU B CA 1
ATOM 4522 C C . GLU B 1 286 ? 67.351 61.087 -2.067 1.00 26.53 283 GLU B C 1
ATOM 4523 O O . GLU B 1 286 ? 67.349 60.959 -0.833 1.00 27.62 283 GLU B O 1
ATOM 4529 N N . LEU B 1 287 ? 67.618 60.073 -2.892 1.00 25.52 284 LEU B N 1
ATOM 4530 C CA . LEU B 1 287 ? 67.649 58.687 -2.400 1.00 25.85 284 LEU B CA 1
ATOM 4531 C C . LEU B 1 287 ? 68.863 57.872 -2.815 1.00 25.76 284 LEU B C 1
ATOM 4532 O O . LEU B 1 287 ? 69.594 57.373 -1.985 1.00 26.40 284 LEU B O 1
ATOM 4537 N N . VAL B 1 288 ? 69.069 57.730 -4.109 1.00 26.83 285 VAL B N 1
ATOM 4538 C CA . VAL B 1 288 ? 70.039 56.771 -4.627 1.00 26.84 285 VAL B CA 1
ATOM 4539 C C . VAL B 1 288 ? 71.484 57.240 -4.441 1.00 27.23 285 VAL B C 1
ATOM 4540 O O . VAL B 1 288 ? 72.286 56.584 -3.750 1.00 26.82 285 VAL B O 1
ATOM 4544 N N . VAL B 1 289 ? 71.823 58.388 -5.025 1.00 27.58 286 VAL B N 1
ATOM 4545 C CA . VAL B 1 289 ? 73.179 58.923 -4.874 1.00 27.67 286 VAL B CA 1
ATOM 4546 C C . VAL B 1 289 ? 73.478 59.305 -3.412 1.00 27.85 286 VAL B C 1
ATOM 4547 O O . VAL B 1 289 ? 74.530 58.939 -2.879 1.00 29.42 286 VAL B O 1
ATOM 4551 N N . PRO B 1 290 ? 72.564 60.016 -2.739 1.00 28.37 287 PRO B N 1
ATOM 4552 C CA . PRO B 1 290 ? 72.753 60.216 -1.289 1.00 28.51 287 PRO B CA 1
ATOM 4553 C C . PRO B 1 290 ? 73.030 58.934 -0.480 1.00 28.36 287 PRO B C 1
ATOM 4554 O O . PRO B 1 290 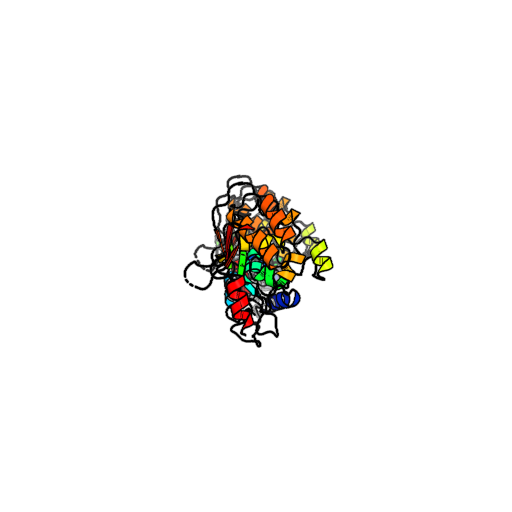? 73.891 58.942 0.419 1.00 28.70 287 PRO B O 1
ATOM 4558 N N . LEU B 1 291 ? 72.326 57.838 -0.779 1.00 27.79 288 LEU B N 1
ATOM 4559 C CA . LEU B 1 291 ? 72.610 56.561 -0.104 1.00 27.92 288 LEU B CA 1
ATOM 4560 C C . LEU B 1 291 ? 73.979 56.037 -0.477 1.00 28.37 288 LEU B C 1
ATOM 4561 O O . LEU B 1 291 ? 74.743 55.642 0.410 1.00 29.29 288 LEU B O 1
ATOM 4566 N N . LEU B 1 292 ? 74.302 56.041 -1.771 1.00 28.32 289 LEU B N 1
ATOM 4567 C CA . LEU B 1 292 ? 75.629 55.624 -2.228 1.00 29.36 289 LEU B CA 1
ATOM 4568 C C . LEU B 1 292 ? 76.767 56.396 -1.548 1.00 30.49 289 LEU B C 1
ATOM 4569 O O . LEU B 1 292 ? 77.778 55.800 -1.171 1.00 30.84 289 LEU B O 1
ATOM 4574 N N . ARG B 1 293 ? 76.593 57.706 -1.356 1.00 31.95 290 ARG B N 1
ATOM 4575 C CA . ARG B 1 293 ? 77.577 58.518 -0.635 1.00 32.92 290 ARG B CA 1
ATOM 4576 C C . ARG B 1 293 ? 77.741 58.103 0.840 1.00 33.84 290 ARG B C 1
ATOM 4577 O O . ARG B 1 293 ? 78.865 57.962 1.317 1.00 33.95 290 ARG B O 1
ATOM 4585 N N . VAL B 1 294 ? 76.636 57.882 1.551 1.00 34.13 291 VAL B N 1
ATOM 4586 C CA . VAL B 1 294 ? 76.683 57.412 2.939 1.00 35.55 291 VAL B CA 1
ATOM 4587 C C . VAL B 1 294 ? 77.430 56.077 3.025 1.00 35.90 291 VAL B C 1
ATOM 4588 O O . VAL B 1 294 ? 78.346 55.903 3.844 1.00 35.95 291 VAL B O 1
ATOM 4592 N N . ILE B 1 295 ? 77.023 55.149 2.160 1.00 36.18 292 ILE B N 1
ATOM 4593 C CA . ILE B 1 295 ? 77.596 53.807 2.077 1.00 37.40 292 ILE B CA 1
ATOM 4594 C C . ILE B 1 295 ? 79.094 53.878 1.778 1.00 38.01 292 ILE B C 1
ATOM 4595 O O . ILE B 1 295 ? 79.871 53.119 2.345 1.00 38.09 292 ILE B O 1
ATOM 4600 N N . GLY B 1 296 ? 79.484 54.804 0.907 1.00 39.17 293 GLY B N 1
ATOM 4601 C CA . GLY B 1 296 ? 80.894 55.051 0.607 1.00 41.80 293 GLY B CA 1
ATOM 4602 C C . GLY B 1 296 ? 81.767 55.236 1.847 1.00 43.74 293 GLY B C 1
ATOM 4603 O O . GLY B 1 296 ? 82.868 54.669 1.936 1.00 44.45 293 GLY B O 1
ATOM 4604 N N . LYS B 1 297 ? 81.276 56.023 2.810 1.00 45.22 294 LYS B N 1
ATOM 4605 C CA . LYS B 1 297 ? 82.015 56.320 4.054 1.00 46.54 294 LYS B CA 1
ATOM 4606 C C . LYS B 1 297 ? 82.108 55.133 5.022 1.00 47.08 294 LYS B C 1
ATOM 4607 O O . LYS B 1 297 ? 82.928 55.143 5.953 1.00 46.99 294 LYS B O 1
ATOM 4613 N N . ALA B 1 298 ? 81.267 54.121 4.814 0.50 47.26 295 ALA B N 1
ATOM 4614 C CA . ALA B 1 298 ? 81.353 52.882 5.588 0.50 47.55 295 ALA B CA 1
ATOM 4615 C C . ALA B 1 298 ? 82.520 52.008 5.093 1.00 47.56 295 ALA B C 1
ATOM 4616 O O . ALA B 1 298 ? 82.701 50.863 5.498 1.00 47.76 295 ALA B O 1
#